Protein 6PBW (pdb70)

CATH classification: 2.60.40.10 (+1 more: 2.60.40.10)

Foldseek 3Di:
DAWEWDAEDEEAAQDKDKIKTFDDCQKQQPALQKWKWWAAPPDDIDTADGSQFDGPPPRDPQWGWHGDGRMIMIMGGRDDQVSFTKMKMKIDRDPPDIHIYPIYGYHYPPDDWDDKDKDKDWFDPVQVVVQWTKIKIKIWFTPPQDKDKWKDQVHHTDDPQKDKDGWDQDPPRMIIIMMMRIDTSCSQQVGQKMKMWIDDPRDIDIDMDGD/DWAWAKDEAAEAEAQAKDKIKIFTDDDQLQFWKKWKWWAAVVGDIDTAWIARQNPGDIDGDPVQVVFWDWGYDNVRSMIMIMGGRDDQRVFTWMKMFIWGDADPPRVDDDDIDRPYMYPTYTYGYDNDDADAWDKAWAAKCKIKTWIKTDFGDDDDKDKDKPVNPDDAQKDWDDWDQDPVRGIITMIMHMDRPVCQVPDWIWMWMADVVVRDIDTHTHHHD/DDDDDDDD

Secondary structure (DSSP, 8-state):
--BB--SEEEE-TT--EEEEEE--TTTTTT-S-EEEEEE-TTS--EEEEBTTTB--TT--TTEEEEEETTEEEEEE-S--GGG-EEEEEEEE-STT-EEEB--EEEEE-SPPPBPPEEEEEPPPHHHHHTT-EEEEEEEEEEBSS--EEEEEETTEEE-TTEEEPPPEE-SSS-EEEEEEEEE-HHHHHHSS-EEEEEEETTEEEEEEE--/--EEEE---EEE-TT--EEEEEEEESS-GGGEEEEEEEE-TTS-EEEEEEEETTT--EEE-TTTTTTEEEEEEGGGTEEEEEE-S--GGG-EEEEEEEEE---S-----------EE---EEEEE-S---BPPEEEEE---EEEEEEEEEEEBSS--EEEEGGGTB-TTEEEPPPEE-TTS-EEEEEEEEEEGGGTTTS-EEEEEEEGGGTEEEEEEE---/--------

Nearest PDB structures (foldseek):
  6pbw-assembly1_C  TM=1.005E+00  e=1.015E-43  Homo sapiens
  5u15-assembly2_L  TM=9.997E-01  e=5.735E-39  Homo sapiens
  7z0x-assembly1_L  TM=9.169E-01  e=5.432E-39  Homo sapiens
  5f6h-assembly2_J  TM=8.344E-01  e=3.519E-37  Macaca mulatta
  6wm9-assembly2_F  TM=5.591E-01  e=3.819E-38  Homo sapiens

Radius of gyration: 25.12 Å; Cα contacts (8 Å, |Δi|>4): 1153; chains: 3; bounding box: 49×45×79 Å

Structure (mmCIF, N/CA/C/O backbone):
data_6PBW
#
_entry.id   6PBW
#
_cell.length_a   70.397
_cell.length_b   70.397
_cell.length_c   186.485
_cell.angle_alpha   90.00
_cell.angle_beta   90.00
_cell.angle_gamma   120.00
#
_symmetry.space_group_name_H-M   'P 32 2 1'
#
loop_
_entity.id
_entity.type
_entity.pdbx_description
1 polymer 'Fab667 light chain'
2 polymer 'Fab667 heavy chain'
3 polymer 'NPNANPNANPNA peptide'
4 non-polymer 'TRIETHYLENE GLYCOL'
5 non-polymer GLYCEROL
6 water water
#
loop_
_atom_site.group_PDB
_atom_site.id
_atom_site.type_symbol
_atom_site.label_atom_id
_atom_site.label_alt_id
_atom_site.label_comp_id
_atom_site.label_asym_id
_atom_site.label_entity_id
_atom_site.label_seq_id
_atom_site.pdbx_PDB_ins_code
_atom_site.Cartn_x
_atom_site.Cartn_y
_atom_site.Cartn_z
_atom_site.occupancy
_atom_site.B_iso_or_equiv
_atom_site.auth_seq_id
_atom_site.auth_comp_id
_atom_site.auth_asym_id
_atom_site.auth_atom_id
_atom_site.pdbx_PDB_model_num
ATOM 1 N N . SER A 1 2 ? 5.389 -14.967 27.179 1.00 91.37 2 SER C N 1
ATOM 2 C CA . SER A 1 2 ? 4.488 -14.078 27.916 1.00 94.23 2 SER C CA 1
ATOM 3 C C . SER A 1 2 ? 3.107 -14.011 27.264 1.00 90.64 2 SER C C 1
ATOM 4 O O . SER A 1 2 ? 2.981 -14.211 26.065 1.00 87.08 2 SER C O 1
ATOM 7 N N . ALA A 1 3 ? 2.087 -13.694 28.059 1.00 87.59 3 ALA C N 1
ATOM 8 C CA . ALA A 1 3 ? 0.706 -13.872 27.645 1.00 80.98 3 ALA C CA 1
ATOM 9 C C . ALA A 1 3 ? 0.136 -12.615 26.986 1.00 80.41 3 ALA C C 1
ATOM 10 O O . ALA A 1 3 ? 0.826 -11.615 26.769 1.00 89.37 3 ALA C O 1
ATOM 12 N N . LEU A 1 4 ? -1.153 -12.681 26.655 1.00 70.88 4 LEU C N 1
ATOM 13 C CA . LEU A 1 4 ? -1.897 -11.540 26.142 1.00 61.54 4 LEU C CA 1
ATOM 14 C C . LEU A 1 4 ? -2.517 -10.779 27.305 1.00 68.14 4 LEU C C 1
ATOM 15 O O . LEU A 1 4 ? -2.969 -11.378 28.285 1.00 71.35 4 LEU C O 1
ATOM 20 N N . THR A 1 5 ? -2.540 -9.455 27.189 1.00 70.54 5 THR C N 1
ATOM 21 C CA . THR A 1 5 ? -2.972 -8.591 28.280 1.00 70.08 5 THR C CA 1
ATOM 22 C C . THR A 1 5 ? -4.471 -8.332 28.181 1.00 63.46 5 THR C C 1
ATOM 23 O O . THR A 1 5 ? -4.944 -7.753 27.196 1.00 53.81 5 THR C O 1
ATOM 27 N N . GLN A 1 6 ? -5.210 -8.758 29.203 1.00 62.45 6 GLN C N 1
ATOM 28 C CA . GLN A 1 6 ? -6.630 -8.498 29.358 1.00 55.76 6 GLN C CA 1
ATOM 29 C C . GLN A 1 6 ? -6.870 -7.688 30.626 1.00 58.17 6 GLN C C 1
ATOM 30 O O . GLN A 1 6 ? -6.074 -7.761 31.568 1.00 62.18 6 GLN C O 1
ATOM 36 N N . PRO A 1 7 ? -7.947 -6.908 30.685 1.00 59.13 7 PRO C N 1
ATOM 37 C CA . PRO A 1 7 ? -8.317 -6.277 31.954 1.00 66.13 7 PRO C CA 1
ATOM 38 C C . PRO A 1 7 ? -8.700 -7.331 32.978 1.00 67.22 7 PRO C C 1
ATOM 39 O O . PRO A 1 7 ? -9.244 -8.386 32.644 1.00 62.76 7 PRO C O 1
ATOM 43 N N . ASP A 1 8 ? -8.399 -7.039 34.244 1.00 75.77 8 ASP C N 1
ATOM 44 C CA . ASP A 1 8 ? -8.615 -8.033 35.289 1.00 75.37 8 ASP C CA 1
ATOM 45 C C . ASP A 1 8 ? -10.100 -8.261 35.546 1.00 67.68 8 ASP C C 1
ATOM 46 O O . ASP A 1 8 ? -10.530 -9.401 35.756 1.00 61.95 8 ASP C O 1
ATOM 51 N N . SER A 1 9 ? -10.902 -7.197 35.529 1.00 69.56 9 SER C N 1
ATOM 52 C CA . SER A 1 9 ? -12.323 -7.324 35.817 1.00 71.02 9 SER C CA 1
ATOM 53 C C . SER A 1 9 ? -13.105 -6.274 35.043 1.00 71.00 9 SER C C 1
ATOM 54 O O . SER A 1 9 ? -12.598 -5.187 34.750 1.00 75.01 9 SER C O 1
ATOM 57 N N . VAL A 1 10 ? -14.351 -6.615 34.717 1.00 65.56 11 VAL C N 1
ATOM 58 C CA . VAL A 1 10 ? -15.287 -5.711 34.059 1.00 68.66 11 VAL C CA 1
ATOM 59 C C . VAL A 1 10 ? -16.658 -5.922 34.688 1.00 70.19 11 VAL C C 1
ATOM 60 O O . VAL A 1 10 ? -17.019 -7.048 35.049 1.00 68.73 11 VAL C O 1
ATOM 64 N N . SER A 1 11 ? -17.418 -4.838 34.839 1.00 70.88 12 SER C N 1
ATOM 65 C CA . SER A 1 11 ? -18.715 -4.887 35.496 1.00 74.70 12 SER C CA 1
ATOM 66 C C . SER A 1 11 ? -19.774 -4.211 34.637 1.00 73.19 12 SER C C 1
ATOM 67 O O . SER A 1 11 ? -19.496 -3.250 33.914 1.00 76.13 12 SER C O 1
ATOM 70 N N . GLY A 1 12 ? -20.996 -4.727 34.735 1.00 72.67 13 GLY C N 1
ATOM 71 C CA . GLY A 1 12 ? -22.129 -4.166 34.025 1.00 75.30 13 GLY C CA 1
ATOM 72 C C . GLY A 1 12 ? -23.423 -4.682 34.610 1.00 79.82 13 GLY C C 1
ATOM 73 O O . GLY A 1 12 ? -23.459 -5.726 35.268 1.00 82.11 13 GLY C O 1
ATOM 74 N N . SER A 1 13 ? -24.490 -3.933 34.367 1.00 78.77 14 SER C N 1
ATOM 75 C CA . SER A 1 13 ? -25.824 -4.243 34.856 1.00 82.57 14 SER C CA 1
ATOM 76 C C . SER A 1 13 ? -26.659 -4.874 33.747 1.00 82.49 14 SER C C 1
ATOM 77 O O . SER A 1 13 ? -26.352 -4.714 32.562 1.00 78.77 14 SER C O 1
ATOM 80 N N . PRO A 1 14 ? -27.702 -5.635 34.090 1.00 84.25 15 PRO C N 1
ATOM 81 C CA . PRO A 1 14 ? -28.519 -6.285 33.055 1.00 78.63 15 PRO C CA 1
ATOM 82 C C . PRO A 1 14 ? -29.021 -5.309 31.996 1.00 80.60 15 PRO C C 1
ATOM 83 O O . PRO A 1 14 ? -29.472 -4.202 32.302 1.00 75.62 15 PRO C O 1
ATOM 87 N N . GLY A 1 15 ? -28.947 -5.739 30.735 1.00 81.12 16 GLY C N 1
ATOM 88 C CA . GLY A 1 15 ? -29.315 -4.929 29.593 1.00 81.22 16 GLY C CA 1
ATOM 89 C C . GLY A 1 15 ? -28.172 -4.117 29.017 1.00 81.87 16 GLY C C 1
ATOM 90 O O . GLY A 1 15 ? -28.186 -3.791 27.825 1.00 85.18 16 GLY C O 1
ATOM 91 N N . GLN A 1 16 ? -27.183 -3.789 29.843 1.00 84.80 17 GLN C N 1
ATOM 92 C CA . GLN A 1 16 ? -26.003 -3.048 29.430 1.00 85.80 17 GLN C CA 1
ATOM 93 C C . GLN A 1 16 ? -25.140 -3.882 28.487 1.00 76.24 17 GLN C C 1
ATOM 94 O O . GLN A 1 16 ? -25.212 -5.112 28.458 1.00 83.11 17 GLN C O 1
ATOM 100 N N . SER A 1 17 ? -24.317 -3.189 27.705 1.00 68.66 18 SER C N 1
ATOM 101 C CA . SER A 1 17 ? -23.299 -3.818 26.879 1.00 67.59 18 SER C CA 1
ATOM 102 C C . SER A 1 17 ? -21.917 -3.478 27.422 1.00 65.65 18 SER C C 1
ATOM 103 O O . SER A 1 17 ? -21.684 -2.363 27.904 1.00 70.40 18 SER C O 1
ATOM 106 N N . ILE A 1 18 ? -21.004 -4.447 27.343 1.00 57.57 19 ILE C N 1
ATOM 107 C CA . ILE A 1 18 ? -19.631 -4.283 27.797 1.00 63.12 19 ILE C CA 1
ATOM 108 C C . ILE A 1 18 ? -18.688 -4.780 26.707 1.00 63.29 19 ILE C C 1
ATOM 109 O O . ILE A 1 18 ? -19.095 -5.440 25.751 1.00 70.12 19 ILE C O 1
ATOM 114 N N . THR A 1 19 ? -17.410 -4.448 26.868 1.00 62.90 20 THR C N 1
ATOM 115 C CA . THR A 1 19 ? -16.376 -4.864 25.933 1.00 64.21 20 THR C CA 1
ATOM 116 C C . THR A 1 19 ? -15.132 -5.256 26.715 1.00 58.94 20 THR C C 1
ATOM 117 O O . THR A 1 19 ? -14.727 -4.555 27.647 1.00 62.11 20 THR C O 1
ATOM 121 N N . ILE A 1 20 ? -14.537 -6.382 26.334 1.00 57.24 21 ILE C N 1
ATOM 122 C CA . ILE A 1 20 ? -13.346 -6.917 26.983 1.00 59.67 21 ILE C CA 1
ATOM 123 C C . ILE A 1 20 ? -12.192 -6.826 25.994 1.00 57.19 21 ILE C C 1
ATOM 124 O O . ILE A 1 20 ? -12.279 -7.351 24.877 1.00 50.55 21 ILE C O 1
ATOM 129 N N . SER A 1 21 ? -11.112 -6.165 26.405 1.00 57.72 22 SER C N 1
ATOM 130 C CA . SER A 1 21 ? -9.953 -5.991 25.543 1.00 59.50 22 SER C CA 1
ATOM 131 C C . SER A 1 21 ? -8.991 -7.170 25.679 1.00 60.22 22 SER C C 1
ATOM 132 O O . SER A 1 21 ? -8.970 -7.882 26.686 1.00 64.36 22 SER C O 1
ATOM 135 N N . CYS A 1 22 ? -8.184 -7.365 24.636 1.00 57.27 23 CYS C N 1
ATOM 136 C CA . CYS A 1 22 ? -7.164 -8.416 24.616 1.00 59.15 23 CYS C CA 1
ATOM 137 C C . CYS A 1 22 ? -6.026 -7.908 23.737 1.00 60.94 23 CYS C C 1
ATOM 138 O O . CYS A 1 22 ? -6.085 -8.030 22.509 1.00 59.17 23 CYS C O 1
ATOM 141 N N . THR A 1 23 ? -4.999 -7.340 24.367 1.00 58.97 24 THR C N 1
ATOM 142 C CA . THR A 1 23 ? -3.901 -6.696 23.659 1.00 65.03 24 THR C CA 1
ATOM 143 C C . THR A 1 23 ? -2.759 -7.688 23.482 1.00 68.52 24 THR C C 1
ATOM 144 O O . THR A 1 23 ? -2.274 -8.268 24.461 1.00 66.71 24 THR C O 1
ATOM 148 N N . GLY A 1 24 ? -2.343 -7.885 22.234 1.00 70.84 25 GLY C N 1
ATOM 149 C CA . GLY A 1 24 ? -1.205 -8.726 21.922 1.00 68.26 25 GLY C CA 1
ATOM 150 C C . GLY A 1 24 ? -0.069 -7.945 21.295 1.00 72.62 25 GLY C C 1
ATOM 151 O O . GLY A 1 24 ? 0.096 -6.753 21.574 1.00 77.07 25 GLY C O 1
ATOM 152 N N . THR A 1 25 ? 0.724 -8.598 20.453 1.00 74.03 26 THR C N 1
ATOM 153 C CA . THR A 1 25 ? 1.856 -7.962 19.790 1.00 77.01 26 THR C CA 1
ATOM 154 C C . THR A 1 25 ? 1.714 -8.095 18.274 1.00 71.78 26 THR C C 1
ATOM 155 O O . THR A 1 25 ? 0.696 -8.566 17.758 1.00 64.50 26 THR C O 1
ATOM 159 N N . SER A 1 26 ? 2.759 -7.674 17.563 1.00 76.58 27 SER C N 1
ATOM 160 C CA . SER A 1 26 ? 2.840 -7.822 16.116 1.00 77.34 27 SER C CA 1
ATOM 161 C C . SER A 1 26 ? 3.214 -9.235 15.688 1.00 79.41 27 SER C C 1
ATOM 162 O O . SER A 1 26 ? 3.473 -9.457 14.501 1.00 82.27 27 SER C O 1
ATOM 165 N N . ASN A 1 27 A 3.248 -10.186 16.619 1.00 79.60 27 ASN C N 1
ATOM 166 C CA . ASN A 1 27 A 3.583 -11.568 16.317 1.00 74.37 27 ASN C CA 1
ATOM 167 C C . ASN A 1 27 A 2.428 -12.524 16.572 1.00 67.00 27 ASN C C 1
ATOM 168 O O . ASN A 1 27 A 2.585 -13.731 16.363 1.00 67.68 27 ASN C O 1
ATOM 173 N N . ASP A 1 28 B 1.274 -12.023 17.014 1.00 61.65 27 ASP C N 1
ATOM 174 C CA . ASP A 1 28 B 0.127 -12.886 17.267 1.00 62.29 27 ASP C CA 1
ATOM 175 C C . ASP A 1 28 B -1.175 -12.246 16.799 1.00 65.72 27 ASP C C 1
ATOM 176 O O . ASP A 1 28 B -1.649 -12.529 15.694 1.00 65.02 27 ASP C O 1
ATOM 181 N N . VAL A 1 29 C -1.759 -11.382 17.634 1.00 63.26 27 VAL C N 1
ATOM 182 C CA . VAL A 1 29 C -3.067 -10.808 17.327 1.00 62.19 27 VAL C CA 1
ATOM 183 C C . VAL A 1 29 C -2.992 -9.921 16.090 1.00 61.02 27 VAL C C 1
ATOM 184 O O . VAL A 1 29 C -3.924 -9.884 15.278 1.00 62.84 27 VAL C O 1
ATOM 188 N N . GLY A 1 30 ? -1.879 -9.206 15.917 1.00 64.36 28 GLY C N 1
ATOM 189 C CA . GLY A 1 30 ? -1.773 -8.249 14.828 1.00 68.32 28 GLY C CA 1
ATOM 190 C C . GLY A 1 30 ? -1.658 -8.867 13.449 1.00 68.33 28 GLY C C 1
ATOM 191 O O . GLY A 1 30 ? -1.974 -8.200 12.458 1.00 70.98 28 GLY C O 1
ATOM 192 N N . ILE A 1 31 ? -1.220 -10.118 13.359 1.00 66.91 29 ILE C N 1
ATOM 193 C CA . ILE A 1 31 ? -0.937 -10.756 12.076 1.00 69.06 29 ILE C CA 1
ATOM 194 C C . ILE A 1 31 ? -2.008 -11.773 11.701 1.00 65.62 29 ILE C C 1
ATOM 195 O O . ILE A 1 31 ? -2.489 -11.787 10.568 1.00 65.88 29 ILE C O 1
ATOM 200 N N . TYR A 1 32 ? -2.398 -12.629 12.638 1.00 62.27 30 TYR C N 1
ATOM 201 C CA . TYR A 1 32 ? -3.278 -13.750 12.344 1.00 58.86 30 TYR C CA 1
ATOM 202 C C . TYR A 1 32 ? -4.726 -13.432 12.697 1.00 58.91 30 TYR C C 1
ATOM 203 O O . TYR A 1 32 ? -5.010 -12.653 13.611 1.00 53.20 30 TYR C O 1
ATOM 212 N N . ASN A 1 33 ? -5.641 -14.050 11.954 1.00 59.52 31 ASN C N 1
ATOM 213 C CA . ASN A 1 33 ? -7.058 -14.042 12.284 1.00 53.45 31 ASN C CA 1
ATOM 214 C C . ASN A 1 33 ? -7.443 -15.189 13.209 1.00 50.24 31 ASN C C 1
ATOM 215 O O . ASN A 1 33 ? -8.621 -15.318 13.558 1.00 49.83 31 ASN C O 1
ATOM 220 N N . HIS A 1 34 ? -6.479 -16.020 13.612 1.00 53.57 32 HIS C N 1
ATOM 221 C CA . HIS A 1 34 ? -6.733 -17.144 14.515 1.00 53.62 32 HIS C CA 1
ATOM 222 C C . HIS A 1 34 ? -6.834 -16.625 15.950 1.00 50.17 32 HIS C C 1
ATOM 223 O O . HIS A 1 34 ? -5.971 -16.852 16.801 1.00 50.78 32 HIS C O 1
ATOM 230 N N . VAL A 1 35 ? -7.926 -15.910 16.211 1.00 46.59 33 VAL C N 1
ATOM 231 C CA . VAL A 1 35 ? -8.206 -15.330 17.519 1.00 48.69 33 VAL C CA 1
ATOM 232 C C . VAL A 1 35 ? -9.533 -15.888 18.011 1.00 43.84 33 VAL C C 1
ATOM 233 O O . VAL A 1 35 ? -10.547 -15.805 17.307 1.00 46.13 33 VAL C O 1
ATOM 237 N N . SER A 1 36 ? -9.525 -16.454 19.214 1.00 49.15 34 SER C N 1
ATOM 238 C CA . SER A 1 36 ? -10.700 -17.085 19.789 1.00 45.42 34 SER C CA 1
ATOM 239 C C . SER A 1 36 ? -10.987 -16.512 21.170 1.00 43.08 34 SER C C 1
ATOM 240 O O . SER A 1 36 ? -10.109 -15.950 21.831 1.00 46.69 34 SER C O 1
ATOM 243 N N . TRP A 1 37 ? -12.241 -16.658 21.595 1.00 43.06 35 TRP C N 1
ATOM 244 C CA . TRP A 1 37 ? -12.697 -16.229 22.910 1.00 38.50 35 TRP C CA 1
ATOM 245 C C . TRP A 1 37 ? -13.388 -17.395 23.598 1.00 41.64 35 TRP C C 1
ATOM 246 O O . TRP A 1 37 ? -14.109 -18.163 22.956 1.00 41.63 35 TRP C O 1
ATOM 257 N N . TYR A 1 38 ? -13.174 -17.522 24.904 1.00 42.24 36 TYR C N 1
ATOM 258 C CA . TYR A 1 38 ? -13.702 -18.648 25.660 1.00 44.17 36 TYR C CA 1
ATOM 259 C C . TYR A 1 38 ? -14.341 -18.159 26.948 1.00 38.89 36 TYR C C 1
ATOM 260 O O . TYR A 1 38 ? -13.800 -17.284 27.629 1.00 42.61 36 TYR C O 1
ATOM 269 N N . GLN A 1 39 ? -15.499 -18.727 27.267 1.00 37.66 37 GLN C N 1
ATOM 270 C CA . GLN A 1 39 ? -16.215 -18.443 28.500 1.00 39.37 37 GLN C CA 1
ATOM 271 C C . GLN A 1 39 ? -16.064 -19.626 29.445 1.00 44.14 37 GLN C C 1
ATOM 272 O O . GLN A 1 39 ? -16.222 -20.780 29.036 1.00 44.83 37 GLN C O 1
ATOM 278 N N . GLN A 1 40 ? -15.747 -19.340 30.706 1.00 43.39 38 GLN C N 1
ATOM 279 C CA . GLN A 1 40 ? -15.535 -20.389 31.697 1.00 41.95 38 GLN C CA 1
ATOM 280 C C . GLN A 1 40 ? -16.259 -20.025 32.982 1.00 44.66 38 GLN C C 1
ATOM 281 O O . GLN A 1 40 ? -15.957 -18.999 33.600 1.00 44.82 38 GLN C O 1
ATOM 287 N N . HIS A 1 41 ? -17.206 -20.865 33.381 1.00 45.94 39 HIS C N 1
ATOM 288 C CA . HIS A 1 41 ? -17.808 -20.735 34.694 1.00 50.35 39 HIS C CA 1
ATOM 289 C C . HIS A 1 41 ? -16.939 -21.447 35.729 1.00 57.05 39 HIS C C 1
ATOM 290 O O . HIS A 1 41 ? -16.230 -22.402 35.397 1.00 54.85 39 HIS C O 1
ATOM 297 N N . PRO A 1 42 ? -16.957 -20.986 36.980 1.00 62.35 40 PRO C N 1
ATOM 298 C CA . PRO A 1 42 ? -16.069 -21.569 37.997 1.00 64.87 40 PRO C CA 1
ATOM 299 C C . PRO A 1 42 ? -16.270 -23.071 38.139 1.00 66.89 40 PRO C C 1
ATOM 300 O O . PRO A 1 42 ? -17.386 -23.552 38.349 1.00 68.65 40 PRO C O 1
ATOM 304 N N . GLY A 1 43 ? -15.170 -23.812 38.017 1.00 71.34 41 GLY C N 1
ATOM 305 C CA . GLY A 1 43 ? -15.185 -25.251 38.168 1.00 73.34 41 GLY C CA 1
ATOM 306 C C . GLY A 1 43 ? -15.563 -26.034 36.930 1.00 70.37 41 GLY C C 1
ATOM 307 O O . GLY A 1 43 ? -15.566 -27.270 36.981 1.00 67.45 41 GLY C O 1
ATOM 308 N N . LYS A 1 44 ? -15.876 -25.367 35.824 1.00 66.38 42 LYS C N 1
ATOM 309 C CA . LYS A 1 44 ? -16.307 -26.032 34.603 1.00 61.96 42 LYS C CA 1
ATOM 310 C C . LYS A 1 44 ? -15.279 -25.824 33.499 1.00 52.26 42 LYS C C 1
ATOM 311 O O . LYS A 1 44 ? -14.374 -24.992 33.601 1.00 52.09 42 LYS C O 1
ATOM 317 N N . ALA A 1 45 ? -15.437 -26.599 32.431 1.00 51.63 43 ALA C N 1
ATOM 318 C CA . ALA A 1 45 ? -14.550 -26.481 31.289 1.00 47.41 43 ALA C CA 1
ATOM 319 C C . ALA A 1 45 ? -14.894 -25.234 30.476 1.00 43.17 43 ALA C C 1
ATOM 320 O O . ALA A 1 45 ? -16.053 -24.811 30.430 1.00 43.89 43 ALA C O 1
ATOM 322 N N . PRO A 1 46 ? -13.900 -24.619 29.836 1.00 39.13 44 PRO C N 1
ATOM 323 C CA . PRO A 1 46 ? -14.178 -23.458 28.984 1.00 42.30 44 PRO C CA 1
ATOM 324 C C . PRO A 1 46 ? -15.082 -23.823 27.815 1.00 45.79 44 PRO C C 1
ATOM 325 O O . PRO A 1 46 ? -15.263 -24.992 27.466 1.00 40.16 44 PRO C O 1
ATOM 329 N N . LYS A 1 47 ? -15.653 -22.788 27.204 1.00 47.26 45 LYS C N 1
ATOM 330 C CA . LYS A 1 47 ? -16.620 -22.947 26.127 1.00 42.89 45 LYS C CA 1
ATOM 331 C C . LYS A 1 47 ? -16.311 -21.936 25.036 1.00 38.54 45 LYS C C 1
ATOM 332 O O . LYS A 1 47 ? -16.215 -20.736 25.310 1.00 41.17 45 LYS C O 1
ATOM 338 N N . LEU A 1 48 ? -16.156 -22.419 23.805 1.00 39.08 46 LEU C N 1
ATOM 339 C CA . LEU A 1 48 ? -15.844 -21.540 22.686 1.00 36.11 46 LEU C CA 1
ATOM 340 C C . LEU A 1 48 ? -17.033 -20.637 22.384 1.00 43.07 46 LEU C C 1
ATOM 341 O O . LEU A 1 48 ? -18.140 -21.120 22.121 1.00 39.61 46 LEU C O 1
ATOM 346 N N . MET A 1 49 ? -16.806 -19.327 22.420 1.00 40.30 47 MET C N 1
ATOM 347 C CA . MET A 1 49 ? -17.834 -18.340 22.115 1.00 38.34 47 MET C CA 1
ATOM 348 C C . MET A 1 49 ? -17.612 -17.632 20.790 1.00 37.29 47 MET C C 1
ATOM 349 O O . MET A 1 49 ? -18.578 -17.348 20.077 1.00 40.80 47 MET C O 1
ATOM 354 N N . ILE A 1 50 ? -16.360 -17.340 20.443 1.00 40.64 48 ILE C N 1
ATOM 355 C CA . ILE A 1 50 ? -16.013 -16.623 19.221 1.00 41.11 48 ILE C CA 1
ATOM 356 C C . ILE A 1 50 ? -14.736 -17.233 18.662 1.00 45.00 48 ILE C C 1
ATOM 357 O O . ILE A 1 50 ? -13.775 -17.456 19.406 1.00 43.88 48 ILE C O 1
ATOM 362 N N . TYR A 1 51 ? -14.724 -17.510 17.361 1.00 45.58 49 TYR C N 1
ATOM 363 C CA . TYR A 1 51 ? -13.530 -17.979 16.675 1.00 41.68 49 TYR C CA 1
ATOM 364 C C . TYR A 1 51 ? -13.361 -17.200 15.378 1.00 47.62 49 TYR C C 1
ATOM 365 O O . TYR A 1 51 ? -14.312 -16.614 14.854 1.00 49.28 49 TYR C O 1
ATOM 374 N N . ASP A 1 52 ? -12.131 -17.209 14.864 1.00 45.75 50 ASP C N 1
ATOM 375 C CA . ASP A 1 52 ? -11.768 -16.457 13.663 1.00 44.38 50 ASP C CA 1
ATOM 376 C C . ASP A 1 52 ? -12.188 -14.994 13.794 1.00 45.60 50 ASP C C 1
ATOM 377 O O . ASP A 1 52 ? -12.849 -14.427 12.920 1.00 46.76 50 ASP C O 1
ATOM 382 N N . VAL A 1 53 ? -11.819 -14.400 14.930 1.00 37.17 51 VAL C N 1
ATOM 383 C CA . VAL A 1 53 ? -12.025 -12.987 15.245 1.00 42.93 51 VAL C CA 1
ATOM 384 C C . VAL A 1 53 ? -13.494 -12.671 15.510 1.00 46.45 51 VAL C C 1
ATOM 385 O O . VAL A 1 53 ? -13.824 -12.068 16.538 1.00 49.35 51 VAL C O 1
ATOM 389 N N . ASN A 1 54 ? -14.393 -13.065 14.598 1.00 51.69 52 ASN C N 1
ATOM 390 C CA . ASN A 1 54 ? -15.760 -12.563 14.688 1.00 48.19 52 ASN C CA 1
ATOM 391 C C . ASN A 1 54 ? -16.834 -13.595 14.346 1.00 46.70 52 ASN C C 1
ATOM 392 O O . ASN A 1 54 ? -17.978 -13.210 14.078 1.00 50.55 52 ASN C O 1
ATOM 397 N N . LYS A 1 55 ? -16.515 -14.885 14.348 1.00 40.16 53 LYS C N 1
ATOM 398 C CA . LYS A 1 55 ? -17.479 -15.917 13.990 1.00 38.95 53 LYS C CA 1
ATOM 399 C C . LYS A 1 55 ? -17.921 -16.685 15.228 1.00 43.60 53 LYS C C 1
ATOM 400 O O . LYS A 1 55 ? -17.117 -16.954 16.126 1.00 38.10 53 LYS C O 1
ATOM 406 N N . ARG A 1 56 ? -19.215 -17.034 15.269 1.00 45.33 54 ARG C N 1
ATOM 407 C CA . ARG A 1 56 ? -19.816 -17.736 16.391 1.00 48.76 54 ARG C CA 1
ATOM 408 C C . ARG A 1 56 ? -20.125 -19.182 16.026 1.00 43.75 54 ARG C C 1
ATOM 409 O O . ARG A 1 56 ? -20.601 -19.453 14.918 1.00 45.24 54 ARG C O 1
ATOM 417 N N . PRO A 1 57 ? -19.864 -20.127 16.926 1.00 40.13 55 PRO C N 1
ATOM 418 C CA . PRO A 1 57 ? -20.299 -21.508 16.696 1.00 40.32 55 PRO C CA 1
ATOM 419 C C . PRO A 1 57 ? -21.816 -21.606 16.741 1.00 45.61 55 PRO C C 1
ATOM 420 O O . PRO A 1 57 ? -22.522 -20.668 17.119 1.00 46.81 55 PRO C O 1
ATOM 424 N N . SER A 1 58 ? -22.314 -22.772 16.338 1.00 43.19 56 SER C N 1
ATOM 425 C CA . SER A 1 58 ? -23.751 -23.013 16.335 1.00 42.38 56 SER C CA 1
ATOM 426 C C . SER A 1 58 ? -24.334 -22.828 17.731 1.00 54.72 56 SER C C 1
ATOM 427 O O . SER A 1 58 ? -23.756 -23.268 18.729 1.00 46.56 56 SER C O 1
ATOM 430 N N . GLY A 1 59 ? -25.483 -22.155 17.800 1.00 58.08 57 GLY C N 1
ATOM 431 C CA . GLY A 1 59 ? -26.199 -21.974 19.042 1.00 57.36 57 GLY C CA 1
ATOM 432 C C . GLY A 1 59 ? -25.771 -20.782 19.875 1.00 49.78 57 GLY C C 1
ATOM 433 O O . GLY A 1 59 ? -26.537 -20.348 20.742 1.00 53.67 57 GLY C O 1
ATOM 434 N N . ILE A 1 60 ? -24.575 -20.242 19.644 1.00 42.54 58 ILE C N 1
ATOM 435 C CA . ILE A 1 60 ? -24.105 -19.107 20.429 1.00 43.66 58 ILE C CA 1
ATOM 436 C C . ILE A 1 60 ? -24.926 -17.874 20.077 1.00 48.29 58 ILE C C 1
ATOM 437 O O . ILE A 1 60 ? -25.128 -17.557 18.897 1.00 50.03 58 ILE C O 1
ATOM 442 N N . SER A 1 61 ? -25.409 -17.178 21.103 1.00 50.07 59 SER C N 1
ATOM 443 C CA . SER A 1 61 ? -26.266 -16.020 20.896 1.00 51.69 59 SER C CA 1
ATOM 444 C C . SER A 1 61 ? -25.524 -14.924 20.139 1.00 50.23 59 SER C C 1
ATOM 445 O O . SER A 1 61 ? -24.307 -14.764 20.263 1.00 45.61 59 SER C O 1
ATOM 448 N N . ASN A 1 62 ? -26.276 -14.162 19.341 1.00 52.56 60 ASN C N 1
ATOM 449 C CA . ASN A 1 62 ? -25.689 -13.031 18.631 1.00 54.81 60 ASN C CA 1
ATOM 450 C C . ASN A 1 62 ? -25.390 -11.853 19.548 1.00 59.00 60 ASN C C 1
ATOM 451 O O . ASN A 1 62 ? -24.878 -10.835 19.070 1.00 56.94 60 ASN C O 1
ATOM 456 N N . ARG A 1 63 ? -25.705 -11.962 20.841 1.00 58.89 61 ARG C N 1
ATOM 457 C CA . ARG A 1 63 ? -25.279 -10.954 21.803 1.00 58.27 61 ARG C CA 1
ATOM 458 C C . ARG A 1 63 ? -23.763 -10.894 21.929 1.00 54.20 61 ARG C C 1
ATOM 459 O O . ARG A 1 63 ? -23.223 -9.853 22.317 1.00 56.22 61 ARG C O 1
ATOM 467 N N . PHE A 1 64 ? -23.070 -11.985 21.614 1.00 46.88 62 PHE C N 1
ATOM 468 C CA . PHE A 1 64 ? -21.617 -12.030 21.668 1.00 48.73 62 PHE C CA 1
ATOM 469 C C . PHE A 1 64 ? -21.050 -11.705 20.293 1.00 54.09 62 PHE C C 1
ATOM 470 O O . PHE A 1 64 ? -21.440 -12.319 19.294 1.00 55.77 62 PHE C O 1
ATOM 478 N N . SER A 1 65 ? -20.134 -10.741 20.246 1.00 48.46 63 SER C N 1
ATOM 479 C CA . SER A 1 65 ?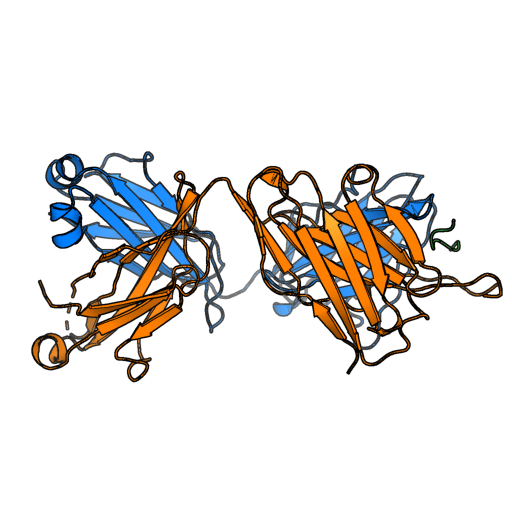 -19.507 -10.340 18.997 1.00 46.76 63 SER C CA 1
ATOM 480 C C . SER A 1 65 ? -18.026 -10.084 19.233 1.00 51.46 63 SER C C 1
ATOM 481 O O . SER A 1 65 ? -17.611 -9.704 20.332 1.00 53.11 63 SER C O 1
ATOM 484 N N . GLY A 1 66 ? -17.234 -10.303 18.189 1.00 52.25 64 GLY C N 1
ATOM 485 C CA . GLY A 1 66 ? -15.806 -10.073 18.264 1.00 52.55 64 GLY C CA 1
ATOM 486 C C . GLY A 1 66 ? -15.310 -9.156 17.168 1.00 57.15 64 GLY C C 1
ATOM 487 O O . GLY A 1 66 ? -15.921 -9.059 16.099 1.00 61.23 64 GLY C O 1
ATOM 488 N N . SER A 1 67 ? -14.200 -8.471 17.426 1.00 56.46 65 SER C N 1
ATOM 489 C CA . SER A 1 67 ? -13.589 -7.596 16.438 1.00 59.35 65 SER C CA 1
ATOM 490 C C . SER A 1 67 ? -12.099 -7.502 16.728 1.00 59.19 65 SER C C 1
ATOM 491 O O . SER A 1 67 ? -11.614 -7.963 17.765 1.00 54.11 65 SER C O 1
ATOM 494 N N . LYS A 1 68 ? -11.372 -6.898 15.793 1.00 58.57 66 LYS C N 1
ATOM 495 C CA . LYS A 1 68 ? -9.931 -6.752 15.931 1.00 61.42 66 LYS C CA 1
ATOM 496 C C . LYS A 1 68 ? -9.488 -5.466 15.253 1.00 68.17 66 LYS C C 1
ATOM 497 O O . LYS A 1 68 ? -9.908 -5.176 14.129 1.00 72.22 66 LYS C O 1
ATOM 503 N N . SER A 1 69 ? -8.642 -4.703 15.941 1.00 69.74 67 SER C N 1
ATOM 504 C CA . SER A 1 69 ? -8.086 -3.463 15.405 1.00 75.58 67 SER C CA 1
ATOM 505 C C . SER A 1 69 ? -6.624 -3.397 15.818 1.00 77.10 67 SER C C 1
ATOM 506 O O . SER A 1 69 ? -6.318 -3.187 16.996 1.00 75.45 67 SER C O 1
ATOM 509 N N . GLY A 1 70 ? -5.725 -3.577 14.854 1.00 75.21 68 GLY C N 1
ATOM 510 C CA . GLY A 1 70 ? -4.306 -3.592 15.145 1.00 69.91 68 GLY C CA 1
ATOM 511 C C . GLY A 1 70 ? -3.897 -4.791 15.974 1.00 67.70 68 GLY C C 1
ATOM 512 O O . GLY A 1 70 ? -4.086 -5.938 15.556 1.00 62.14 68 GLY C O 1
ATOM 513 N N . ASP A 1 71 ? -3.343 -4.540 17.158 1.00 69.08 69 ASP C N 1
ATOM 514 C CA . ASP A 1 71 ? -2.875 -5.596 18.043 1.00 67.27 69 ASP C CA 1
ATOM 515 C C . ASP A 1 71 ? -3.877 -5.949 19.134 1.00 64.22 69 ASP C C 1
ATOM 516 O O . ASP A 1 71 ? -3.563 -6.775 19.998 1.00 64.56 69 ASP C O 1
ATOM 521 N N . THR A 1 72 ? -5.068 -5.356 19.120 1.00 63.74 70 THR C N 1
ATOM 522 C CA . THR A 1 72 ? -6.038 -5.521 20.196 1.00 60.88 70 THR C CA 1
ATOM 523 C C . THR A 1 72 ? -7.306 -6.161 19.652 1.00 59.27 70 THR C C 1
ATOM 524 O O . THR A 1 72 ? -7.986 -5.575 18.802 1.00 64.70 70 THR C O 1
ATOM 528 N N . ALA A 1 73 ? -7.621 -7.354 20.144 1.00 57.54 71 ALA C N 1
ATOM 529 C CA . ALA A 1 73 ? -8.903 -7.987 19.882 1.00 56.92 71 ALA C CA 1
ATOM 530 C C . ALA A 1 73 ? -9.879 -7.652 21.003 1.00 55.37 71 ALA C C 1
ATOM 531 O O . ALA A 1 73 ? -9.487 -7.473 22.159 1.00 54.98 71 ALA C O 1
ATOM 533 N N . SER A 1 74 ? -11.158 -7.561 20.651 1.00 52.07 72 SER C N 1
ATOM 534 C CA . SER A 1 74 ? -12.187 -7.145 21.592 1.00 53.73 72 SER C CA 1
ATOM 535 C C . SER A 1 74 ? -13.403 -8.052 21.483 1.00 54.70 72 SER C C 1
ATOM 536 O O . SER A 1 74 ? -13.791 -8.460 20.384 1.00 51.31 72 SER C O 1
ATOM 539 N N . LEU A 1 75 ? -14.001 -8.357 22.632 1.00 52.94 73 LEU C N 1
ATOM 540 C CA . LEU A 1 75 ? -15.212 -9.164 22.719 1.00 47.45 73 LEU C CA 1
ATOM 541 C C . LEU A 1 75 ? -16.313 -8.318 23.342 1.00 51.33 73 LEU C C 1
ATOM 542 O O . LEU A 1 75 ? -16.158 -7.823 24.464 1.00 55.62 73 LEU C O 1
ATOM 547 N N . THR A 1 76 ? -17.416 -8.153 22.619 1.00 49.35 74 THR C N 1
ATOM 548 C CA . THR A 1 76 ? -18.546 -7.355 23.075 1.00 54.90 74 THR C CA 1
ATOM 549 C C . THR A 1 76 ? -19.717 -8.267 23.416 1.00 55.38 74 THR C C 1
ATOM 550 O O . THR A 1 76 ? -20.035 -9.194 22.665 1.00 54.52 74 THR C O 1
ATOM 554 N N . ILE A 1 77 ? -20.354 -8.000 24.554 1.00 51.12 75 ILE C N 1
ATOM 555 C CA . ILE A 1 77 ? -21.513 -8.756 25.015 1.00 52.34 75 ILE C CA 1
ATOM 556 C C . ILE A 1 77 ? -22.672 -7.779 25.157 1.00 56.00 75 ILE C C 1
ATOM 557 O O . ILE A 1 77 ? -22.674 -6.934 26.061 1.00 62.92 75 ILE C O 1
ATOM 562 N N . SER A 1 78 ? -23.654 -7.891 24.269 1.00 60.38 76 SER C N 1
ATOM 563 C CA . SER A 1 78 ? -24.839 -7.049 24.315 1.00 66.38 76 SER C CA 1
ATOM 564 C C . SER A 1 78 ? -25.931 -7.712 25.147 1.00 69.10 76 SER C C 1
ATOM 565 O O . SER A 1 78 ? -25.948 -8.930 25.337 1.00 63.68 76 SER C O 1
ATOM 568 N N . GLY A 1 79 ? -26.853 -6.885 25.643 1.00 72.04 77 GLY C N 1
ATOM 569 C CA . GLY A 1 79 ? -27.957 -7.359 26.459 1.00 71.41 77 GLY C CA 1
ATOM 570 C C . GLY A 1 79 ? -27.509 -8.236 27.610 1.00 70.61 77 GLY C C 1
ATOM 571 O O . GLY A 1 79 ? -27.952 -9.382 27.734 1.00 69.99 77 GLY C O 1
ATOM 572 N N . LEU A 1 80 ? -26.624 -7.698 28.450 1.00 68.30 78 LEU C N 1
ATOM 573 C CA . LEU A 1 80 ? -25.990 -8.479 29.506 1.00 62.09 78 LEU C CA 1
ATOM 574 C C . LEU A 1 80 ? -27.030 -9.149 30.394 1.00 63.95 78 LEU C C 1
ATOM 575 O O . LEU A 1 80 ? -28.026 -8.537 30.786 1.00 67.17 78 LEU C O 1
ATOM 580 N N . GLN A 1 81 ? -26.791 -10.421 30.700 1.00 68.42 79 GLN C N 1
ATOM 581 C CA . GLN A 1 81 ? -27.667 -11.203 31.558 1.00 69.77 79 GLN C CA 1
ATOM 582 C C . GLN A 1 81 ? -26.853 -11.790 32.702 1.00 65.06 79 GLN C C 1
ATOM 583 O O . GLN A 1 81 ? -25.621 -11.846 32.650 1.00 65.20 79 GLN C O 1
ATOM 589 N N . ALA A 1 82 ? -27.563 -12.230 33.744 1.00 66.03 80 ALA C N 1
ATOM 590 C CA . ALA A 1 82 ? -26.894 -12.771 34.923 1.00 70.44 80 ALA C CA 1
ATOM 591 C C . ALA A 1 82 ? -26.087 -14.019 34.592 1.00 69.11 80 ALA C C 1
ATOM 592 O O . ALA A 1 82 ? -25.040 -14.261 35.205 1.00 64.84 80 ALA C O 1
ATOM 594 N N . GLU A 1 83 ? -26.548 -14.819 33.628 1.00 73.57 81 GLU C N 1
ATOM 595 C CA . GLU A 1 83 ? -25.837 -16.034 33.251 1.00 72.00 81 GLU C CA 1
ATOM 596 C C . GLU A 1 83 ? -24.514 -15.754 32.551 1.00 65.22 81 GLU C C 1
ATOM 597 O O . GLU A 1 83 ? -23.718 -16.683 32.380 1.00 62.35 81 GLU C O 1
ATOM 603 N N . ASP A 1 84 ? -24.262 -14.510 32.143 1.00 62.16 82 ASP C N 1
ATOM 604 C CA . ASP A 1 84 ? -23.006 -14.160 31.494 1.00 62.92 82 ASP C CA 1
ATOM 605 C C . ASP A 1 84 ? -21.859 -13.980 32.480 1.00 59.91 82 ASP C C 1
ATOM 606 O O . ASP A 1 84 ? -20.709 -13.846 32.046 1.00 55.74 82 ASP C O 1
ATOM 611 N N . GLU A 1 85 ? -22.140 -13.968 33.783 1.00 54.79 83 GLU C N 1
ATOM 612 C CA . GLU A 1 85 ? -21.094 -13.888 34.795 1.00 50.88 83 GLU C CA 1
ATOM 613 C C . GLU A 1 85 ? -20.165 -15.090 34.695 1.00 47.46 83 GLU C C 1
ATOM 614 O O . GLU A 1 85 ? -20.572 -16.219 34.988 1.00 51.14 83 GLU C O 1
ATOM 620 N N . ALA A 1 86 ? -18.923 -14.856 34.287 1.00 46.94 84 ALA C N 1
ATOM 621 C CA . ALA A 1 86 ? -17.942 -15.921 34.115 1.00 48.96 84 ALA C CA 1
ATOM 622 C C . ALA A 1 86 ? -16.582 -15.279 33.876 1.00 45.27 84 ALA C C 1
ATOM 623 O O . ALA A 1 86 ? -16.454 -14.053 33.795 1.00 47.66 84 ALA C O 1
ATOM 625 N N . ASP A 1 87 ? -15.562 -16.125 33.770 1.00 44.39 85 ASP C N 1
ATOM 626 C CA . ASP A 1 87 ? -14.247 -15.699 33.318 1.00 45.37 85 ASP C CA 1
ATOM 627 C C . ASP A 1 87 ? -14.156 -15.863 31.809 1.00 41.53 85 ASP C C 1
ATOM 628 O O . ASP A 1 87 ? -14.557 -16.894 31.258 1.00 41.67 85 ASP C O 1
ATOM 633 N N . TYR A 1 88 ? -13.635 -14.840 31.141 1.00 43.16 86 TYR C N 1
ATOM 634 C CA . TYR A 1 88 ? -13.522 -14.832 29.690 1.00 44.55 86 TYR C CA 1
ATOM 635 C C . TYR A 1 88 ? -12.055 -14.749 29.301 1.00 50.74 86 TYR C C 1
ATOM 636 O O . TYR A 1 88 ? -11.324 -13.883 29.793 1.00 52.47 86 TYR C O 1
ATOM 645 N N . TYR A 1 89 ? -11.631 -15.653 28.423 1.00 44.18 87 TYR C N 1
ATOM 646 C CA . TYR A 1 89 ? -10.247 -15.745 27.986 1.00 40.14 87 TYR C CA 1
ATOM 647 C C . TYR A 1 89 ? -10.165 -15.580 26.477 1.00 44.11 87 TYR C C 1
ATOM 648 O O . TYR A 1 89 ? -10.985 -16.132 25.735 1.00 40.49 87 TYR C O 1
ATOM 657 N N . CYS A 1 90 ? -9.169 -14.823 26.033 1.00 44.71 88 CYS C N 1
ATOM 658 C CA . CYS A 1 90 ? -8.820 -14.739 24.625 1.00 49.48 88 CYS C CA 1
ATOM 659 C C . CYS A 1 90 ? -7.622 -15.641 24.349 1.00 48.16 88 CYS C C 1
ATOM 660 O O . CYS A 1 90 ? -6.803 -15.909 25.233 1.00 47.49 88 CYS C O 1
ATOM 663 N N . CYS A 1 91 ? -7.537 -16.127 23.115 1.00 45.86 89 CYS C N 1
ATOM 664 C CA . CYS A 1 91 ? -6.428 -16.968 22.696 1.00 45.23 89 CYS C CA 1
ATOM 665 C C . CYS A 1 91 ? -6.077 -16.633 21.258 1.00 50.03 89 CYS C C 1
ATOM 666 O O . CYS A 1 91 ? -6.967 -16.410 20.431 1.00 54.79 89 CYS C O 1
ATOM 669 N N . SER A 1 92 ? -4.781 -16.612 20.962 1.00 49.10 90 SER C N 1
ATOM 670 C CA . SER A 1 92 ? -4.301 -16.211 19.649 1.00 50.12 90 SER C CA 1
ATOM 671 C C . SER A 1 92 ? -3.209 -17.158 19.170 1.00 48.75 90 SER C C 1
ATOM 672 O O . SER A 1 92 ? -2.450 -17.718 19.967 1.00 46.44 90 SER C O 1
ATOM 675 N N . TYR A 1 93 ? -3.148 -17.344 17.854 1.00 45.70 91 TYR C N 1
ATOM 676 C CA . TYR A 1 93 ? -2.018 -18.037 17.254 1.00 42.69 91 TYR C CA 1
ATOM 677 C C . TYR A 1 93 ? -0.761 -17.198 17.433 1.00 42.31 91 TYR C C 1
ATOM 678 O O . TYR A 1 93 ? -0.796 -15.972 17.317 1.00 50.16 91 TYR C O 1
ATOM 687 N N . ALA A 1 94 ? 0.352 -17.864 17.736 1.00 46.01 92 ALA C N 1
ATOM 688 C CA . ALA A 1 94 ? 1.610 -17.180 18.005 1.00 47.46 92 ALA C CA 1
ATOM 689 C C . ALA A 1 94 ? 2.713 -17.568 17.029 1.00 55.09 92 ALA C C 1
ATOM 690 O O . ALA A 1 94 ? 3.884 -17.258 17.279 1.00 61.64 92 ALA C O 1
ATOM 692 N N . GLY A 1 95 ? 2.376 -18.225 15.928 1.00 55.69 93 GLY C N 1
ATOM 693 C CA . GLY A 1 95 ? 3.366 -18.663 14.971 1.00 54.08 93 GLY C CA 1
ATOM 694 C C . GLY A 1 95 ? 4.083 -19.925 15.420 1.00 56.91 93 GLY C C 1
ATOM 695 O O . GLY A 1 95 ? 4.113 -20.281 16.598 1.00 51.88 93 GLY C O 1
ATOM 696 N N . SER A 1 96 ? 4.666 -20.619 14.439 1.00 55.09 94 SER C N 1
ATOM 697 C CA . SER A 1 96 ? 5.439 -21.839 14.679 1.00 50.79 94 SER C CA 1
ATOM 698 C C . SER A 1 96 ? 4.613 -22.890 15.419 1.00 45.60 94 SER C C 1
ATOM 699 O O . SER A 1 96 ? 5.113 -23.593 16.300 1.00 53.70 94 SER C O 1
ATOM 702 N N . SER A 1 97 ? 3.331 -22.987 15.061 1.00 43.41 95 SER C N 1
ATOM 703 C CA . SER A 1 97 ? 2.414 -23.993 15.596 1.00 46.24 95 SER C CA 1
ATOM 704 C C . SER A 1 97 ? 2.200 -23.843 17.101 1.00 47.61 95 SER C C 1
ATOM 705 O O . SER A 1 97 ? 1.904 -24.820 17.792 1.00 45.65 95 SER C O 1
ATOM 708 N N . ALA A 1 98 A 2.337 -22.628 17.623 1.00 46.71 95 ALA C N 1
ATOM 709 C CA . ALA A 1 98 A 2.164 -22.368 19.044 1.00 47.32 95 ALA C CA 1
ATOM 710 C C . ALA A 1 98 A 0.971 -21.450 19.276 1.00 47.71 95 ALA C C 1
ATOM 711 O O . ALA A 1 98 A 0.568 -20.682 18.400 1.00 47.19 95 ALA C O 1
ATOM 713 N N . TRP A 1 99 ? 0.410 -21.539 20.481 1.00 47.44 96 TRP C N 1
ATOM 714 C CA . TRP A 1 99 ? -0.743 -20.743 20.871 1.00 48.02 96 TRP C CA 1
ATOM 715 C C . TRP A 1 99 ? -0.486 -20.105 22.228 1.00 47.59 96 TRP C C 1
ATOM 716 O O . TRP A 1 99 ? 0.266 -20.637 23.049 1.00 46.23 96 TRP C O 1
ATOM 727 N N . VAL A 1 100 ? -1.119 -18.956 22.459 1.00 49.55 97 VAL C N 1
ATOM 728 C CA . VAL A 1 100 ? -0.966 -18.213 23.703 1.00 54.29 97 VAL C CA 1
ATOM 729 C C . VAL A 1 100 ? -2.338 -17.768 24.189 1.00 47.08 97 VAL C C 1
ATOM 730 O O . VAL A 1 100 ? -3.198 -17.381 23.390 1.00 44.35 97 VAL C O 1
ATOM 734 N N . PHE A 1 101 ? -2.539 -17.826 25.502 1.00 41.37 98 PHE C N 1
ATOM 735 C CA . PHE A 1 101 ? -3.779 -17.414 26.140 1.00 40.52 98 PHE C CA 1
ATOM 736 C C . PHE A 1 101 ? -3.614 -16.044 26.787 1.00 50.40 98 PHE C C 1
ATOM 737 O O . PHE A 1 101 ? -2.505 -15.629 27.133 1.00 55.37 98 PHE C O 1
ATOM 745 N N . GLY A 1 102 ? -4.737 -15.347 26.955 1.00 52.28 99 GLY C N 1
ATOM 746 C CA . GLY A 1 102 ? -4.735 -14.100 27.686 1.00 53.14 99 GLY C CA 1
ATOM 747 C C . GLY A 1 102 ? -4.795 -14.315 29.187 1.00 51.49 99 GLY C C 1
ATOM 748 O O . GLY A 1 102 ? -4.996 -15.424 29.681 1.00 51.34 99 GLY C O 1
ATOM 749 N N . GLY A 1 103 ? -4.614 -13.217 29.924 1.00 51.16 100 GLY C N 1
ATOM 750 C CA . GLY A 1 103 ? -4.609 -13.291 31.374 1.00 51.00 100 GLY C CA 1
ATOM 751 C C . GLY A 1 103 ? -5.956 -13.610 31.984 1.00 48.98 100 GLY C C 1
ATOM 752 O O . GLY A 1 103 ? -6.012 -14.108 33.114 1.00 56.00 100 GLY C O 1
ATOM 753 N N . GLY A 1 104 ? -7.042 -13.335 31.267 1.00 49.67 101 GLY C N 1
ATOM 754 C CA . GLY A 1 104 ? -8.367 -13.604 31.784 1.00 44.30 101 GLY C CA 1
ATOM 755 C C . GLY A 1 104 ? -9.045 -12.380 32.360 1.00 52.21 101 GLY C C 1
ATOM 756 O O . GLY A 1 104 ? -8.401 -11.541 32.998 1.00 54.62 101 GLY C O 1
ATOM 757 N N . THR A 1 105 ? -10.350 -12.269 32.132 1.00 46.06 102 THR C N 1
ATOM 758 C CA . THR A 1 105 ? -11.162 -11.179 32.651 1.00 48.73 102 THR C CA 1
ATOM 759 C C . THR A 1 105 ? -12.377 -11.762 33.356 1.00 48.76 102 THR C C 1
ATOM 760 O O . THR A 1 105 ? -13.034 -12.664 32.830 1.00 49.45 102 THR C O 1
ATOM 764 N N . LYS A 1 106 ? -12.671 -11.249 34.547 1.00 48.75 103 LYS C N 1
ATOM 765 C CA . LYS A 1 106 ? -13.835 -11.680 35.309 1.00 54.97 103 LYS C CA 1
ATOM 766 C C . LYS A 1 106 ? -14.957 -10.670 35.109 1.00 51.19 103 LYS C C 1
ATOM 767 O O . LYS A 1 106 ? -14.805 -9.489 35.443 1.00 52.99 103 LYS C O 1
ATOM 773 N N . LEU A 1 107 ? -16.079 -11.140 34.574 1.00 56.70 104 LEU C N 1
ATOM 774 C CA . LEU A 1 107 ? -17.235 -10.303 34.289 1.00 56.59 104 LEU C CA 1
ATOM 775 C C . LEU A 1 107 ? -18.260 -10.462 35.406 1.00 53.13 104 LEU C C 1
ATOM 776 O O . LEU A 1 107 ? -18.732 -11.574 35.667 1.00 54.44 104 LEU C O 1
ATOM 781 N N . THR A 1 108 ? -18.603 -9.355 36.058 1.00 58.03 105 THR C N 1
ATOM 782 C CA . THR A 1 108 ? -19.603 -9.344 37.115 1.00 60.61 105 THR C CA 1
ATOM 783 C C . THR A 1 108 ? -20.839 -8.592 36.643 1.00 61.78 105 THR C C 1
ATOM 784 O O . THR A 1 1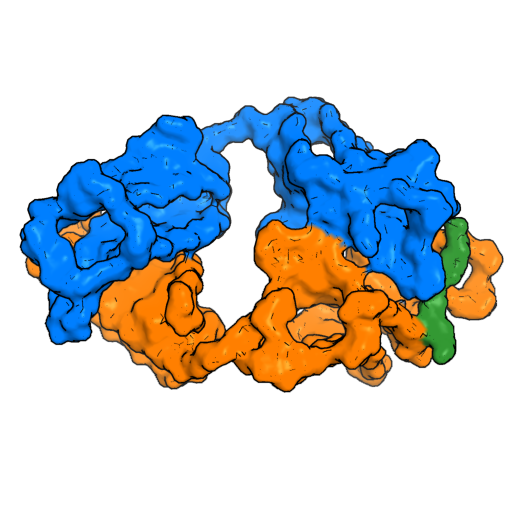08 ? -20.733 -7.516 36.045 1.00 66.30 105 THR C O 1
ATOM 788 N N . VAL A 1 109 ? -22.008 -9.165 36.911 1.00 58.11 106 VAL C N 1
ATOM 789 C CA . VAL A 1 109 ? -23.283 -8.562 36.544 1.00 58.45 106 VAL C CA 1
ATOM 790 C C . VAL A 1 109 ? -23.916 -7.986 37.803 1.00 64.77 106 VAL C C 1
ATOM 791 O O . VAL A 1 109 ? -24.226 -8.724 38.747 1.00 66.71 106 VAL C O 1
ATOM 795 N N . LEU A 1 110 A -24.109 -6.670 37.816 1.00 65.99 106 LEU C N 1
ATOM 796 C CA . LEU A 1 110 A -24.593 -5.977 38.998 1.00 72.54 106 LEU C CA 1
ATOM 797 C C . LEU A 1 110 A -26.109 -6.123 39.120 1.00 79.24 106 LEU C C 1
ATOM 798 O O . LEU A 1 110 A -26.771 -6.781 38.312 1.00 79.19 106 LEU C O 1
ATOM 803 N N . GLY A 1 111 ? -26.667 -5.501 40.157 1.00 81.62 107 GLY C N 1
ATOM 804 C CA . GLY A 1 111 ? -28.100 -5.521 40.368 1.00 82.28 107 GLY C CA 1
ATOM 805 C C . GLY A 1 111 ? -28.668 -6.832 40.860 1.00 80.92 107 GLY C C 1
ATOM 806 O O . GLY A 1 111 ? -29.892 -6.970 40.925 1.00 85.85 107 GLY C O 1
ATOM 807 N N . GLN A 1 112 ? -27.823 -7.799 41.208 1.00 75.10 108 GLN C N 1
ATOM 808 C CA . GLN A 1 112 ? -28.322 -9.073 41.695 1.00 70.03 108 GLN C CA 1
ATOM 809 C C . GLN A 1 112 ? -28.641 -8.989 43.187 1.00 71.26 108 GLN C C 1
ATOM 810 O O . GLN A 1 112 ? -27.971 -8.270 43.934 1.00 71.47 108 GLN C O 1
ATOM 816 N N . PRO A 1 113 ? -29.668 -9.708 43.643 1.00 75.53 109 PRO C N 1
ATOM 817 C CA . PRO A 1 113 ? -30.031 -9.658 45.067 1.00 76.97 109 PRO C CA 1
ATOM 818 C C . PRO A 1 113 ? -28.941 -10.271 45.935 1.00 71.76 109 PRO C C 1
ATOM 819 O O . PRO A 1 113 ? -28.441 -11.362 45.652 1.00 71.24 109 PRO C O 1
ATOM 823 N N . LYS A 1 114 ? -28.577 -9.559 46.997 1.00 66.56 110 LYS C N 1
ATOM 824 C CA . LYS A 1 114 ? -27.556 -10.015 47.925 1.00 62.18 110 LYS C CA 1
ATOM 825 C C . LYS A 1 114 ? -28.190 -10.774 49.086 1.00 59.26 110 LYS C C 1
ATOM 826 O O . LYS A 1 114 ? -29.365 -10.592 49.414 1.00 65.33 110 LYS C O 1
ATOM 832 N N . ALA A 1 115 ? -27.391 -11.638 49.710 1.00 55.62 111 ALA C N 1
ATOM 833 C CA . ALA A 1 115 ? -27.850 -12.445 50.833 1.00 53.72 111 ALA C CA 1
ATOM 834 C C . ALA A 1 115 ? -26.783 -12.446 51.915 1.00 49.56 111 ALA C C 1
ATOM 835 O O . ALA A 1 115 ? -25.609 -12.704 51.632 1.00 42.62 111 ALA C O 1
ATOM 837 N N . ALA A 1 116 ? -27.191 -12.155 53.148 1.00 48.38 112 ALA C N 1
ATOM 838 C CA . ALA A 1 116 ? -26.249 -12.120 54.253 1.00 47.11 112 ALA C CA 1
ATOM 839 C C . ALA A 1 116 ? -25.880 -13.542 54.679 1.00 47.05 112 ALA C C 1
ATOM 840 O O . ALA A 1 116 ? -26.687 -14.466 54.551 1.00 44.83 112 ALA C O 1
ATOM 842 N N . PRO A 1 117 ? -24.663 -13.744 55.178 1.00 47.57 113 PRO C N 1
ATOM 843 C CA . PRO A 1 117 ? -24.225 -15.100 55.523 1.00 46.14 113 PRO C CA 1
ATOM 844 C C . PRO A 1 117 ? -24.782 -15.567 56.859 1.00 45.75 113 PRO C C 1
ATOM 845 O O . PRO A 1 117 ? -24.935 -14.786 57.802 1.00 45.98 113 PRO C O 1
ATOM 849 N N . SER A 1 118 ? -25.097 -16.858 56.923 1.00 40.47 114 SER C N 1
ATOM 850 C CA . SER A 1 118 ? -25.396 -17.526 58.181 1.00 42.51 114 SER C CA 1
ATOM 851 C C . SER A 1 118 ? -24.119 -18.150 58.723 1.00 43.46 114 SER C C 1
ATOM 852 O O . SER A 1 118 ? -23.344 -18.751 57.975 1.00 35.75 114 SER C O 1
ATOM 855 N N . VAL A 1 119 ? -23.897 -17.998 60.026 1.00 37.25 115 VAL C N 1
ATOM 856 C CA . VAL A 1 119 ? -22.651 -18.415 60.657 1.00 40.39 115 VAL C CA 1
ATOM 857 C C . VAL A 1 119 ? -22.966 -19.368 61.800 1.00 44.22 115 VAL C C 1
ATOM 858 O O . VAL A 1 119 ? -23.842 -19.088 62.627 1.00 42.31 115 VAL C O 1
ATOM 862 N N . THR A 1 120 ? -22.254 -20.493 61.843 1.00 41.30 116 THR C N 1
ATOM 863 C CA . THR A 1 120 ? -22.313 -21.432 62.954 1.00 45.79 116 THR C CA 1
ATOM 864 C C . THR A 1 120 ? -20.893 -21.705 63.426 1.00 47.95 116 THR C C 1
ATOM 865 O O . THR A 1 120 ? -20.029 -22.069 62.621 1.00 43.44 116 THR C O 1
ATOM 869 N N . LEU A 1 121 ? -20.654 -21.526 64.722 1.00 42.67 117 LEU C N 1
ATOM 870 C CA . LEU A 1 121 ? -19.328 -21.667 65.309 1.00 42.90 117 LEU C CA 1
ATOM 871 C C . LEU A 1 121 ? -19.358 -22.735 66.393 1.00 43.64 117 LEU C C 1
ATOM 872 O O . LEU A 1 121 ? -20.167 -22.657 67.324 1.00 39.29 117 LEU C O 1
ATOM 877 N N . PHE A 1 122 ? -18.471 -23.732 66.271 1.00 42.93 118 PHE C N 1
ATOM 878 C CA . PHE A 1 122 ? -18.374 -24.794 67.259 1.00 40.67 118 PHE C CA 1
ATOM 879 C C . PHE A 1 122 ? -17.087 -24.665 68.064 1.00 42.00 118 PHE C C 1
ATOM 880 O O . PHE A 1 122 ? -16.034 -24.338 67.503 1.00 42.04 118 PHE C O 1
ATOM 888 N N . PRO A 1 123 ? -17.140 -24.911 69.370 1.00 39.70 119 PRO C N 1
ATOM 889 C CA . PRO A 1 123 ? -15.920 -24.934 70.178 1.00 39.78 119 PRO C CA 1
ATOM 890 C C . PRO A 1 123 ? -15.181 -26.247 69.990 1.00 41.31 119 PRO C C 1
ATOM 891 O O . PRO A 1 123 ? -15.701 -27.167 69.340 1.00 39.22 119 PRO C O 1
ATOM 895 N N . PRO A 1 124 ? -13.967 -26.379 70.526 1.00 44.77 120 PRO C N 1
ATOM 896 C CA . PRO A 1 124 ? -13.275 -27.669 70.433 1.00 44.40 120 PRO C CA 1
ATOM 897 C C . PRO A 1 124 ? -14.021 -28.743 71.208 1.00 45.73 120 PRO C C 1
ATOM 898 O O . PRO A 1 124 ? -14.495 -28.516 72.324 1.00 39.50 120 PRO C O 1
ATOM 902 N N . SER A 1 125 ? -14.133 -29.920 70.599 1.00 42.62 121 SER C N 1
ATOM 903 C CA . SER A 1 125 ? -14.750 -31.042 71.285 1.00 41.54 121 SER C CA 1
ATOM 904 C C . SER A 1 125 ? -13.863 -31.517 72.432 1.00 42.70 121 SER C C 1
ATOM 905 O O . SER A 1 125 ? -12.646 -31.311 72.442 1.00 45.91 121 SER C O 1
ATOM 908 N N . SER A 1 126 ? -14.495 -32.162 73.414 1.00 39.81 122 SER C N 1
ATOM 909 C CA . SER A 1 126 ? -13.741 -32.691 74.545 1.00 47.19 122 SER C CA 1
ATOM 910 C C . SER A 1 126 ? -12.838 -33.844 74.125 1.00 45.15 122 SER C C 1
ATOM 911 O O . SER A 1 126 ? -11.772 -34.041 74.720 1.00 46.61 122 SER C O 1
ATOM 914 N N . GLU A 1 127 ? -13.239 -34.608 73.104 1.00 46.56 123 GLU C N 1
ATOM 915 C CA . GLU A 1 127 ? -12.384 -35.681 72.604 1.00 57.26 123 GLU C CA 1
ATOM 916 C C . GLU A 1 127 ? -11.117 -35.126 71.964 1.00 52.45 123 GLU C C 1
ATOM 917 O O . GLU A 1 127 ? -10.03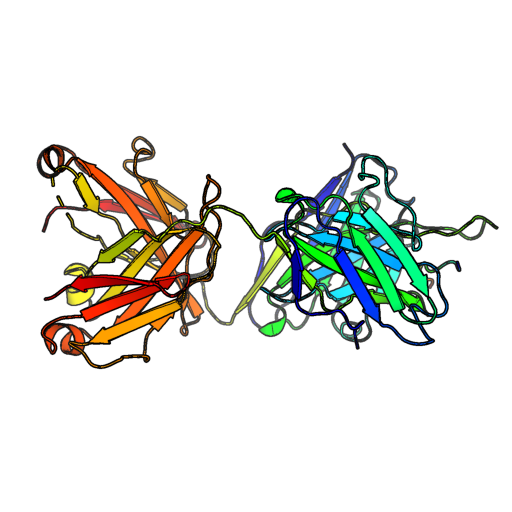4 -35.702 72.119 1.00 53.27 123 GLU C O 1
ATOM 923 N N . GLU A 1 128 ? -11.229 -34.011 71.236 1.00 41.98 124 GLU C N 1
ATOM 924 C CA . GLU A 1 128 ? -10.037 -33.387 70.670 1.00 45.47 124 GLU C CA 1
ATOM 925 C C . GLU A 1 128 ? -9.165 -32.779 71.761 1.00 49.71 124 GLU C C 1
ATOM 926 O O . GLU A 1 128 ? -7.934 -32.877 71.705 1.00 52.92 124 GLU C O 1
ATOM 932 N N . LEU A 1 129 ? -9.786 -32.143 72.759 1.00 50.59 125 LEU C N 1
ATOM 933 C CA . LEU A 1 129 ? -9.017 -31.573 73.861 1.00 50.53 125 LEU C CA 1
ATOM 934 C C . LEU A 1 129 ? -8.290 -32.658 74.643 1.00 53.84 125 LEU C C 1
ATOM 935 O O . LEU A 1 129 ? -7.161 -32.452 75.104 1.00 60.49 125 LEU C O 1
ATOM 940 N N . GLN A 1 130 ? -8.919 -33.825 74.799 1.00 48.42 126 GLN C N 1
ATOM 941 C CA . GLN A 1 130 ? -8.251 -34.947 75.444 1.00 54.42 126 GLN C CA 1
ATOM 942 C C . GLN A 1 130 ? -7.134 -35.519 74.582 1.00 58.29 126 GLN C C 1
ATOM 943 O O . GLN A 1 130 ? -6.277 -36.244 75.100 1.00 65.95 126 GLN C O 1
ATOM 949 N N . ALA A 1 131 ? -7.125 -35.213 73.286 1.00 58.14 127 ALA C N 1
ATOM 950 C CA . ALA A 1 131 ? -6.002 -35.526 72.414 1.00 63.35 127 ALA C CA 1
ATOM 951 C C . ALA A 1 131 ? -4.976 -34.400 72.367 1.00 64.32 127 ALA C C 1
ATOM 952 O O . ALA A 1 131 ? -4.112 -34.402 71.484 1.00 68.94 127 ALA C O 1
ATOM 954 N N . ASN A 1 132 ? -5.068 -33.439 73.291 1.00 61.75 128 ASN C N 1
ATOM 955 C CA . ASN A 1 132 ? -4.118 -32.331 73.411 1.00 58.19 128 ASN C CA 1
ATOM 956 C C . ASN A 1 132 ? -4.115 -31.440 72.171 1.00 52.97 128 ASN C C 1
ATOM 957 O O . ASN A 1 132 ? -3.075 -30.906 71.778 1.00 55.05 128 ASN C O 1
ATOM 962 N N . LYS A 1 133 ? -5.281 -31.267 71.553 1.00 53.64 129 LYS C N 1
ATOM 963 C CA . LYS A 1 133 ? -5.436 -30.380 70.411 1.00 53.53 129 LYS C CA 1
ATOM 964 C C . LYS A 1 133 ? -6.743 -29.616 70.559 1.00 51.63 129 LYS C C 1
ATOM 965 O O . LYS A 1 133 ? -7.622 -29.997 71.335 1.00 52.16 129 LYS C O 1
ATOM 971 N N . ALA A 1 134 ? -6.863 -28.524 69.807 1.00 44.59 130 ALA C N 1
ATOM 972 C CA . ALA A 1 134 ? -8.058 -27.693 69.867 1.00 45.84 130 ALA C CA 1
ATOM 973 C C . ALA A 1 134 ? -8.265 -27.013 68.524 1.00 49.54 130 ALA C C 1
ATOM 974 O O . ALA A 1 134 ? -7.329 -26.429 67.971 1.00 51.51 130 ALA C O 1
ATOM 976 N N . THR A 1 135 ? -9.491 -27.088 68.009 1.00 47.24 131 THR C N 1
ATOM 977 C CA . THR A 1 135 ? -9.837 -26.481 66.729 1.00 45.71 131 THR C CA 1
ATOM 978 C C . THR A 1 135 ? -11.203 -25.825 66.846 1.00 42.70 131 THR C C 1
ATOM 979 O O . THR A 1 135 ? -12.176 -26.480 67.233 1.00 40.78 131 THR C O 1
ATOM 983 N N . LEU A 1 136 ? -11.270 -24.537 66.523 1.00 37.91 132 LEU C N 1
ATOM 984 C CA . LEU A 1 136 ? -12.536 -23.835 66.380 1.00 36.47 132 LEU C CA 1
ATOM 985 C C . LEU A 1 136 ? -12.930 -23.848 64.909 1.00 36.99 132 LEU C C 1
ATOM 986 O O . LEU A 1 136 ? -12.108 -23.536 64.041 1.00 42.89 132 LEU C O 1
ATOM 991 N N . VAL A 1 137 ? -14.175 -24.217 64.627 1.00 39.60 133 VAL C N 1
ATOM 992 C CA . VAL A 1 137 ? -14.653 -24.359 63.256 1.00 40.57 133 VAL C CA 1
ATOM 993 C C . VAL A 1 137 ? -15.774 -23.351 63.025 1.00 41.05 133 VAL C C 1
ATOM 994 O O . VAL A 1 137 ? -16.799 -23.376 63.719 1.00 34.92 133 VAL C O 1
ATOM 998 N N . CYS A 1 138 ? -15.568 -22.460 62.058 1.00 45.21 134 CYS C N 1
ATOM 999 C CA . CYS A 1 138 ? -16.519 -21.414 61.703 1.00 40.62 134 CYS C CA 1
ATOM 1000 C C . CYS A 1 138 ? -17.084 -21.731 60.324 1.00 39.11 134 CYS C C 1
ATOM 1001 O O . CYS A 1 138 ? -16.342 -21.747 59.337 1.00 36.06 134 CYS C O 1
ATOM 1004 N N . LEU A 1 139 ? -18.387 -21.988 60.260 1.00 36.09 135 LEU C N 1
ATOM 1005 C CA . LEU A 1 139 ? -19.049 -22.421 59.036 1.00 40.55 135 LEU C CA 1
ATOM 1006 C C . LEU A 1 139 ? -19.993 -21.331 58.552 1.00 41.57 135 LEU C C 1
ATOM 1007 O O . LEU A 1 139 ? -20.807 -20.818 59.326 1.00 40.07 135 LEU C O 1
ATOM 1012 N N . ILE A 1 140 ? -19.873 -20.981 57.273 1.00 38.20 136 ILE C N 1
ATOM 1013 C CA . ILE A 1 140 ? -20.561 -19.842 56.677 1.00 41.15 136 ILE C CA 1
ATOM 1014 C C . ILE A 1 140 ? -21.325 -20.332 55.455 1.00 41.33 136 ILE C C 1
ATOM 1015 O O . ILE A 1 140 ? -20.756 -21.020 54.602 1.00 39.21 136 ILE C O 1
ATOM 1020 N N . SER A 1 141 ? -22.605 -19.971 55.361 1.00 35.70 137 SER C N 1
ATOM 1021 C CA . SER A 1 141 ? -23.444 -20.507 54.298 1.00 46.41 137 SER C CA 1
ATOM 1022 C C . SER A 1 141 ? -24.480 -19.479 53.862 1.00 47.45 137 SER C C 1
ATOM 1023 O O . SER A 1 141 ? -24.768 -18.513 54.573 1.00 42.96 137 SER C O 1
ATOM 1026 N N . ASP A 1 142 ? -25.020 -19.704 52.660 1.00 44.45 138 ASP C N 1
ATOM 1027 C CA . ASP A 1 142 ? -26.212 -19.012 52.161 1.00 49.02 138 ASP C CA 1
ATOM 1028 C C . ASP A 1 142 ? -25.974 -17.517 51.951 1.00 45.49 138 ASP C C 1
ATOM 1029 O O . ASP A 1 142 ? -26.858 -16.693 52.195 1.00 48.92 138 ASP C O 1
ATOM 1034 N N . PHE A 1 143 ? -24.783 -17.157 51.479 1.00 40.01 139 PHE C N 1
ATOM 1035 C CA . PHE A 1 143 ? -24.478 -15.770 51.159 1.00 43.76 139 PHE C CA 1
ATOM 1036 C C . PHE A 1 143 ? -24.236 -15.610 49.663 1.00 47.97 139 PHE C C 1
ATOM 1037 O O . PHE A 1 143 ? -23.865 -16.560 48.966 1.00 45.34 139 PHE C O 1
ATOM 1045 N N . TYR A 1 144 ? -24.471 -14.390 49.175 1.00 46.88 140 TYR C N 1
ATOM 1046 C CA . TYR A 1 144 ? -24.297 -14.027 47.780 1.00 48.94 140 TYR C CA 1
ATOM 1047 C C . TYR A 1 144 ? -24.076 -12.523 47.728 1.00 48.92 140 TYR C C 1
ATOM 1048 O O . TYR A 1 144 ? -24.814 -11.777 48.389 1.00 44.23 140 TYR C O 1
ATOM 1057 N N . PRO A 1 145 ? -23.085 -12.041 46.959 1.00 47.24 141 PRO C N 1
ATOM 1058 C CA . PRO A 1 145 ? -22.155 -12.810 46.119 1.00 49.40 141 PRO C CA 1
ATOM 1059 C C . PRO A 1 145 ? -21.126 -13.605 46.921 1.00 52.70 141 PRO C C 1
ATOM 1060 O O . PRO A 1 145 ? -21.023 -13.434 48.136 1.00 49.22 141 PRO C O 1
ATOM 1064 N N . GLY A 1 146 ? -20.377 -14.468 46.238 1.00 54.05 142 GLY C N 1
ATOM 1065 C CA . GLY A 1 146 ? -19.439 -15.350 46.905 1.00 58.22 142 GLY C CA 1
ATOM 1066 C C . GLY A 1 146 ? -18.125 -14.700 47.283 1.00 58.22 142 GLY C C 1
ATOM 1067 O O . GLY A 1 146 ? -17.086 -14.990 46.682 1.00 63.18 142 GLY C O 1
ATOM 1068 N N . ALA A 1 147 ? -18.154 -13.823 48.283 1.00 57.68 143 ALA C N 1
ATOM 1069 C CA . ALA A 1 147 ? -16.943 -13.168 48.766 1.00 53.45 143 ALA C CA 1
ATOM 1070 C C . ALA A 1 147 ? -17.142 -12.793 50.225 1.00 52.72 143 ALA C C 1
ATOM 1071 O O . ALA A 1 147 ? -18.013 -11.975 50.539 1.00 55.66 143 ALA C O 1
ATOM 1073 N N . VAL A 1 148 ? -16.345 -13.390 51.109 1.00 49.13 144 VAL C N 1
ATOM 1074 C CA . VAL A 1 148 ? -16.378 -13.079 52.532 1.00 48.73 144 VAL C CA 1
ATOM 1075 C C . VAL A 1 148 ? -14.949 -12.981 53.045 1.00 48.87 144 VAL C C 1
ATOM 1076 O O . VAL A 1 148 ? -14.029 -13.602 52.505 1.00 52.41 144 VAL C O 1
ATOM 1080 N N . THR A 1 149 ? -14.768 -12.183 54.093 1.00 49.06 145 THR C N 1
ATOM 1081 C CA . THR A 1 149 ? -13.512 -12.105 54.824 1.00 52.38 145 THR C CA 1
ATOM 1082 C C . THR A 1 149 ? -13.762 -12.521 56.265 1.00 52.21 145 THR C C 1
ATOM 1083 O O . THR A 1 149 ? -14.751 -12.104 56.877 1.00 51.38 145 THR C O 1
ATOM 1087 N N . VAL A 1 150 ? -12.871 -13.350 56.802 1.00 49.12 146 VAL C N 1
ATOM 1088 C CA . VAL A 1 150 ? -13.025 -13.917 58.135 1.00 45.51 146 VAL C CA 1
ATOM 1089 C C . VAL A 1 150 ? -11.907 -13.392 59.023 1.00 46.37 146 VAL C C 1
ATOM 1090 O O . VAL A 1 150 ? -10.732 -13.427 58.639 1.00 51.32 146 VAL C O 1
ATOM 1094 N N . ALA A 1 151 ? -12.276 -12.906 60.206 1.00 43.29 147 ALA C N 1
ATOM 1095 C CA . ALA A 1 151 ? -11.327 -12.464 61.215 1.00 43.88 147 ALA C CA 1
ATOM 1096 C C . ALA A 1 151 ? -11.681 -13.112 62.545 1.00 47.06 147 ALA C C 1
ATOM 1097 O O . ALA A 1 151 ? -12.857 -13.200 62.908 1.00 46.76 147 ALA C O 1
ATOM 1099 N N . TRP A 1 152 ? -10.659 -13.571 63.261 1.00 47.68 148 TRP C N 1
ATOM 1100 C CA . TRP A 1 152 ? -10.821 -14.213 64.556 1.00 44.35 148 TRP C CA 1
ATOM 1101 C C . TRP A 1 152 ? -10.320 -13.292 65.662 1.00 45.34 148 TRP C C 1
ATOM 1102 O O . TRP A 1 152 ? -9.434 -12.460 65.448 1.00 43.09 148 TRP C O 1
ATOM 1113 N N . LYS A 1 153 ? -10.885 -13.457 66.857 1.00 43.22 149 LYS C N 1
ATOM 1114 C CA . LYS A 1 153 ? -10.504 -12.642 68.000 1.00 52.96 149 LYS C CA 1
ATOM 1115 C C . LYS A 1 153 ? -10.523 -13.477 69.270 1.00 50.87 149 LYS C C 1
ATOM 1116 O O . LYS A 1 153 ? -11.462 -14.241 69.507 1.00 47.25 149 LYS C O 1
ATOM 1122 N N . ALA A 1 154 ? -9.475 -13.330 70.076 1.00 55.93 150 ALA C N 1
ATOM 1123 C CA . ALA A 1 154 ? -9.422 -13.881 71.423 1.00 58.56 150 ALA C CA 1
ATOM 1124 C C . ALA A 1 154 ? -9.810 -12.775 72.396 1.00 65.57 150 ALA C C 1
ATOM 1125 O O . ALA A 1 154 ? -9.116 -11.755 72.483 1.00 66.02 150 ALA C O 1
ATOM 1127 N N . ASP A 1 155 ? -10.912 -12.979 73.123 1.00 72.98 151 ASP C N 1
ATOM 1128 C CA . ASP A 1 155 ? -11.537 -11.920 73.909 1.00 76.94 151 ASP C CA 1
ATOM 1129 C C . ASP A 1 155 ? -11.858 -10.737 73.008 1.00 80.28 151 ASP C C 1
ATOM 1130 O O . ASP A 1 155 ? -12.955 -10.652 72.445 1.00 81.32 151 ASP C O 1
ATOM 1135 N N . SER A 1 156 ? -10.901 -9.822 72.857 1.00 79.22 152 SER C N 1
ATOM 1136 C CA . SER A 1 156 ? -11.096 -8.685 71.968 1.00 76.77 152 SER C CA 1
ATOM 1137 C C . SER A 1 156 ? -9.855 -8.376 71.142 1.00 76.43 152 SER C C 1
ATOM 1138 O O . SER A 1 156 ? -9.862 -7.391 70.396 1.00 79.35 152 SER C O 1
ATOM 1141 N N . SER A 1 157 ? -8.808 -9.192 71.230 1.00 74.64 153 SER C N 1
ATOM 1142 C CA . SER A 1 157 ? -7.570 -8.981 70.498 1.00 73.72 153 SER C CA 1
ATOM 1143 C C . SER A 1 157 ? -7.530 -9.849 69.248 1.00 66.83 153 SER C C 1
ATOM 1144 O O . SER A 1 157 ? -7.894 -11.030 69.300 1.00 60.94 153 SER C O 1
ATOM 1147 N N . PRO A 1 158 ? -7.107 -9.286 68.119 1.00 70.46 154 PRO C N 1
ATOM 1148 C CA . PRO A 1 158 ? -7.048 -10.073 66.883 1.00 65.53 154 PRO C CA 1
ATOM 1149 C C . PRO A 1 158 ? -6.018 -11.188 66.978 1.00 69.12 154 PRO C C 1
ATOM 1150 O O . PRO A 1 158 ? -4.980 -11.057 67.632 1.00 75.91 154 PRO C O 1
ATOM 1154 N N . VAL A 1 159 ? -6.322 -12.299 66.312 1.00 66.84 155 VAL C N 1
ATOM 1155 C CA . VAL A 1 159 ? -5.430 -13.450 66.242 1.00 70.03 155 VAL C CA 1
ATOM 1156 C C . VAL A 1 159 ? -5.353 -13.896 64.788 1.00 79.46 155 VAL C C 1
ATOM 1157 O O . VAL A 1 159 ? -6.386 -14.155 64.158 1.00 82.02 155 VAL C O 1
ATOM 1161 N N . LYS A 1 160 ? -4.137 -13.964 64.252 1.00 82.16 156 LYS C N 1
ATOM 1162 C CA . LYS A 1 160 ? -3.913 -14.387 62.876 1.00 83.93 156 LYS C CA 1
ATOM 1163 C C . LYS A 1 160 ? -3.232 -15.738 62.758 1.00 77.98 156 LYS C C 1
ATOM 1164 O O . LYS A 1 160 ? -3.473 -16.452 61.782 1.00 75.41 156 LYS C O 1
ATOM 1170 N N . ALA A 1 161 ? -2.391 -16.101 63.723 1.00 69.92 157 ALA C N 1
ATOM 1171 C CA . ALA A 1 161 ? -1.701 -17.381 63.675 1.00 60.23 157 ALA C CA 1
ATOM 1172 C C . ALA A 1 161 ? -2.694 -18.527 63.820 1.00 58.82 157 ALA C C 1
ATOM 1173 O O . ALA A 1 161 ? -3.524 -18.535 64.734 1.00 61.76 157 ALA C O 1
ATOM 1175 N N . GLY A 1 162 ? -2.611 -19.490 62.908 1.00 54.56 158 GLY C N 1
ATOM 1176 C CA . GLY A 1 162 ? -3.435 -20.679 62.972 1.00 50.02 158 GLY C CA 1
ATOM 1177 C C . GLY A 1 162 ? -4.784 -20.587 62.297 1.00 50.87 158 GLY C C 1
ATOM 1178 O O . GLY A 1 162 ? -5.637 -21.449 62.540 1.00 49.99 158 GLY C O 1
ATOM 1179 N N . VAL A 1 163 ? -5.010 -19.582 61.454 1.00 51.56 159 VAL C N 1
ATOM 1180 C CA . VAL A 1 163 ? -6.289 -19.395 60.779 1.00 52.62 159 VAL C CA 1
ATOM 1181 C C . VAL A 1 163 ? -6.188 -19.955 59.368 1.00 50.77 159 VAL C C 1
ATOM 1182 O O . VAL A 1 163 ? -5.286 -19.583 58.606 1.00 52.45 159 VAL C O 1
ATOM 1186 N N . GLU A 1 164 ? -7.112 -20.849 59.021 1.00 49.74 160 GLU C N 1
ATOM 1187 C CA . GLU A 1 164 ? -7.198 -21.419 57.682 1.00 51.18 160 GLU C CA 1
ATOM 1188 C C . GLU A 1 164 ? -8.625 -21.251 57.183 1.00 49.20 160 GLU C C 1
ATOM 1189 O O . GLU A 1 164 ? -9.570 -21.712 57.832 1.00 45.24 160 GLU C O 1
ATOM 1195 N N . THR A 1 165 ? -8.779 -20.595 56.035 1.00 44.05 161 THR C N 1
ATOM 1196 C CA . THR A 1 165 ? -10.084 -20.260 55.485 1.00 46.27 161 THR C CA 1
ATOM 1197 C C . THR A 1 165 ? -10.176 -20.744 54.045 1.00 48.58 161 THR C C 1
ATOM 1198 O O . THR A 1 165 ? -9.247 -20.551 53.256 1.00 47.47 161 THR C O 1
ATOM 1202 N N . THR A 1 166 ? -11.302 -21.368 53.709 1.00 47.79 162 THR C N 1
ATOM 1203 C CA . THR A 1 166 ? -11.526 -21.867 52.363 1.00 47.30 162 THR C CA 1
ATOM 1204 C C . THR A 1 166 ? -11.988 -20.746 51.437 1.00 46.70 162 THR C C 1
ATOM 1205 O O . THR A 1 166 ? -12.444 -19.686 51.874 1.00 43.90 162 THR C O 1
ATOM 1209 N N . THR A 1 167 ? -11.864 -20.996 50.137 1.00 53.28 163 THR C N 1
ATOM 1210 C CA . THR A 1 167 ? -12.494 -20.117 49.168 1.00 52.27 163 THR C CA 1
ATOM 1211 C C . THR A 1 167 ? -13.990 -20.416 49.100 1.00 52.89 163 THR C C 1
ATOM 1212 O O . THR A 1 167 ? -14.414 -21.549 49.346 1.00 57.34 163 THR C O 1
ATOM 1216 N N . PRO A 1 168 ? -14.812 -19.416 48.789 1.00 51.98 164 PRO C N 1
ATOM 1217 C CA . PRO A 1 168 ? -16.255 -19.657 48.693 1.00 51.80 164 PRO C CA 1
ATOM 1218 C C . PRO A 1 168 ? -16.591 -20.607 47.555 1.00 51.12 164 PRO C C 1
ATOM 1219 O O . PRO A 1 168 ? -15.954 -20.603 46.499 1.00 52.37 164 PRO C O 1
ATOM 1223 N N . SER A 1 169 ? -17.610 -21.432 47.787 1.00 53.44 165 SER C N 1
ATOM 1224 C CA . SER A 1 169 ? -18.049 -22.419 46.814 1.00 57.18 165 SER C CA 1
ATOM 1225 C C . SER A 1 169 ? -19.567 -22.406 46.734 1.00 50.83 165 SER C C 1
ATOM 1226 O O . SER A 1 169 ? -20.256 -22.188 47.734 1.00 45.22 165 SER C O 1
ATOM 1229 N N . LYS A 1 170 ? -20.080 -22.652 45.531 1.00 50.95 166 LYS C N 1
ATOM 1230 C CA . LYS A 1 170 ? -21.513 -22.560 45.289 1.00 48.31 166 LYS C CA 1
ATOM 1231 C C . LYS A 1 170 ? -22.251 -23.733 45.924 1.00 49.06 166 LYS C C 1
ATOM 1232 O O . LYS A 1 170 ? -21.762 -24.867 45.932 1.00 55.57 166 LYS C O 1
ATOM 1238 N N . GLN A 1 171 ? -23.436 -23.451 46.460 1.00 49.48 167 GLN C N 1
ATOM 1239 C CA . GLN A 1 171 ? -24.293 -24.473 47.041 1.00 46.99 167 GLN C CA 1
ATOM 1240 C C . GLN A 1 171 ? -25.217 -25.033 45.960 1.00 54.49 167 GLN C C 1
ATOM 1241 O O . GLN A 1 171 ? -25.066 -24.740 44.771 1.00 51.84 167 GLN C O 1
ATOM 1247 N N . SER A 1 172 ? -26.192 -25.853 46.364 1.00 61.05 168 SER C N 1
ATOM 1248 C CA . SER A 1 172 ? -27.133 -26.404 45.393 1.00 52.81 168 SER C CA 1
ATOM 1249 C C . SER A 1 172 ? -28.102 -25.343 44.890 1.00 55.43 168 SER C C 1
ATOM 1250 O O . SER A 1 172 ? -28.607 -25.450 43.767 1.00 59.35 168 SER C O 1
ATOM 1253 N N . ASN A 1 173 ? -28.382 -24.325 45.700 1.00 53.82 169 ASN C N 1
ATOM 1254 C CA . ASN A 1 173 ? -29.076 -23.140 45.223 1.00 56.46 169 ASN C CA 1
ATOM 1255 C C . ASN A 1 173 ? -28.032 -22.143 44.723 1.00 56.50 169 ASN C C 1
ATOM 1256 O O . ASN A 1 173 ? -26.841 -22.457 44.629 1.00 59.10 169 ASN C O 1
ATOM 1261 N N . ASN A 1 174 ? -28.458 -20.927 44.400 1.00 58.76 170 ASN C N 1
ATOM 1262 C CA . ASN A 1 174 ? -27.508 -19.910 43.952 1.00 73.11 170 ASN C CA 1
ATOM 1263 C C . ASN A 1 174 ? -27.003 -19.076 45.126 1.00 65.33 170 ASN C C 1
ATOM 1264 O O . ASN A 1 174 ? -27.057 -17.847 45.133 1.00 71.38 170 ASN C O 1
ATOM 1269 N N . LYS A 1 175 ? -26.512 -19.769 46.146 1.00 58.29 171 LYS C N 1
ATOM 1270 C CA . LYS A 1 175 ? -25.826 -19.161 47.272 1.00 53.26 171 LYS C CA 1
ATOM 1271 C C . LYS A 1 175 ? -24.452 -19.804 47.409 1.00 48.10 171 LYS C C 1
ATOM 1272 O O . LYS A 1 175 ? -24.145 -20.811 46.765 1.00 47.40 171 LYS C O 1
ATOM 1278 N N . TYR A 1 176 ? -23.617 -19.212 48.257 1.00 44.95 172 TYR C N 1
ATOM 1279 C CA . TYR A 1 176 ? -22.250 -19.669 48.440 1.00 43.14 172 TYR C CA 1
ATOM 1280 C C . TYR A 1 176 ? -22.019 -20.087 49.886 1.00 46.01 172 TYR C C 1
ATOM 1281 O O . TYR A 1 176 ? -22.739 -19.676 50.801 1.00 42.40 172 TYR C O 1
ATOM 1290 N N . ALA A 1 177 ? -20.995 -20.915 50.079 1.00 43.18 173 ALA C N 1
ATOM 1291 C CA . ALA A 1 177 ? -20.632 -21.408 51.398 1.00 46.24 173 ALA C CA 1
ATOM 1292 C C . ALA A 1 177 ? -19.119 -21.386 51.548 1.00 47.69 173 ALA C C 1
ATOM 1293 O O . ALA A 1 177 ? -18.379 -21.476 50.565 1.00 36.40 173 ALA C O 1
ATOM 1295 N N . ALA A 1 178 ? -18.669 -21.263 52.794 1.00 40.42 174 ALA C N 1
ATOM 1296 C CA . ALA A 1 178 ? -17.249 -21.268 53.114 1.00 40.02 174 ALA C CA 1
ATOM 1297 C C . ALA A 1 178 ? -17.093 -21.696 54.566 1.00 36.67 174 ALA C C 1
ATOM 1298 O O . ALA A 1 178 ? -18.075 -21.873 55.291 1.00 34.97 174 ALA C O 1
ATOM 1300 N N . SER A 1 179 ? -15.840 -21.864 54.984 1.00 41.37 175 SER C N 1
ATOM 1301 C CA . SER A 1 179 ? -15.550 -22.254 56.355 1.00 41.49 175 SER C CA 1
ATOM 1302 C C . SER A 1 179 ? -14.159 -21.770 56.735 1.00 45.31 175 SER C C 1
ATOM 1303 O O . SER A 1 179 ? -13.288 -21.602 55.877 1.00 38.81 175 SER C O 1
ATOM 1306 N N . SER A 1 180 ? -13.961 -21.546 58.034 1.00 37.13 176 SER C N 1
ATOM 1307 C CA . SER A 1 180 ? -12.693 -21.066 58.561 1.00 37.63 176 SER C CA 1
ATOM 1308 C C . SER A 1 180 ? -12.357 -21.825 59.835 1.00 41.56 176 SER C C 1
ATOM 1309 O O . SER A 1 180 ? -13.239 -22.106 60.651 1.00 38.92 176 SER C O 1
ATOM 1312 N N . TYR A 1 181 ? -11.077 -22.149 60.001 1.00 40.29 177 TYR C N 1
ATOM 1313 C CA . TYR A 1 181 ? -10.603 -22.954 61.118 1.00 39.67 177 TYR C CA 1
ATOM 1314 C C . TYR A 1 181 ? -9.522 -22.195 61.872 1.00 42.63 177 TYR C C 1
ATOM 1315 O O . TYR A 1 181 ? -8.623 -21.613 61.256 1.00 41.63 177 TYR C O 1
ATOM 1324 N N . LEU A 1 182 ? -9.609 -22.2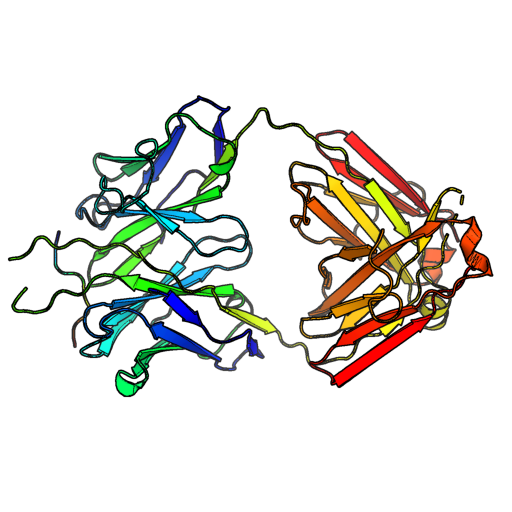06 63.200 1.00 42.56 178 LEU C N 1
ATOM 1325 C CA . LEU A 1 182 ? -8.583 -21.634 64.066 1.00 47.03 178 LEU C CA 1
ATOM 1326 C C . LEU A 1 182 ? -7.979 -22.760 64.895 1.00 44.96 178 LEU C C 1
ATOM 1327 O O . LEU A 1 182 ? -8.648 -23.320 65.770 1.00 41.80 178 LEU C O 1
ATOM 1332 N N . SER A 1 183 ? -6.722 -23.096 64.614 1.00 46.10 179 SER C N 1
ATOM 1333 C CA . SER A 1 183 ? -6.004 -24.112 65.370 1.00 51.14 17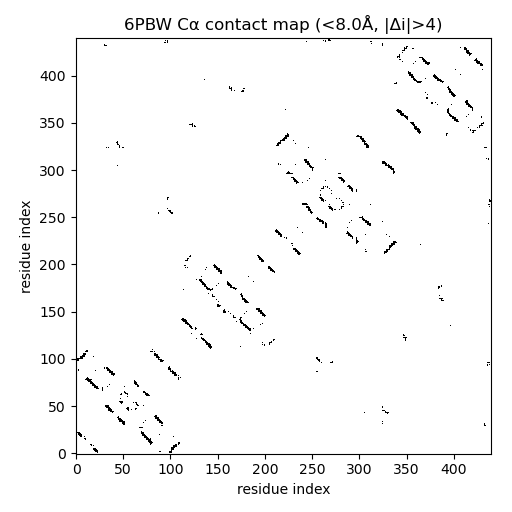9 SER C CA 1
ATOM 1334 C C . SER A 1 183 ? -5.250 -23.452 66.518 1.00 51.35 179 SER C C 1
ATOM 1335 O O . SER A 1 183 ? -4.606 -22.414 66.334 1.00 57.10 179 SER C O 1
ATOM 1338 N N . LEU A 1 184 ? -5.342 -24.050 67.702 1.00 47.58 180 LEU C N 1
ATOM 1339 C CA . LEU A 1 184 ? -4.724 -23.482 68.891 1.00 52.62 180 LEU C CA 1
ATOM 1340 C C . LEU A 1 184 ? -4.528 -24.592 69.912 1.00 54.77 180 LEU C C 1
ATOM 1341 O O . LEU A 1 184 ? -5.138 -25.659 69.818 1.00 54.31 180 LEU C O 1
ATOM 1346 N N . THR A 1 185 ? -3.655 -24.330 70.880 1.00 58.52 181 THR C N 1
ATOM 1347 C CA . THR A 1 185 ? -3.373 -25.295 71.927 1.00 58.81 181 THR C CA 1
ATOM 1348 C C . THR A 1 185 ? -4.477 -25.280 72.981 1.00 58.19 181 THR C C 1
ATOM 1349 O O . THR A 1 185 ? -5.185 -24.281 73.140 1.00 48.44 181 THR C O 1
ATOM 1353 N N . PRO A 1 186 ? -4.661 -26.391 73.702 1.00 54.99 182 PRO C N 1
ATOM 1354 C CA . PRO A 1 186 ? -5.683 -26.415 74.763 1.00 57.83 182 PRO C CA 1
ATOM 1355 C C . PRO A 1 186 ? -5.492 -25.346 75.827 1.00 59.13 182 PRO C C 1
ATOM 1356 O O . PRO A 1 186 ? -6.487 -24.844 76.365 1.00 55.22 182 PRO C O 1
ATOM 1360 N N . GLU A 1 187 ? -4.248 -24.981 76.150 1.00 67.38 183 GLU C N 1
ATOM 1361 C CA . GLU A 1 187 ? -4.018 -23.932 77.140 1.00 73.01 183 GLU C CA 1
ATOM 1362 C C . GLU A 1 187 ? -4.512 -22.584 76.633 1.00 65.34 183 GLU C C 1
ATOM 1363 O O . GLU A 1 187 ? -5.126 -21.814 77.378 1.00 67.17 183 GLU C O 1
ATOM 1369 N N . GLN A 1 188 ? -4.241 -22.275 75.361 1.00 64.53 184 GLN C N 1
ATOM 1370 C CA . GLN A 1 188 ? -4.742 -21.035 74.773 1.00 60.98 184 GLN C CA 1
ATOM 1371 C C . GLN A 1 188 ? -6.263 -20.994 74.792 1.00 55.85 184 GLN C C 1
ATOM 1372 O O . GLN A 1 188 ? -6.858 -19.935 75.016 1.00 61.66 184 GLN C O 1
ATOM 1378 N N . TRP A 1 189 ? -6.909 -22.139 74.559 1.00 50.66 185 TRP C N 1
ATOM 1379 C CA . TRP A 1 189 ? -8.368 -22.186 74.562 1.00 49.27 185 TRP C CA 1
ATOM 1380 C C . TRP A 1 189 ? -8.921 -21.906 75.954 1.00 53.02 185 TRP C C 1
ATOM 1381 O O . TRP A 1 189 ? -9.859 -21.117 76.117 1.00 54.95 185 TRP C O 1
ATOM 1392 N N . LYS A 1 190 ? -8.347 -22.543 76.974 1.00 52.89 186 LYS C N 1
ATOM 1393 C CA . LYS A 1 190 ? -8.781 -22.320 78.346 1.00 60.50 186 LYS C CA 1
ATOM 1394 C C . LYS A 1 190 ? -8.224 -21.037 78.949 1.00 64.65 186 LYS C C 1
ATOM 1395 O O . LYS A 1 190 ? -8.660 -20.649 80.038 1.00 65.62 186 LYS C O 1
ATOM 1401 N N . SER A 1 191 ? -7.283 -20.370 78.277 1.00 66.02 187 SER C N 1
ATOM 1402 C CA . SER A 1 191 ? -6.699 -19.155 78.836 1.00 76.53 187 SER C CA 1
ATOM 1403 C C . SER A 1 191 ? -7.676 -17.989 78.763 1.00 73.80 187 SER C C 1
ATOM 1404 O O . SER A 1 191 ? -7.859 -17.257 79.743 1.00 72.10 187 SER C O 1
ATOM 1407 N N . HIS A 1 192 ? -8.308 -17.800 77.611 1.00 67.80 188 HIS C N 1
ATOM 1408 C CA . HIS A 1 192 ? -9.150 -16.639 77.377 1.00 63.28 188 HIS C CA 1
ATOM 1409 C C . HIS A 1 192 ? -10.595 -16.915 77.778 1.00 59.66 188 HIS C C 1
ATOM 1410 O O . HIS A 1 192 ? -11.031 -18.063 77.894 1.00 56.64 188 HIS C O 1
ATOM 1417 N N . ARG A 1 193 ? -11.340 -15.830 77.990 1.00 58.86 189 ARG C N 1
ATOM 1418 C CA . ARG A 1 193 ? -12.738 -15.953 78.382 1.00 59.90 189 ARG C CA 1
ATOM 1419 C C . ARG A 1 193 ? -13.637 -16.306 77.205 1.00 60.22 189 ARG C C 1
ATOM 1420 O O . ARG A 1 193 ? -14.701 -16.902 77.407 1.00 57.91 189 ARG C O 1
ATOM 1428 N N . SER A 1 194 ? -13.235 -15.963 75.983 1.00 56.42 190 SER C N 1
ATOM 1429 C CA . SER A 1 194 ? -14.070 -16.226 74.819 1.00 54.92 190 SER C CA 1
ATOM 1430 C C . SER A 1 194 ? -13.229 -16.150 73.553 1.00 52.99 190 SER C C 1
ATOM 1431 O O . SER A 1 194 ? -12.117 -15.615 73.550 1.00 52.58 190 SER C O 1
ATOM 1434 N N . TYR A 1 195 ? -13.784 -16.708 72.478 1.00 48.06 191 TYR C N 1
ATOM 1435 C CA . TYR A 1 195 ? -13.255 -16.569 71.129 1.00 46.65 191 TYR C CA 1
ATOM 1436 C C . TYR A 1 195 ? -14.409 -16.246 70.191 1.00 46.16 191 TYR C C 1
ATOM 1437 O O . TYR A 1 195 ? -15.536 -16.705 70.394 1.00 45.41 191 TYR C O 1
ATOM 1446 N N . SER A 1 196 ? -14.125 -15.452 69.161 1.00 43.56 192 SER C N 1
ATOM 1447 C CA . SER A 1 196 ? -15.156 -15.005 68.237 1.00 47.78 192 SER C CA 1
ATOM 1448 C C . SER A 1 196 ? -14.669 -15.121 66.800 1.00 47.94 192 SER C C 1
ATOM 1449 O O . SER A 1 196 ? -13.516 -14.803 66.494 1.00 47.98 192 SER C O 1
ATOM 1452 N N . CYS A 1 197 ? -15.560 -15.581 65.926 1.00 47.35 193 CYS C N 1
ATOM 1453 C CA . CYS A 1 197 ? -15.333 -15.606 64.487 1.00 45.04 193 CYS C CA 1
ATOM 1454 C C . CYS A 1 197 ? -16.191 -14.515 63.861 1.00 43.95 193 CYS C C 1
ATOM 1455 O O . CYS A 1 197 ? -17.413 -14.500 64.047 1.00 43.74 193 CYS C O 1
ATOM 1458 N N . GLN A 1 198 ? -15.554 -13.603 63.130 1.00 43.65 194 GLN C N 1
ATOM 1459 C CA . GLN A 1 198 ? -16.220 -12.429 62.571 1.00 41.07 194 GLN C CA 1
ATOM 1460 C C . GLN A 1 198 ? -16.188 -12.522 61.050 1.00 44.52 194 GLN C C 1
ATOM 1461 O O . GLN A 1 198 ? -15.115 -12.455 60.441 1.00 48.79 194 GLN C O 1
ATOM 1467 N N . VAL A 1 199 ? -17.363 -12.667 60.442 1.00 43.59 195 VAL C N 1
ATOM 1468 C CA . VAL A 1 199 ? -17.503 -12.842 59.000 1.00 43.52 195 VAL C CA 1
ATOM 1469 C C . VAL A 1 199 ? -18.038 -11.544 58.411 1.00 43.46 195 VAL C C 1
ATOM 1470 O O . VAL A 1 199 ? -19.147 -11.113 58.748 1.00 40.83 195 VAL C O 1
ATOM 1474 N N . THR A 1 200 ? -17.257 -10.929 57.528 1.00 41.31 196 THR C N 1
ATOM 1475 C CA . THR A 1 200 ? -17.629 -9.675 56.885 1.00 44.79 196 THR C CA 1
ATOM 1476 C C . THR A 1 200 ? -18.062 -9.946 55.450 1.00 46.66 196 THR C C 1
ATOM 1477 O O . THR A 1 200 ? -17.361 -10.638 54.705 1.00 45.67 196 THR C O 1
ATOM 1481 N N . HIS A 1 201 ? -19.214 -9.397 55.068 1.00 47.13 197 HIS C N 1
ATOM 1482 C CA . HIS A 1 201 ? -19.773 -9.622 53.737 1.00 45.21 197 HIS C CA 1
ATOM 1483 C C . HIS A 1 201 ? -20.468 -8.343 53.293 1.00 45.42 197 HIS C C 1
ATOM 1484 O O . HIS A 1 201 ? -21.466 -7.939 53.897 1.00 42.53 197 HIS C O 1
ATOM 1491 N N . GLU A 1 202 ? -19.934 -7.710 52.246 1.00 44.13 198 GLU C N 1
ATOM 1492 C CA . GLU A 1 202 ? -20.501 -6.482 51.682 1.00 53.17 198 GLU C CA 1
ATOM 1493 C C . GLU A 1 202 ? -20.566 -5.362 52.721 1.00 50.29 198 GLU C C 1
ATOM 1494 O O . GLU A 1 202 ? -21.553 -4.630 52.810 1.00 49.46 198 GLU C O 1
ATOM 1500 N N . GLY A 1 203 ? -19.500 -5.224 53.512 1.00 49.22 199 GLY C N 1
ATOM 1501 C CA . GLY A 1 203 ? -19.394 -4.162 54.490 1.00 51.59 199 GLY C CA 1
ATOM 1502 C C . GLY A 1 203 ? -20.025 -4.448 55.833 1.00 47.00 199 GLY C C 1
ATOM 1503 O O . GLY A 1 203 ? -19.729 -3.741 56.804 1.00 52.60 199 GLY C O 1
ATOM 1504 N N . SER A 1 204 ? -20.883 -5.458 55.927 1.00 42.56 200 SER C N 1
ATOM 1505 C CA . SER A 1 204 ? -21.539 -5.813 57.175 1.00 39.88 200 SER C CA 1
ATOM 1506 C C . SER A 1 204 ? -20.953 -7.107 57.726 1.00 43.90 200 SER C C 1
ATOM 1507 O O . SER A 1 204 ? -20.456 -7.952 56.978 1.00 45.89 200 SER C O 1
ATOM 1510 N N . THR A 1 205 ? -21.029 -7.261 59.048 1.00 42.68 201 THR C N 1
ATOM 1511 C CA . THR A 1 205 ? -20.328 -8.329 59.748 1.00 41.68 201 THR C CA 1
ATOM 1512 C C . THR A 1 205 ? -21.290 -9.136 60.611 1.00 41.89 201 THR C C 1
ATOM 1513 O O . THR A 1 205 ? -22.171 -8.577 61.271 1.00 46.96 201 THR C O 1
ATOM 1517 N N . VAL A 1 206 ? -21.113 -10.456 60.597 1.00 39.86 202 VAL C N 1
ATOM 1518 C CA . VAL A 1 206 ? -21.822 -11.373 61.484 1.00 45.66 202 VAL C CA 1
ATOM 1519 C C . VAL A 1 206 ? -20.794 -12.021 62.402 1.00 47.33 202 VAL C C 1
ATOM 1520 O O . VAL A 1 206 ? -19.773 -12.536 61.931 1.00 45.50 202 VAL C O 1
ATOM 1524 N N . GLU A 1 207 ? -21.061 -11.994 63.708 1.00 46.87 203 GLU C N 1
ATOM 1525 C CA . GLU A 1 207 ? -20.120 -12.483 64.707 1.00 49.57 203 GLU C CA 1
ATOM 1526 C C . GLU A 1 207 ? -20.791 -13.516 65.601 1.00 49.61 203 GLU C C 1
ATOM 1527 O O . GLU A 1 207 ? -21.909 -13.295 66.080 1.00 46.77 203 GLU C O 1
ATOM 1533 N N . LYS A 1 208 ? -20.102 -14.631 65.834 1.00 45.98 204 LYS C N 1
ATOM 1534 C CA . LYS A 1 208 ? -20.525 -15.638 66.795 1.00 45.51 204 LYS C CA 1
ATOM 1535 C C . LYS A 1 208 ? -19.407 -15.877 67.801 1.00 46.39 204 LYS C C 1
ATOM 1536 O O . LYS A 1 208 ? -18.222 -15.776 67.469 1.00 43.74 204 LYS C O 1
ATOM 1542 N N . THR A 1 209 ? -19.792 -16.193 69.034 1.00 44.18 205 THR C N 1
ATOM 1543 C CA . THR A 1 209 ? -18.855 -16.335 70.138 1.00 45.90 205 THR C CA 1
ATOM 1544 C C . THR A 1 209 ? -19.004 -17.703 70.791 1.00 48.08 205 THR C C 1
ATOM 1545 O O . THR A 1 209 ? -20.102 -18.263 70.855 1.00 48.69 205 THR C O 1
ATOM 1549 N N . VAL A 1 210 ? -17.880 -18.238 71.270 1.00 48.67 206 VAL C N 1
ATOM 1550 C CA . VAL A 1 210 ? -17.860 -19.455 72.070 1.00 45.67 206 VAL C CA 1
ATOM 1551 C C . VAL A 1 210 ? -16.943 -19.233 73.265 1.00 49.84 206 VAL C C 1
ATOM 1552 O O . VAL A 1 210 ? -16.009 -18.427 73.216 1.00 46.07 206 VAL C O 1
ATOM 1556 N N . ALA A 1 211 ? -17.216 -19.958 74.344 1.00 51.05 207 ALA C N 1
ATOM 1557 C CA . ALA A 1 211 ? -16.446 -19.863 75.573 1.00 53.93 207 ALA C CA 1
ATOM 1558 C C . ALA A 1 211 ? -16.250 -21.260 76.145 1.00 53.45 207 ALA C C 1
ATOM 1559 O O . ALA A 1 211 ? -17.096 -22.138 75.942 1.00 59.75 207 ALA C O 1
ATOM 1561 N N . PRO A 1 212 ? -15.132 -21.498 76.849 1.00 54.52 208 PRO C N 1
ATOM 1562 C CA . PRO A 1 212 ? -14.881 -22.789 77.501 1.00 58.35 208 PRO C CA 1
ATOM 1563 C C . PRO A 1 212 ? -15.970 -23.171 78.499 1.00 68.26 208 PRO C C 1
ATOM 1564 O O . PRO A 1 212 ? -16.364 -22.370 79.347 1.00 73.77 208 PRO C O 1
ATOM 1568 N N . GLN B 2 1 ? -22.893 -38.864 21.682 1.00 79.96 1 GLN D N 1
ATOM 1569 C CA . GLN B 2 1 ? -22.649 -37.509 21.201 1.00 73.34 1 GLN D CA 1
ATOM 1570 C C . GLN B 2 1 ? -21.154 -37.213 21.123 1.00 65.49 1 GLN D C 1
ATOM 1571 O O . GLN B 2 1 ? -20.329 -38.035 21.522 1.00 65.88 1 GLN D O 1
ATOM 1573 N N . VAL B 2 2 ? -20.814 -36.036 20.603 1.00 56.74 2 VAL D N 1
ATOM 1574 C CA . VAL B 2 2 ? -19.420 -35.611 20.531 1.00 51.77 2 VAL D CA 1
ATOM 1575 C C . VAL B 2 2 ? -18.953 -35.226 21.929 1.00 53.39 2 VAL D C 1
ATOM 1576 O O . VAL B 2 2 ? -19.549 -34.360 22.580 1.00 49.97 2 VAL D O 1
ATOM 1580 N N . GLN B 2 3 ? -17.882 -35.865 22.397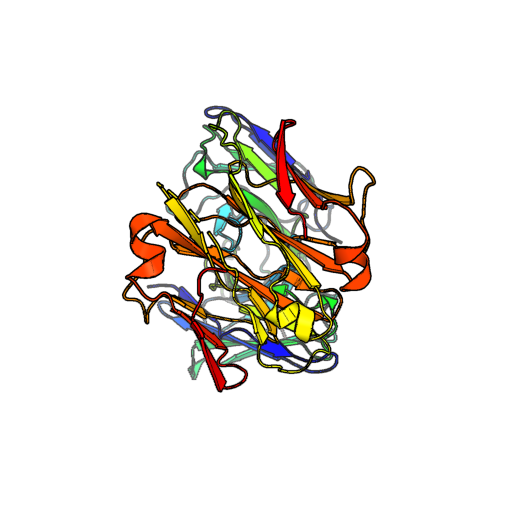 1.00 51.38 3 GLN D N 1
ATOM 1581 C CA . GLN B 2 3 ? -17.389 -35.595 23.741 1.00 50.42 3 GLN D CA 1
ATOM 1582 C C . GLN B 2 3 ? -15.967 -36.114 23.882 1.00 50.78 3 GLN D C 1
ATOM 1583 O O . GLN B 2 3 ? -15.524 -36.993 23.136 1.00 52.89 3 GLN D O 1
ATOM 1589 N N . LEU B 2 4 ? -15.260 -35.551 24.859 1.00 44.44 4 LEU D N 1
ATOM 1590 C CA . LEU B 2 4 ? -13.937 -36.006 25.267 1.00 37.35 4 LEU D CA 1
ATOM 1591 C C . LEU B 2 4 ? -13.992 -36.319 26.754 1.00 41.41 4 LEU D C 1
ATOM 1592 O O . LEU B 2 4 ? -14.345 -35.451 27.559 1.00 42.68 4 LEU D O 1
ATOM 1597 N N . VAL B 2 5 ? -13.655 -37.553 27.117 1.00 37.43 5 VAL D N 1
ATOM 1598 C CA . VAL B 2 5 ? -13.703 -38.010 28.502 1.00 40.36 5 VAL D CA 1
ATOM 1599 C C . VAL B 2 5 ? -12.276 -38.252 28.972 1.00 39.14 5 VAL D C 1
ATOM 1600 O O . VAL B 2 5 ? -11.547 -39.059 28.383 1.00 44.13 5 VAL D O 1
ATOM 1604 N N . GLN B 2 6 ? -11.881 -37.556 30.033 1.00 40.27 6 GLN D N 1
ATOM 1605 C CA . GLN B 2 6 ? -10.540 -37.658 30.588 1.00 39.38 6 GLN D CA 1
ATOM 1606 C C . GLN B 2 6 ? -10.520 -38.614 31.775 1.00 42.34 6 GLN D C 1
ATOM 1607 O O . GLN B 2 6 ? -11.557 -38.966 32.341 1.00 42.07 6 GLN D O 1
ATOM 1613 N N . SER B 2 7 ? -9.312 -39.028 32.149 1.00 40.96 7 SER D N 1
ATOM 1614 C CA . SER B 2 7 ? -9.133 -39.928 33.276 1.00 39.34 7 SER D CA 1
ATOM 1615 C C . SER B 2 7 ? -9.296 -39.176 34.596 1.00 40.51 7 SER D C 1
ATOM 1616 O O . SER B 2 7 ? -9.397 -37.946 34.640 1.00 37.30 7 SER D O 1
ATOM 1619 N N . GLY B 2 8 ? -9.310 -39.939 35.689 1.00 42.95 8 GLY D N 1
ATOM 1620 C CA . GLY B 2 8 ? -9.642 -39.405 36.993 1.00 44.01 8 GLY D CA 1
ATOM 1621 C C . GLY B 2 8 ? -8.510 -38.636 37.649 1.00 44.72 8 GLY D C 1
ATOM 1622 O O . GLY B 2 8 ? -7.418 -38.471 37.107 1.00 42.27 8 GLY D O 1
ATOM 1623 N N . ALA B 2 9 ? -8.795 -38.168 38.864 1.00 40.91 9 ALA D N 1
ATOM 1624 C CA . ALA B 2 9 ? -7.870 -37.310 39.592 1.00 43.93 9 ALA D CA 1
ATOM 1625 C C . ALA B 2 9 ? -6.586 -38.055 39.938 1.00 44.47 9 ALA D C 1
ATOM 1626 O O . ALA B 2 9 ? -6.582 -39.267 40.168 1.00 45.09 9 ALA D O 1
ATOM 1628 N N . GLU B 2 10 ? -5.486 -37.307 39.982 1.00 44.33 10 GLU D N 1
ATOM 1629 C CA . GLU B 2 10 ? -4.163 -37.854 40.240 1.00 41.15 10 GLU D CA 1
ATOM 1630 C C . GLU B 2 10 ? -3.533 -37.145 41.430 1.00 41.85 10 GLU D C 1
ATOM 1631 O O . GLU B 2 10 ? -3.675 -35.928 41.589 1.00 39.10 10 GLU D O 1
ATOM 1637 N N . VAL B 2 11 ? -2.836 -37.915 42.263 1.00 39.92 11 VAL D N 1
ATOM 1638 C CA . VAL B 2 11 ? -2.113 -37.396 43.419 1.00 39.36 11 VAL D CA 1
ATOM 1639 C C . VAL B 2 11 ? -0.682 -37.907 43.333 1.00 43.69 11 VAL D C 1
ATOM 1640 O O . VAL B 2 11 ? -0.453 -39.123 43.346 1.00 43.64 11 VAL D O 1
ATOM 1644 N N . LYS B 2 12 ? 0.276 -36.987 43.246 1.00 39.95 12 LYS D N 1
ATOM 1645 C CA . LYS B 2 12 ? 1.666 -37.338 43.000 1.00 40.25 12 LYS D CA 1
ATOM 1646 C C . LYS B 2 12 ? 2.579 -36.595 43.965 1.00 40.69 12 LYS D C 1
ATOM 1647 O O . LYS B 2 12 ? 2.226 -35.547 44.512 1.00 43.13 12 LYS D O 1
ATOM 1653 N N . LYS B 2 13 ? 3.776 -37.161 44.165 1.00 42.45 13 LYS D N 1
ATOM 1654 C CA . LYS B 2 13 ? 4.838 -36.561 44.954 1.00 44.40 13 LYS D CA 1
ATOM 1655 C C . LYS B 2 13 ? 5.741 -35.712 44.065 1.00 52.52 13 LYS D C 1
ATOM 1656 O O . LYS B 2 13 ? 5.831 -35.952 42.855 1.00 43.58 13 LYS D O 1
ATOM 1662 N N . PRO B 2 14 ? 6.404 -34.704 44.631 1.00 48.40 14 PRO D N 1
ATOM 1663 C CA . PRO B 2 14 ? 7.349 -33.909 43.836 1.00 49.32 14 PRO D CA 1
ATOM 1664 C C . PRO B 2 14 ? 8.442 -34.787 43.243 1.00 51.07 14 PRO D C 1
ATOM 1665 O O . PRO B 2 14 ? 9.029 -35.629 43.928 1.00 49.91 14 PRO D O 1
ATOM 1669 N N . GLY B 2 15 ? 8.704 -34.591 41.952 1.00 48.02 15 GLY D N 1
ATOM 1670 C CA . GLY B 2 15 ? 9.678 -35.379 41.229 1.00 50.83 15 GLY D CA 1
ATOM 1671 C C . GLY B 2 15 ? 9.102 -36.548 40.458 1.00 50.53 15 GLY D C 1
ATOM 1672 O O . GLY B 2 15 ? 9.824 -37.153 39.656 1.00 50.35 15 GLY D O 1
ATOM 1673 N N . ALA B 2 16 ? 7.832 -36.880 40.672 1.00 45.26 16 ALA D N 1
ATOM 1674 C CA . ALA B 2 16 ? 7.210 -37.994 39.976 1.00 49.31 16 ALA D CA 1
ATOM 1675 C C . ALA B 2 16 ? 6.729 -37.556 38.594 1.00 49.55 16 ALA D C 1
ATOM 1676 O O . ALA B 2 16 ? 6.912 -36.411 38.170 1.00 44.39 16 ALA D O 1
ATOM 1678 N N . SER B 2 17 ? 6.110 -38.490 37.878 1.00 45.58 17 SER D N 1
ATOM 1679 C CA . SER B 2 17 ? 5.496 -38.226 36.588 1.00 45.63 17 SER D CA 1
ATOM 1680 C C . SER B 2 17 ? 4.028 -38.629 36.634 1.00 45.13 17 SER D C 1
ATOM 1681 O O . SER B 2 17 ? 3.617 -39.467 37.441 1.00 43.18 17 SER D O 1
ATOM 1684 N N . VAL B 2 18 ? 3.239 -38.019 35.754 1.00 40.05 18 VAL D N 1
ATOM 1685 C CA . VAL B 2 18 ? 1.806 -38.279 35.673 1.00 43.54 18 VAL D CA 1
ATOM 1686 C C . VAL B 2 18 ? 1.413 -38.357 34.204 1.00 44.27 18 VAL D C 1
ATOM 1687 O O . VAL B 2 18 ? 1.969 -37.644 33.362 1.00 42.58 18 VAL D O 1
ATOM 1691 N N . LYS B 2 19 ? 0.463 -39.237 33.894 1.00 43.57 19 LYS D N 1
ATOM 1692 C CA . LYS B 2 19 ? -0.010 -39.436 32.527 1.00 37.70 19 LYS D CA 1
ATOM 1693 C C . LYS B 2 19 ? -1.531 -39.368 32.530 1.00 35.82 19 LYS D C 1
ATOM 1694 O O . LYS B 2 19 ? -2.193 -40.250 33.086 1.00 43.45 19 LYS D O 1
ATOM 1700 N N . VAL B 2 20 ? -2.080 -38.324 31.917 1.00 33.17 20 VAL D N 1
ATOM 1701 C CA . VAL B 2 20 ? -3.522 -38.136 31.807 1.00 31.04 20 VAL D CA 1
ATOM 1702 C C . VAL B 2 20 ? -3.955 -38.527 30.402 1.00 40.25 20 VAL D C 1
ATOM 1703 O O . VAL B 2 20 ? -3.246 -38.258 29.424 1.00 36.14 20 VAL D O 1
ATOM 1707 N N . SER B 2 21 ? -5.114 -39.171 30.299 1.00 39.23 21 SER D N 1
ATOM 1708 C CA . SER B 2 21 ? -5.659 -39.622 29.028 1.00 41.27 21 SER D CA 1
ATOM 1709 C C . SER B 2 21 ? -6.914 -38.831 28.675 1.00 44.74 21 SER D C 1
ATOM 1710 O O . SER B 2 21 ? -7.554 -38.217 29.533 1.00 42.31 21 SER D O 1
ATOM 1713 N N . CYS B 2 22 ? -7.260 -38.857 27.389 1.00 38.99 22 CYS D N 1
ATOM 1714 C CA . CYS B 2 22 ? -8.405 -38.111 26.862 1.00 41.37 22 CYS D CA 1
ATOM 1715 C C . CYS B 2 22 ? -9.016 -38.945 25.739 1.00 39.74 22 CYS D C 1
ATOM 1716 O O . CYS B 2 22 ? -8.501 -38.952 24.617 1.00 39.54 22 CYS D O 1
ATOM 1719 N N . ARG B 2 23 ? -10.109 -39.644 26.043 1.00 37.61 23 ARG D N 1
ATOM 1720 C CA . ARG B 2 23 ? -10.744 -40.552 25.095 1.00 41.50 23 ARG D CA 1
ATOM 1721 C C . ARG B 2 23 ? -11.806 -39.810 24.291 1.00 45.38 23 ARG D C 1
ATOM 1722 O O . ARG B 2 23 ? -12.732 -39.225 24.864 1.00 43.35 23 ARG D O 1
ATOM 1730 N N . ALA B 2 24 ? -11.676 -39.846 22.969 1.00 45.21 24 ALA D N 1
ATOM 1731 C CA . ALA B 2 24 ? -12.639 -39.226 22.074 1.00 44.75 24 ALA D CA 1
ATOM 1732 C C . ALA B 2 24 ? -13.708 -40.230 21.657 1.00 47.76 24 ALA D C 1
ATOM 1733 O O . ALA B 2 24 ? -13.513 -41.446 21.719 1.00 54.19 24 ALA D O 1
ATOM 1735 N N . SER B 2 25 ? -14.850 -39.699 21.225 1.00 46.05 25 SER D N 1
ATOM 1736 C CA . SER B 2 25 ? -15.959 -40.515 20.748 1.00 50.05 25 SER D CA 1
ATOM 1737 C C . SER B 2 25 ? -16.962 -39.613 20.047 1.00 46.65 25 SER D C 1
ATOM 1738 O O . SER B 2 25 ? -17.070 -38.424 20.359 1.00 45.31 25 SER D O 1
ATOM 1741 N N . GLY B 2 26 ? -17.691 -40.192 19.095 1.00 45.36 26 GLY D N 1
ATOM 1742 C CA . GLY B 2 26 ? -18.746 -39.487 18.402 1.00 48.35 26 GLY D CA 1
ATOM 1743 C C . GLY B 2 26 ? -18.336 -38.764 17.138 1.00 46.03 26 GLY D C 1
ATOM 1744 O O . GLY B 2 26 ? -19.191 -38.130 16.506 1.00 48.20 26 GLY D O 1
ATOM 1745 N N . TYR B 2 27 ? -17.066 -38.833 16.745 1.00 45.02 27 TYR D N 1
ATOM 1746 C CA . TYR B 2 27 ? -16.607 -38.165 15.536 1.00 48.62 27 TYR D CA 1
ATOM 1747 C C . TYR B 2 27 ? -15.397 -38.911 14.987 1.00 51.43 27 TYR D C 1
ATOM 1748 O O . TYR B 2 27 ? -14.889 -39.853 15.602 1.00 46.09 27 TYR D O 1
ATOM 1757 N N . THR B 2 28 ? -14.935 -38.475 13.817 1.00 53.25 28 THR D N 1
ATOM 1758 C CA . THR B 2 28 ? -13.787 -39.090 13.158 1.00 50.87 28 THR D CA 1
ATOM 1759 C C . THR B 2 28 ? -12.513 -38.602 13.837 1.00 51.23 28 THR D C 1
ATOM 1760 O O . THR B 2 28 ? -12.137 -37.432 13.708 1.00 53.49 28 THR D O 1
ATOM 1764 N N . PHE B 2 29 ? -11.843 -39.511 14.549 1.00 52.45 29 PHE D N 1
ATOM 1765 C CA . PHE B 2 29 ? -10.749 -39.132 15.441 1.00 45.73 29 PHE D CA 1
ATOM 1766 C C . PHE B 2 29 ? -9.601 -38.475 14.681 1.00 44.79 29 PHE D C 1
ATOM 1767 O O . PHE B 2 29 ? -9.096 -37.422 15.088 1.00 39.80 29 PHE D O 1
ATOM 1775 N N . THR B 2 30 ? -9.182 -39.075 13.570 1.00 47.93 30 THR D N 1
ATOM 1776 C CA . THR B 2 30 ? -7.984 -38.643 12.857 1.00 46.79 30 THR D CA 1
ATOM 1777 C C . THR B 2 30 ? -8.197 -37.397 12.000 1.00 49.64 30 THR D C 1
ATOM 1778 O O . THR B 2 30 ? -7.287 -37.020 11.254 1.00 44.55 30 THR D O 1
ATOM 1782 N N . ASN B 2 31 ? -9.356 -36.749 12.086 1.00 45.77 31 ASN D N 1
ATOM 1783 C CA . ASN B 2 31 ? -9.640 -35.555 11.301 1.00 43.53 31 ASN D CA 1
ATOM 1784 C C . ASN B 2 31 ? -9.372 -34.260 12.056 1.00 40.28 31 ASN D C 1
ATOM 1785 O O . ASN B 2 31 ? -9.637 -33.181 11.518 1.00 44.16 31 ASN D O 1
ATOM 1790 N N . TYR B 2 32 ? -8.853 -34.334 13.280 1.00 37.41 32 TYR D N 1
ATOM 1791 C CA . TYR B 2 32 ? -8.744 -33.162 14.135 1.00 40.18 32 TYR D CA 1
ATOM 1792 C C . TYR B 2 32 ? -7.410 -33.176 14.869 1.00 42.06 32 TYR D C 1
ATOM 1793 O O . TYR B 2 32 ? -6.651 -34.148 14.818 1.00 38.96 32 TYR D O 1
ATOM 1802 N N . ALA B 2 33 ? -7.130 -32.069 15.551 1.00 34.39 33 ALA D N 1
ATOM 1803 C CA . ALA B 2 33 ? -6.014 -31.943 16.474 1.00 38.49 33 ALA D CA 1
ATOM 1804 C C . ALA B 2 33 ? -6.553 -31.814 17.894 1.00 37.82 33 ALA D C 1
ATOM 1805 O O . ALA B 2 33 ? -7.748 -31.601 18.111 1.00 32.84 33 ALA D O 1
ATOM 1807 N N . MET B 2 34 ? -5.659 -31.952 18.872 1.00 37.81 34 MET D N 1
ATOM 1808 C CA . MET B 2 34 ? -6.063 -31.977 20.275 1.00 35.33 34 MET D CA 1
ATOM 1809 C C . MET B 2 34 ? -5.050 -31.218 21.117 1.00 33.94 34 MET D C 1
ATOM 1810 O O . MET B 2 34 ? -3.874 -31.590 21.161 1.00 35.23 34 MET D O 1
ATOM 1815 N N . HIS B 2 35 ? -5.511 -30.164 21.786 1.00 31.47 35 HIS D N 1
ATOM 1816 C CA . HIS B 2 35 ? -4.686 -29.372 22.685 1.00 33.37 35 HIS D CA 1
ATOM 1817 C C . HIS B 2 35 ? -4.679 -29.971 24.087 1.00 40.37 35 HIS D C 1
ATOM 1818 O O . HIS B 2 35 ? -5.575 -30.722 24.478 1.00 40.27 35 HIS D O 1
ATOM 1825 N N . TRP B 2 36 ? -3.651 -29.611 24.850 1.00 38.39 36 TRP D N 1
ATOM 1826 C CA . TRP B 2 36 ? -3.622 -29.823 26.290 1.00 39.84 36 TRP D CA 1
ATOM 1827 C C . TRP B 2 36 ? -3.395 -28.476 26.958 1.00 38.35 36 TRP D C 1
ATOM 1828 O O . TRP B 2 36 ? -2.422 -27.780 26.646 1.00 40.07 36 TRP D O 1
ATOM 1839 N N . VAL B 2 37 ? -4.306 -28.104 27.852 1.00 35.18 37 VAL D N 1
ATOM 1840 C CA . VAL B 2 37 ? -4.291 -26.812 28.527 1.00 30.73 37 VAL D CA 1
ATOM 1841 C C . VAL B 2 37 ? -4.455 -27.056 30.020 1.00 38.24 37 VAL D C 1
ATOM 1842 O O . VAL B 2 37 ? -5.194 -27.958 30.431 1.00 37.96 37 VAL D O 1
ATOM 1846 N N . ARG B 2 38 ? -3.761 -26.263 30.833 1.00 37.12 38 ARG D N 1
ATOM 1847 C CA . ARG B 2 38 ? -3.829 -26.404 32.278 1.00 37.96 38 ARG D CA 1
ATOM 1848 C C . ARG B 2 38 ? -4.196 -25.073 32.918 1.00 37.44 38 ARG D C 1
ATOM 1849 O O . ARG B 2 38 ? -4.005 -24.002 32.336 1.00 43.73 38 ARG D O 1
ATOM 1857 N N . GLN B 2 39 ? -4.726 -25.159 34.136 1.00 40.60 39 GLN 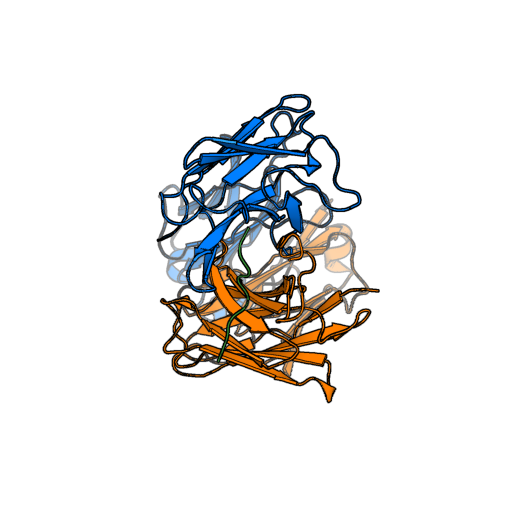D N 1
ATOM 1858 C CA . GLN B 2 39 ? -5.206 -23.980 34.852 1.00 39.78 39 GLN D CA 1
ATOM 1859 C C . GLN B 2 39 ? -4.969 -24.192 36.340 1.00 44.71 39 GLN D C 1
ATOM 1860 O O . GLN B 2 39 ? -5.624 -25.037 36.959 1.00 39.78 39 GLN D O 1
ATOM 1866 N N . ALA B 2 40 ? -4.033 -23.434 36.908 1.00 46.06 40 ALA D N 1
ATOM 1867 C CA . ALA B 2 40 ? -3.821 -23.453 38.342 1.00 45.38 40 ALA D CA 1
ATOM 1868 C C . ALA B 2 40 ? -5.049 -22.890 39.054 1.00 53.02 40 ALA D C 1
ATOM 1869 O O . ALA B 2 40 ? -5.824 -22.132 38.464 1.00 51.90 40 ALA D O 1
ATOM 1871 N N . PRO B 2 41 ? -5.262 -23.261 40.319 1.00 49.89 41 PRO D N 1
ATOM 1872 C CA . PRO B 2 41 ? -6.428 -22.745 41.054 1.00 50.86 41 PRO D CA 1
ATOM 1873 C C . PRO B 2 41 ? -6.437 -21.224 41.097 1.00 54.64 41 PRO D C 1
ATOM 1874 O O . PRO B 2 41 ? -5.483 -20.590 41.554 1.00 57.01 41 PRO D O 1
ATOM 1878 N N . GLY B 2 42 ? -7.530 -20.642 40.608 1.00 57.03 42 GLY D N 1
ATOM 1879 C CA . GLY B 2 42 ? -7.677 -19.201 40.579 1.00 55.88 42 GLY D CA 1
ATOM 1880 C C . GLY B 2 42 ? -6.843 -18.485 39.542 1.00 56.18 42 GLY D C 1
ATOM 1881 O O . GLY B 2 42 ? -6.819 -17.251 39.536 1.00 60.63 42 GLY D O 1
ATOM 1882 N N . GLN B 2 43 ? -6.165 -19.213 38.662 1.00 52.93 43 GLN D N 1
ATOM 1883 C CA . GLN B 2 43 ? -5.278 -18.627 37.669 1.00 50.76 43 GLN D CA 1
ATOM 1884 C C . GLN B 2 43 ? -5.852 -18.823 36.267 1.00 53.04 43 GLN D C 1
ATOM 1885 O O . GLN B 2 43 ? -6.947 -19.363 36.082 1.00 49.69 43 GLN D O 1
ATOM 1891 N N . ARG B 2 44 ? -5.089 -18.377 35.274 1.00 53.06 44 ARG D N 1
ATOM 1892 C CA . ARG B 2 44 ? -5.536 -18.338 33.891 1.00 53.96 44 ARG D CA 1
ATOM 1893 C C . ARG B 2 44 ? -5.273 -19.665 33.183 1.00 49.14 44 ARG D C 1
ATOM 1894 O O . ARG B 2 44 ? -4.603 -20.562 33.700 1.00 51.52 44 ARG D O 1
ATOM 1902 N N . LEU B 2 45 ? -5.816 -19.777 31.973 1.00 48.98 45 LEU D N 1
ATOM 1903 C CA . LEU B 2 45 ? -5.511 -20.912 31.115 1.00 47.39 45 LEU D CA 1
ATOM 1904 C C . LEU B 2 45 ? -4.106 -20.766 30.544 1.00 47.89 45 LEU D C 1
ATOM 1905 O O . LEU B 2 45 ? -3.653 -19.659 30.241 1.00 41.77 45 LEU D O 1
ATOM 1910 N N . GLU B 2 46 ? -3.416 -21.894 30.394 1.00 43.97 46 GLU D N 1
ATOM 1911 C CA . GLU B 2 46 ? -2.040 -21.894 29.914 1.00 44.53 46 GLU D CA 1
ATOM 1912 C C . GLU B 2 46 ? -1.864 -23.019 28.907 1.00 40.61 46 GLU D C 1
ATOM 1913 O O . GLU B 2 46 ? -2.079 -24.189 29.237 1.00 40.70 46 GLU D O 1
ATOM 1919 N N . TRP B 2 47 ? -1.464 -22.661 27.690 1.00 41.04 47 TRP D N 1
ATOM 1920 C CA . TRP B 2 47 ? -1.291 -23.644 26.629 1.00 39.95 47 TRP D CA 1
ATOM 1921 C C . TRP B 2 47 ? -0.025 -24.459 26.862 1.00 41.87 47 TRP D C 1
ATOM 1922 O O . TRP B 2 47 ? 1.050 -23.902 27.107 1.00 44.15 47 TRP D O 1
ATOM 1933 N N . MET B 2 48 ? -0.153 -25.783 26.790 1.00 33.98 48 MET D N 1
ATOM 1934 C CA . MET B 2 48 ? 0.975 -26.693 26.957 1.00 39.52 48 MET D CA 1
ATOM 1935 C C . MET B 2 48 ? 1.476 -27.269 25.640 1.00 41.44 48 MET D C 1
ATOM 1936 O O . MET B 2 48 ? 2.683 -27.478 25.480 1.00 42.28 48 MET D O 1
ATOM 1941 N N . GLY B 2 49 ? 0.581 -27.529 24.700 1.00 43.00 49 GLY D N 1
ATOM 1942 C CA . GLY B 2 49 ? 0.956 -28.136 23.441 1.00 42.88 49 GLY D CA 1
ATOM 1943 C C . GLY B 2 49 ? -0.240 -28.816 22.811 1.00 38.72 49 GLY D C 1
ATOM 1944 O O . GLY B 2 49 ? -1.323 -28.884 23.392 1.00 36.61 49 GLY D O 1
ATOM 1945 N N . TRP B 2 50 ? -0.021 -29.320 21.599 1.00 38.74 50 TRP D N 1
ATOM 1946 C CA . TRP B 2 50 ? -1.075 -30.036 20.896 1.00 36.13 50 TRP D CA 1
ATOM 1947 C C . TRP B 2 50 ? -0.460 -31.061 19.954 1.00 41.52 50 TRP D C 1
ATOM 1948 O O . TRP B 2 50 ? 0.745 -31.059 19.691 1.00 42.60 50 TRP D O 1
ATOM 1959 N N . ILE B 2 51 ? -1.319 -31.944 19.450 1.00 42.64 51 ILE D N 1
ATOM 1960 C CA . ILE B 2 51 ? -0.912 -33.067 18.615 1.00 39.50 51 ILE D CA 1
ATOM 1961 C C . ILE B 2 51 ? -1.948 -33.259 17.517 1.00 37.37 51 ILE D C 1
ATOM 1962 O O . ILE B 2 51 ? -3.150 -33.079 17.741 1.00 34.61 51 ILE D O 1
ATOM 1967 N N . ASN B 2 52 ? -1.480 -33.605 16.320 1.00 35.97 52 ASN D N 1
ATOM 1968 C CA . ASN B 2 52 ? -2.373 -34.038 15.254 1.00 35.64 52 ASN D CA 1
ATOM 1969 C C . ASN B 2 52 ? -2.776 -35.483 15.518 1.00 36.76 52 ASN D C 1
ATOM 1970 O O . ASN B 2 52 ? -1.915 -36.365 15.602 1.00 38.26 52 ASN D O 1
ATOM 1975 N N . ALA B 2 53 A -4.082 -35.726 15.657 1.00 35.91 52 ALA D N 1
ATOM 1976 C CA . ALA B 2 53 A -4.545 -37.073 15.978 1.00 39.41 52 ALA D CA 1
ATOM 1977 C C . ALA B 2 53 A -4.179 -38.073 14.889 1.00 39.72 52 ALA D C 1
ATOM 1978 O O . ALA B 2 53 A -4.047 -39.270 15.167 1.00 43.29 52 ALA D O 1
ATOM 1980 N N . GLY B 2 54 ? -4.001 -37.607 13.655 1.00 41.15 53 GLY D N 1
ATOM 1981 C CA . GLY B 2 54 ? -3.657 -38.487 12.556 1.00 36.99 53 GLY D CA 1
ATOM 1982 C C . GLY B 2 54 ? -2.197 -38.892 12.520 1.00 44.99 53 GLY D C 1
ATOM 1983 O O . GLY B 2 54 ? -1.858 -40.030 12.857 1.00 47.47 53 GLY D O 1
ATOM 1984 N N . ASN B 2 55 ? -1.320 -37.972 12.115 1.00 45.09 54 ASN D N 1
ATOM 1985 C CA . ASN B 2 55 ? 0.094 -38.284 11.942 1.00 44.14 54 ASN D CA 1
ATOM 1986 C C . ASN B 2 55 ? 0.901 -38.183 13.231 1.00 40.55 54 ASN D C 1
ATOM 1987 O O . ASN B 2 55 ? 2.085 -38.537 13.229 1.00 45.51 54 ASN D O 1
ATOM 1992 N N . GLY B 2 56 ? 0.304 -37.709 14.322 1.00 45.21 55 GLY D N 1
ATOM 1993 C CA . GLY B 2 56 ? 0.965 -37.702 15.609 1.00 45.74 55 GLY D CA 1
ATOM 1994 C C . GLY B 2 56 ? 1.991 -36.611 15.820 1.00 47.67 55 GLY D C 1
ATOM 1995 O O . GLY B 2 56 ? 2.604 -36.567 16.895 1.00 47.85 55 GLY D O 1
ATOM 1996 N N . TYR B 2 57 ? 2.205 -35.734 14.840 1.00 44.48 56 TYR D N 1
ATOM 1997 C CA . TYR B 2 57 ? 3.160 -34.646 15.009 1.00 44.90 56 TYR D CA 1
ATOM 1998 C C . TYR B 2 57 ? 2.705 -33.712 16.125 1.00 41.62 56 TYR D C 1
ATOM 1999 O O . TYR B 2 57 ? 1.508 -33.473 16.307 1.00 41.41 56 TYR D O 1
ATOM 2008 N N . THR B 2 58 ? 3.669 -33.190 16.882 1.00 41.33 57 THR D N 1
ATOM 2009 C CA . THR B 2 58 ? 3.379 -32.385 18.059 1.00 41.29 57 THR D CA 1
ATOM 2010 C C . THR B 2 58 ? 4.161 -31.079 18.026 1.00 41.33 57 THR D C 1
ATOM 2011 O O . THR B 2 58 ? 5.151 -30.932 17.305 1.00 43.58 57 THR D O 1
ATOM 2015 N N . LYS B 2 59 ? 3.687 -30.130 18.830 1.00 44.78 58 LYS D N 1
ATOM 2016 C CA . LYS B 2 59 ? 4.404 -28.903 19.147 1.00 44.56 58 LYS D CA 1
ATOM 2017 C C . LYS B 2 59 ? 4.074 -28.546 20.586 1.00 43.55 58 LYS D C 1
ATOM 2018 O O . LYS B 2 59 ? 2.897 -28.471 20.949 1.00 42.10 58 LYS D O 1
ATOM 2024 N N . TYR B 2 60 ? 5.101 -28.346 21.406 1.00 40.81 59 TYR D N 1
ATOM 2025 C CA . TYR B 2 60 ? 4.913 -28.072 22.821 1.00 44.81 59 TYR D CA 1
ATOM 2026 C C . TYR B 2 60 ? 5.227 -26.615 23.131 1.00 45.14 59 TYR D C 1
ATOM 2027 O O . TYR B 2 60 ? 5.963 -25.947 22.398 1.00 50.49 59 TYR D O 1
ATOM 2036 N N . SER B 2 61 ? 4.660 -26.134 24.233 1.00 47.86 60 SER D N 1
ATOM 2037 C CA . SER B 2 61 ? 4.952 -24.789 24.703 1.00 50.67 60 SER D CA 1
ATOM 2038 C C . SER B 2 61 ? 6.406 -24.691 25.152 1.00 53.34 60 SER D C 1
ATOM 2039 O O . SER B 2 61 ? 6.974 -25.648 25.687 1.00 55.30 60 SER D O 1
ATOM 2042 N N . GLN B 2 62 ? 7.008 -23.519 24.931 1.00 55.76 61 GLN D N 1
ATOM 2043 C CA . GLN B 2 62 ? 8.409 -23.303 25.276 1.00 63.78 61 GLN D CA 1
ATOM 2044 C C . GLN B 2 62 ? 8.675 -23.473 26.766 1.00 65.15 61 GLN D C 1
ATOM 2045 O O . GLN B 2 62 ? 9.810 -23.775 27.153 1.00 67.46 61 GLN D O 1
ATOM 2051 N N . LYS B 2 63 ? 7.659 -23.285 27.607 1.00 62.15 62 LYS D N 1
ATOM 2052 C CA . LYS B 2 63 ? 7.826 -23.457 29.043 1.00 61.77 62 LYS D CA 1
ATOM 2053 C C . LYS B 2 63 ? 7.802 -24.924 29.458 1.00 63.41 62 LYS D C 1
ATOM 2054 O O . LYS B 2 63 ? 8.407 -25.278 30.476 1.00 68.41 62 LYS D O 1
ATOM 2060 N N . PHE B 2 64 ? 7.138 -25.785 28.687 1.00 63.55 63 PHE D N 1
ATOM 2061 C CA . PHE B 2 64 ? 7.014 -27.199 29.020 1.00 60.70 63 PHE D CA 1
ATOM 2062 C C . PHE B 2 64 ? 7.823 -28.116 28.112 1.00 62.54 63 PHE D C 1
ATOM 2063 O O . PHE B 2 64 ? 7.819 -29.331 28.336 1.00 58.36 63 PHE D O 1
ATOM 2071 N N . GLN B 2 65 ? 8.521 -27.572 27.107 1.00 67.89 64 GLN D N 1
ATOM 2072 C CA . GLN B 2 65 ? 9.187 -28.393 26.094 1.00 71.18 64 GLN D CA 1
ATOM 2073 C C . GLN B 2 65 ? 10.056 -29.493 26.694 1.00 67.00 64 GLN D C 1
ATOM 2074 O O . GLN B 2 65 ? 10.172 -30.580 26.116 1.00 66.30 64 GLN D O 1
ATOM 2080 N N . ASP B 2 66 ? 10.668 -29.237 27.848 1.00 63.34 65 ASP D N 1
ATOM 2081 C CA . ASP B 2 66 ? 11.596 -30.191 28.439 1.00 66.95 65 ASP D CA 1
ATOM 2082 C C . ASP B 2 66 ? 10.912 -31.267 29.270 1.00 59.27 65 ASP D C 1
ATOM 2083 O O . ASP B 2 66 ? 11.559 -32.266 29.602 1.00 58.77 65 ASP D O 1
ATOM 2088 N N . ARG B 2 67 ? 9.631 -31.106 29.607 1.00 52.32 66 ARG D N 1
ATOM 2089 C CA . ARG B 2 67 ? 8.987 -31.996 30.567 1.00 51.21 66 ARG D CA 1
ATOM 2090 C C . ARG B 2 67 ? 7.723 -32.686 30.071 1.00 50.62 66 ARG D C 1
ATOM 2091 O O . ARG B 2 67 ? 7.316 -33.677 30.689 1.00 53.81 66 ARG D O 1
ATOM 2099 N N . VAL B 2 68 ? 7.090 -32.219 28.996 1.00 43.91 67 VAL D N 1
ATOM 2100 C CA . VAL B 2 68 ? 5.804 -32.760 28.565 1.00 40.17 67 VAL D CA 1
ATOM 2101 C C . VAL B 2 68 ? 6.009 -33.664 27.358 1.00 42.87 67 VAL D C 1
ATOM 2102 O O . VAL B 2 68 ? 6.861 -33.399 26.499 1.00 42.61 67 VAL D O 1
ATOM 2106 N N . THR B 2 69 ? 5.231 -34.744 27.300 1.00 42.14 68 THR D N 1
ATOM 2107 C CA . THR B 2 69 ? 5.145 -35.607 26.127 1.00 42.27 68 THR D CA 1
ATOM 2108 C C . THR B 2 69 ? 3.674 -35.833 25.817 1.00 40.29 68 THR D C 1
ATOM 2109 O O . THR B 2 69 ? 2.920 -36.288 26.684 1.00 36.80 68 THR D O 1
ATOM 2113 N N . ILE B 2 70 ? 3.267 -35.512 24.593 1.00 36.35 69 ILE D N 1
ATOM 2114 C CA . ILE B 2 70 ? 1.893 -35.700 24.143 1.00 36.00 69 ILE D CA 1
ATOM 2115 C C . ILE B 2 70 ? 1.894 -36.780 23.070 1.00 40.24 69 ILE D C 1
ATOM 2116 O O . ILE B 2 70 ? 2.609 -36.669 22.066 1.00 38.08 69 ILE D O 1
ATOM 2121 N N . THR B 2 71 ? 1.097 -37.823 23.283 1.00 39.38 70 THR D N 1
ATOM 2122 C CA . THR B 2 71 ? 0.997 -38.945 22.363 1.00 39.94 70 THR D CA 1
ATOM 2123 C C . THR B 2 71 ? -0.471 -39.223 22.069 1.00 37.52 70 THR D C 1
ATOM 2124 O O . THR B 2 71 ? -1.372 -38.641 22.679 1.00 38.14 70 THR D O 1
ATOM 2128 N N . ARG B 2 72 ? -0.708 -40.126 21.119 1.00 37.22 71 ARG D N 1
ATOM 2129 C CA . ARG B 2 72 ? -2.064 -40.518 20.769 1.00 40.44 71 ARG D CA 1
ATOM 2130 C C . ARG B 2 72 ? -2.084 -41.993 20.398 1.00 45.05 71 ARG D C 1
ATOM 2131 O O . ARG B 2 72 ? -1.086 -42.547 19.930 1.00 44.85 71 ARG D O 1
ATOM 2139 N N . ASP B 2 73 ? -3.239 -42.619 20.611 1.00 52.68 72 ASP D N 1
ATOM 2140 C CA . ASP B 2 73 ? -3.482 -44.009 20.229 1.00 53.35 72 ASP D CA 1
ATOM 2141 C C . ASP B 2 73 ? -4.751 -44.016 19.382 1.00 49.29 72 ASP D C 1
ATOM 2142 O O . ASP B 2 73 ? -5.858 -43.897 19.914 1.00 45.62 72 ASP D O 1
ATOM 2147 N N . THR B 2 74 ? -4.584 -44.149 18.063 1.00 40.65 73 THR D N 1
ATOM 2148 C CA . THR B 2 74 ? -5.734 -44.109 17.164 1.00 40.82 73 THR D CA 1
ATOM 2149 C C . THR B 2 74 ? -6.659 -45.299 17.391 1.00 42.53 73 THR D C 1
ATOM 2150 O O . THR B 2 74 ? -7.887 -45.155 17.338 1.00 48.98 73 THR D O 1
ATOM 2154 N N . SER B 2 75 ? -6.090 -46.479 17.656 1.00 45.86 74 SER D N 1
ATOM 2155 C CA . SER B 2 75 ? -6.907 -47.672 17.859 1.00 47.64 74 SER D CA 1
ATOM 2156 C C . SER B 2 75 ? -7.849 -47.518 19.045 1.00 51.98 74 SER D C 1
ATOM 2157 O O . SER B 2 75 ? -8.911 -48.150 19.082 1.00 57.80 74 SER D O 1
ATOM 2160 N N . ALA B 2 76 ? -7.482 -46.689 20.021 1.00 53.64 75 ALA D N 1
ATOM 2161 C CA . ALA B 2 76 ? -8.341 -46.391 21.156 1.00 55.39 75 ALA D CA 1
ATOM 2162 C C . ALA B 2 76 ? -8.939 -44.994 21.091 1.00 54.75 75 ALA D C 1
ATOM 2163 O O . ALA B 2 76 ? -9.678 -44.611 22.006 1.00 55.06 75 ALA D O 1
ATOM 2165 N N . THR B 2 77 ? -8.649 -44.233 20.034 1.00 49.22 76 THR D N 1
ATOM 2166 C CA . THR B 2 77 ? -9.111 -42.852 19.871 1.00 45.98 76 THR D CA 1
ATOM 2167 C C . THR B 2 77 ? -8.892 -42.044 21.147 1.00 41.64 76 THR D C 1
ATOM 2168 O O . THR B 2 77 ? -9.779 -41.342 21.639 1.00 37.72 76 THR D O 1
ATOM 2172 N N . THR B 2 78 ? -7.680 -42.151 21.687 1.00 41.91 77 THR D N 1
ATOM 2173 C CA . THR B 2 78 ? -7.324 -41.527 22.951 1.00 37.32 77 THR D CA 1
ATOM 2174 C C . THR B 2 78 ? -6.015 -40.765 22.803 1.00 42.08 77 THR D C 1
ATOM 2175 O O . THR B 2 78 ? -5.074 -41.247 22.165 1.00 42.60 77 THR D O 1
ATOM 2179 N N . ALA B 2 79 ? -5.967 -39.573 23.390 1.00 44.81 78 ALA D N 1
ATOM 2180 C CA . ALA B 2 79 ? -4.754 -38.776 23.471 1.00 43.11 78 ALA D CA 1
ATOM 2181 C C . ALA B 2 79 ? -4.236 -38.784 24.903 1.00 36.48 78 ALA D C 1
ATOM 2182 O O . ALA B 2 79 ? -5.010 -38.876 25.860 1.00 39.91 78 ALA D O 1
ATOM 2184 N N . TYR B 2 80 ? -2.916 -38.691 25.045 1.00 37.64 79 TYR D N 1
ATOM 2185 C CA . TYR B 2 80 ? -2.271 -38.753 26.348 1.00 38.41 79 TYR D CA 1
ATOM 2186 C C . TYR B 2 80 ? -1.336 -37.566 26.527 1.00 43.26 79 TYR D C 1
ATOM 2187 O O . TYR B 2 80 ? -0.790 -37.031 25.558 1.00 46.30 79 TYR D O 1
ATOM 2196 N N . MET B 2 81 ? -1.155 -37.167 27.784 1.00 37.16 80 MET D N 1
ATOM 2197 C CA . MET B 2 81 ? -0.227 -36.102 28.147 1.00 39.49 80 MET D CA 1
ATOM 2198 C C . MET B 2 81 ? 0.552 -36.553 29.371 1.00 36.57 80 MET D C 1
ATOM 2199 O O . MET B 2 81 ? -0.046 -36.874 30.402 1.00 40.18 80 MET D O 1
ATOM 2204 N N . GLU B 2 82 ? 1.878 -36.580 29.259 1.00 36.30 81 GLU D N 1
ATOM 2205 C CA . GLU B 2 82 ? 2.751 -36.960 30.360 1.00 43.70 81 GLU D CA 1
ATOM 2206 C C . GLU B 2 82 ? 3.609 -35.770 30.763 1.00 45.20 81 GLU D C 1
ATOM 2207 O O . GLU B 2 82 ? 4.298 -35.184 29.922 1.00 39.38 81 GLU D O 1
ATOM 2213 N N . LEU B 2 83 ? 3.563 -35.419 32.047 1.00 38.42 82 LEU D N 1
ATOM 2214 C CA . LEU B 2 83 ? 4.373 -34.347 32.613 1.00 42.57 82 LEU D CA 1
ATOM 2215 C C . LEU B 2 83 ? 5.324 -34.955 33.634 1.00 42.71 82 LEU D C 1
ATOM 2216 O O . LEU B 2 83 ? 4.881 -35.609 34.585 1.00 44.53 82 LEU D O 1
ATOM 2221 N N . SER B 2 84 A 6.621 -34.744 33.436 1.00 41.00 82 SER D N 1
ATOM 2222 C CA . SER B 2 84 A 7.659 -35.354 34.254 1.00 47.16 82 SER D CA 1
ATOM 2223 C C . SER B 2 84 A 8.250 -34.335 35.220 1.00 49.15 82 SER D C 1
ATOM 2224 O O . SER B 2 84 A 8.062 -33.123 35.079 1.00 44.76 82 SER D O 1
ATOM 2227 N N . SER B 2 85 B 8.983 -34.858 36.201 1.00 55.90 82 SER D N 1
ATOM 2228 C CA . SER B 2 85 B 9.616 -34.068 37.258 1.00 59.06 82 SER D CA 1
ATOM 2229 C C . SER B 2 85 B 8.645 -33.033 37.822 1.00 54.13 82 SER D C 1
ATOM 2230 O O . SER B 2 85 B 8.873 -31.824 37.776 1.00 45.03 82 SER D O 1
ATOM 2233 N N . LEU B 2 86 C 7.539 -33.545 38.359 1.00 46.22 82 LEU D N 1
ATOM 2234 C CA . LEU B 2 86 C 6.488 -32.687 38.883 1.00 45.65 82 LEU D CA 1
ATOM 2235 C C . LEU B 2 86 C 6.993 -31.877 40.071 1.00 43.13 82 LEU D C 1
ATOM 2236 O O . LEU B 2 86 C 7.872 -32.311 40.822 1.00 45.10 82 LEU D O 1
ATOM 2241 N N . ARG B 2 87 ? 6.438 -30.679 40.229 1.00 49.79 83 ARG D N 1
ATOM 2242 C CA . ARG B 2 87 ? 6.733 -29.831 41.371 1.00 52.33 83 ARG D CA 1
ATOM 2243 C C . ARG B 2 87 ? 5.432 -29.243 41.897 1.00 51.65 83 ARG D C 1
ATOM 2244 O O . ARG B 2 87 ? 4.361 -29.422 41.306 1.00 48.66 83 ARG D O 1
ATOM 2252 N N . SER B 2 88 ? 5.547 -28.533 43.024 1.00 53.46 84 SER D N 1
ATOM 2253 C CA . SER B 2 88 ? 4.381 -27.986 43.714 1.00 54.34 84 SER D CA 1
ATOM 2254 C C . SER B 2 88 ? 3.490 -27.177 42.779 1.00 49.38 84 SER D C 1
ATOM 2255 O O . SER B 2 88 ? 2.266 -27.351 42.761 1.00 48.31 84 SER D O 1
ATOM 2258 N N . GLU B 2 89 ? 4.090 -26.280 42.001 1.00 47.93 85 GLU D N 1
ATOM 2259 C CA . GLU B 2 89 ? 3.328 -25.379 41.146 1.00 52.84 85 GLU D CA 1
ATOM 2260 C C . GLU B 2 89 ? 2.721 -26.066 39.925 1.00 52.98 85 GLU D C 1
ATOM 2261 O O . GLU B 2 89 ? 1.990 -25.408 39.175 1.00 51.73 85 GLU D O 1
ATOM 2267 N N . ASP B 2 90 ? 2.991 -27.350 39.703 1.00 43.25 86 ASP D N 1
ATOM 2268 C CA . ASP B 2 90 ? 2.292 -28.103 38.669 1.00 38.74 86 ASP D CA 1
ATOM 2269 C C . ASP B 2 90 ? 0.894 -28.529 39.098 1.00 40.22 86 ASP D C 1
ATOM 2270 O O . ASP B 2 90 ? 0.159 -29.102 38.284 1.00 38.53 86 ASP D O 1
ATOM 2275 N N . THR B 2 91 ? 0.514 -28.269 40.349 1.00 39.35 87 THR D N 1
ATOM 2276 C CA . THR B 2 91 ? -0.839 -28.534 40.819 1.00 40.73 87 THR D CA 1
ATOM 2277 C C . THR B 2 91 ? -1.832 -27.666 40.058 1.00 40.77 87 THR D C 1
ATOM 2278 O O . THR B 2 91 ? -1.823 -26.438 40.197 1.00 43.23 87 THR D O 1
ATOM 2282 N N . ALA B 2 92 ? -2.686 -28.290 39.252 1.00 38.75 88 ALA D N 1
ATOM 2283 C CA . ALA B 2 92 ? -3.610 -27.553 38.399 1.00 42.97 88 ALA D CA 1
ATOM 2284 C C . ALA B 2 92 ? -4.634 -28.524 37.832 1.00 38.86 88 ALA D C 1
ATOM 2285 O O . ALA B 2 92 ? -4.505 -29.744 37.963 1.00 43.64 88 ALA D O 1
ATOM 2287 N N . MET B 2 93 ? -5.663 -27.959 37.205 1.00 37.77 89 MET D N 1
ATOM 2288 C CA . MET B 2 93 ? -6.615 -28.726 36.415 1.00 40.57 89 MET D CA 1
ATOM 2289 C C . MET B 2 93 ? -6.109 -28.795 34.981 1.00 38.61 89 MET D C 1
ATOM 2290 O O . MET B 2 93 ? -5.686 -27.781 34.420 1.00 37.42 89 MET D O 1
ATOM 2295 N N . TYR B 2 94 ? -6.149 -29.986 34.392 1.00 36.53 90 TYR D N 1
ATOM 2296 C CA . TYR B 2 94 ? -5.605 -30.214 33.060 1.00 37.78 90 TYR D CA 1
ATOM 2297 C C . TYR B 2 94 ? -6.728 -30.596 32.107 1.00 37.64 90 TYR D C 1
ATOM 2298 O O . TYR B 2 94 ? -7.495 -31.524 32.383 1.00 41.83 90 TYR D O 1
ATOM 2307 N N . TYR B 2 95 ? -6.820 -29.874 30.991 1.00 36.13 91 TYR D N 1
ATOM 2308 C CA . TYR B 2 95 ? -7.880 -30.050 30.011 1.00 37.19 91 TYR D CA 1
ATOM 2309 C C . TYR B 2 95 ? -7.309 -30.524 28.682 1.00 40.48 91 TYR D C 1
ATOM 2310 O O . TYR B 2 95 ? -6.198 -30.150 28.295 1.00 36.79 91 TYR D O 1
ATOM 2319 N N . CYS B 2 96 ? -8.087 -31.345 27.981 1.00 46.55 92 CYS D N 1
ATOM 2320 C CA . CYS B 2 96 ? -7.857 -31.650 26.577 1.00 44.78 92 CYS D CA 1
ATOM 2321 C C . CYS B 2 96 ? -8.958 -30.993 25.755 1.00 43.81 92 CYS D C 1
ATOM 2322 O O . CYS B 2 96 ? -10.116 -30.942 26.185 1.00 44.42 92 CYS D O 1
ATOM 2325 N N . ALA B 2 97 ? -8.597 -30.474 24.583 1.00 32.28 93 ALA D N 1
ATOM 2326 C CA . ALA B 2 97 ? -9.547 -29.751 23.748 1.00 30.23 93 ALA D CA 1
ATOM 2327 C C . ALA B 2 97 ? -9.284 -30.042 22.279 1.00 35.31 93 ALA D C 1
ATOM 2328 O O . ALA B 2 97 ? -8.134 -30.037 21.831 1.00 36.81 93 ALA D O 1
ATOM 2330 N N . ARG B 2 98 ? -10.361 -30.279 21.534 1.00 37.11 94 ARG D N 1
ATOM 2331 C CA . ARG B 2 98 ? -10.273 -30.592 20.115 1.00 35.37 94 ARG D CA 1
ATOM 2332 C C . ARG B 2 98 ? -10.150 -29.319 19.283 1.00 41.80 94 ARG D C 1
ATOM 2333 O O . ARG B 2 98 ? -10.702 -28.270 19.626 1.00 41.79 94 ARG D O 1
ATOM 2341 N N . ASP B 2 99 ? -9.418 -29.423 18.174 1.00 36.35 95 ASP D N 1
ATOM 2342 C CA . ASP B 2 99 ? -9.247 -28.310 17.251 1.00 37.80 95 ASP D CA 1
ATOM 2343 C C . ASP B 2 99 ? -9.131 -28.863 15.834 1.00 38.52 95 ASP D C 1
ATOM 2344 O O . ASP B 2 99 ? -9.148 -30.077 15.615 1.00 35.02 95 ASP D O 1
ATOM 2349 N N . SER B 2 100 ? -9.004 -27.956 14.869 1.00 36.18 96 SER D N 1
ATOM 2350 C CA . SER B 2 100 ? -9.004 -28.325 13.463 1.00 42.63 96 SER D CA 1
ATOM 2351 C C . SER B 2 100 ? -7.661 -28.923 13.045 1.00 42.20 96 SER D C 1
ATOM 2352 O O . SER B 2 100 ? -6.622 -28.689 13.668 1.00 36.38 96 SER D O 1
ATOM 2355 N N . PHE B 2 101 ? -7.701 -29.708 11.969 1.00 43.45 97 PHE D N 1
ATOM 2356 C CA . PHE B 2 101 ? -6.499 -30.201 11.309 1.00 39.77 97 PHE D CA 1
ATOM 2357 C C . PHE B 2 101 ? -6.675 -30.082 9.804 1.00 49.04 97 PHE D C 1
ATOM 2358 O O . PHE B 2 101 ? -7.723 -30.451 9.266 1.00 48.86 97 PHE D O 1
ATOM 2366 N N . TYR B 2 102 ? -5.645 -29.578 9.129 1.00 40.28 98 TYR D N 1
ATOM 2367 C CA . TYR B 2 102 ? -5.634 -29.451 7.679 1.00 52.65 98 TYR D CA 1
ATOM 2368 C C . TYR B 2 102 ? -4.401 -30.155 7.134 1.00 49.62 98 TYR D C 1
ATOM 2369 O O . TYR B 2 102 ? -3.280 -29.878 7.573 1.00 49.78 98 TYR D O 1
ATOM 2378 N N . ASP B 2 103 ? -4.610 -31.065 6.187 1.00 52.35 99 ASP D N 1
ATOM 2379 C CA . ASP B 2 103 ? -3.520 -31.838 5.612 1.00 61.21 99 ASP D CA 1
ATOM 2380 C C . ASP B 2 103 ? -2.915 -31.083 4.427 1.00 62.68 99 ASP D C 1
ATOM 2381 O O . ASP B 2 103 ? -3.201 -29.904 4.200 1.00 66.38 99 ASP D O 1
ATOM 2386 N N . ILE B 2 104 ? -2.051 -31.757 3.665 1.00 58.74 100 ILE D N 1
ATOM 2387 C CA . ILE B 2 104 ? -1.362 -31.097 2.561 1.00 62.97 100 ILE D CA 1
ATOM 2388 C C . ILE B 2 104 ? -2.336 -30.764 1.439 1.00 62.70 100 ILE D C 1
ATOM 2389 O O . ILE B 2 104 ? -2.325 -29.652 0.897 1.00 61.71 100 ILE D O 1
ATOM 2394 N N . LEU B 2 105 A -3.196 -31.715 1.077 1.00 60.33 100 LEU D N 1
ATOM 2395 C CA . LEU B 2 105 A -4.158 -31.491 0.007 1.00 69.58 100 LEU D CA 1
ATOM 2396 C C . LEU B 2 105 A -5.271 -30.529 0.400 1.00 76.38 100 LEU D C 1
ATOM 2397 O O . LEU B 2 105 A -6.059 -30.141 -0.468 1.00 82.84 100 LEU D O 1
ATOM 2402 N N . SER B 2 106 B -5.367 -30.157 1.673 1.00 72.14 100 SER D N 1
ATOM 2403 C CA . SER B 2 106 B -6.333 -29.165 2.128 1.00 81.73 100 SER D CA 1
ATOM 2404 C C . SER B 2 106 B -6.278 -27.887 1.290 1.00 89.48 100 SER D C 1
ATOM 2405 O O . SER B 2 106 B -7.115 -27.669 0.416 1.00 97.33 100 SER D O 1
ATOM 2408 N N . PRO B 2 108 D -5.269 -24.629 0.114 1.00 90.99 100 PRO D N 1
ATOM 2409 C CA . PRO B 2 108 D -6.204 -23.757 -0.601 1.00 98.06 100 PRO D CA 1
ATOM 2410 C C . PRO B 2 108 D -7.482 -23.482 0.187 1.00 98.61 100 PRO D C 1
ATOM 2411 O O . PRO B 2 108 D -8.160 -22.493 -0.080 1.00 104.58 100 PRO D O 1
ATOM 2415 N N . VAL B 2 109 E -7.798 -24.350 1.151 1.00 91.18 100 VAL D N 1
ATOM 2416 C CA . VAL B 2 109 E -8.980 -24.130 1.977 1.00 88.50 100 VAL D CA 1
ATOM 2417 C C . VAL B 2 109 E -8.772 -22.910 2.869 1.00 84.09 100 VAL D C 1
ATOM 2418 O O . VAL B 2 109 E -7.647 -22.462 3.122 1.00 85.51 100 VAL D O 1
ATOM 2422 N N . TYR B 2 110 F -9.884 -22.357 3.345 1.00 77.59 100 TYR D N 1
ATOM 2423 C CA . TYR B 2 110 F -9.842 -21.298 4.347 1.00 75.63 100 TYR D CA 1
ATOM 2424 C C . TYR B 2 110 F -9.598 -21.937 5.707 1.00 65.55 100 TYR D C 1
ATOM 2425 O O . TYR B 2 110 F -10.476 -22.616 6.249 1.00 64.88 100 TYR D O 1
ATOM 2434 N N . HIS B 2 111 G -8.404 -21.729 6.255 1.00 59.21 100 HIS D N 1
ATOM 2435 C CA . HIS B 2 111 G -8.017 -22.364 7.506 1.00 55.38 100 HIS D CA 1
ATOM 2436 C C . HIS B 2 111 G -8.557 -21.562 8.684 1.00 56.20 100 HIS D C 1
ATOM 2437 O O . HIS B 2 111 G -8.225 -20.382 8.845 1.00 59.55 100 HIS D O 1
ATOM 2444 N N . TYR B 2 112 H -9.394 -22.198 9.499 1.00 43.71 100 TYR D N 1
ATOM 2445 C CA . TYR B 2 112 H -9.893 -21.606 10.730 1.00 48.14 100 TYR D CA 1
ATOM 2446 C C . TYR B 2 112 H -9.635 -22.567 11.880 1.00 50.92 100 TYR D C 1
ATOM 2447 O O . TYR B 2 112 H -9.540 -23.782 11.685 1.00 50.56 100 TYR D O 1
ATOM 2456 N N . TYR B 2 113 I -9.521 -22.011 13.083 1.00 44.93 100 TYR D N 1
ATOM 2457 C CA . TYR B 2 113 I -9.225 -22.802 14.266 1.00 44.60 100 TYR D CA 1
ATOM 2458 C C . TYR B 2 113 I -10.128 -22.365 15.409 1.00 46.33 100 TYR D C 1
ATOM 2459 O O . TYR B 2 113 I -10.843 -21.363 15.324 1.00 48.58 100 TYR D O 1
ATOM 2468 N N . GLY B 2 114 J -10.081 -23.138 16.489 1.00 46.29 100 GLY D N 1
ATOM 2469 C CA . GLY B 2 114 J -10.919 -22.902 17.647 1.00 39.89 100 GLY D CA 1
ATOM 2470 C C . GLY B 2 114 J -11.128 -24.169 18.447 1.00 44.97 100 GLY D C 1
ATOM 2471 O O . GLY B 2 114 J -11.462 -25.217 17.885 1.00 39.02 100 GLY D O 1
ATOM 2472 N N . MET B 2 115 K -10.925 -24.092 19.760 1.00 47.24 100 MET D N 1
ATOM 2473 C CA . MET B 2 115 K -11.075 -25.248 20.641 1.00 45.39 100 MET D CA 1
ATOM 2474 C C . MET B 2 115 K -12.562 -25.445 20.908 1.00 41.86 100 MET D C 1
ATOM 2475 O O . MET B 2 115 K -13.125 -24.910 21.864 1.00 36.82 100 MET D O 1
ATOM 2480 N N . ASP B 2 116 ? -13.204 -26.235 20.046 1.00 39.22 101 ASP D N 1
ATOM 2481 C CA . ASP B 2 116 ? -14.658 -26.331 20.027 1.00 47.53 101 ASP D CA 1
ATOM 2482 C C . ASP B 2 116 ? -15.218 -27.359 21.001 1.00 44.98 101 ASP D C 1
ATOM 2483 O O . ASP B 2 116 ? -16.366 -27.219 21.436 1.00 54.14 101 ASP D O 1
ATOM 2488 N N . VAL B 2 117 ? -14.454 -28.395 21.343 1.00 38.82 102 VAL D N 1
ATOM 2489 C CA . VAL B 2 117 ? -14.903 -29.434 22.263 1.00 37.54 102 VAL D CA 1
ATOM 2490 C C . VAL B 2 117 ? -13.837 -29.621 23.332 1.00 40.00 102 VAL D C 1
ATOM 2491 O O . VAL B 2 117 ? -12.652 -29.760 23.014 1.00 42.70 102 VAL D O 1
ATOM 2495 N N . TRP B 2 118 ? -14.260 -29.632 24.595 1.00 38.78 103 TRP D N 1
ATOM 2496 C CA . TRP B 2 118 ? -13.358 -29.736 25.731 1.00 34.89 103 TRP D CA 1
ATOM 2497 C C . TRP B 2 118 ? -13.710 -30.949 26.582 1.00 35.68 103 TRP D C 1
ATOM 2498 O O . TRP B 2 118 ? -14.880 -31.320 26.710 1.00 38.02 103 TRP D O 1
ATOM 2509 N N . GLY B 2 119 ? -12.685 -31.556 27.170 1.00 34.58 104 GLY D N 1
ATOM 2510 C CA . GLY B 2 119 ? -12.904 -32.566 28.182 1.00 43.72 104 GLY D CA 1
ATOM 2511 C C . GLY B 2 119 ? -13.365 -31.949 29.489 1.00 42.96 104 GLY D C 1
ATOM 2512 O O . GLY B 2 119 ? -13.364 -30.732 29.678 1.00 42.83 104 GLY D O 1
ATOM 2513 N N . GLN B 2 120 ? -13.774 -32.815 30.419 1.00 46.10 105 GLN D N 1
ATOM 2514 C CA . GLN B 2 120 ? -14.274 -32.326 31.698 1.00 41.32 105 GLN D CA 1
ATOM 2515 C C . GLN B 2 120 ? -13.158 -31.830 32.607 1.00 42.24 105 GLN D C 1
ATOM 2516 O O . GLN B 2 120 ? -13.436 -31.108 33.571 1.00 46.57 105 GLN D O 1
ATOM 2522 N N . GLY B 2 121 ? -11.918 -32.191 32.326 1.00 41.34 106 GLY D N 1
ATOM 2523 C CA . GLY B 2 121 ? -10.800 -31.747 33.132 1.00 34.24 106 GLY D CA 1
ATOM 2524 C C . GLY B 2 121 ? -10.345 -32.807 34.115 1.00 35.36 106 GLY D C 1
ATOM 2525 O O . GLY B 2 121 ? -11.129 -33.636 34.593 1.00 34.62 106 GLY D O 1
ATOM 2526 N N . THR B 2 122 ? -9.051 -32.786 34.423 1.00 37.97 107 THR D N 1
ATOM 2527 C CA . THR B 2 122 ? -8.450 -33.704 35.380 1.00 32.36 107 THR D CA 1
ATOM 2528 C C . THR B 2 122 ? -7.619 -32.904 36.371 1.00 39.06 107 THR D C 1
ATOM 2529 O O . THR B 2 122 ? -6.750 -32.125 35.967 1.00 41.14 107 THR D O 1
ATOM 2533 N N . THR B 2 123 ? -7.891 -33.089 37.660 1.00 34.36 108 THR D N 1
ATOM 2534 C CA . THR B 2 123 ? -7.110 -32.426 38.695 1.00 33.34 108 THR D CA 1
ATOM 2535 C C . THR B 2 123 ? -5.848 -33.228 38.979 1.00 31.13 108 THR D C 1
ATOM 2536 O O . THR B 2 123 ? -5.902 -34.449 39.157 1.00 37.35 108 THR D O 1
ATOM 2540 N N . VAL B 2 124 ? -4.711 -32.543 39.010 1.00 33.51 109 VAL D N 1
ATOM 2541 C CA . VAL B 2 124 ? -3.437 -33.136 39.395 1.00 33.72 109 VAL D CA 1
ATOM 2542 C C . VAL B 2 124 ? -2.928 -32.383 40.613 1.00 40.18 109 VAL D C 1
ATOM 2543 O O . VAL B 2 124 ? -2.791 -31.155 40.576 1.00 40.18 109 VAL D O 1
ATOM 2547 N N . THR B 2 125 ? -2.663 -33.116 41.691 1.00 39.03 110 THR D N 1
ATOM 2548 C CA . THR B 2 125 ? -2.205 -32.538 42.948 1.00 38.77 110 THR D CA 1
ATOM 2549 C C . THR B 2 125 ? -0.801 -33.046 43.238 1.00 43.73 110 THR D C 1
ATOM 2550 O O . THR B 2 125 ? -0.588 -34.257 43.359 1.00 47.54 110 THR D O 1
ATOM 2554 N N . VAL B 2 126 ? 0.150 -32.123 43.346 1.00 41.17 111 VAL D N 1
ATOM 2555 C CA . VAL B 2 126 ? 1.536 -32.442 43.669 1.00 43.18 111 VAL D CA 1
ATOM 2556 C C . VAL B 2 126 ? 1.804 -31.965 45.089 1.00 49.35 111 VAL D C 1
ATOM 2557 O O . VAL B 2 126 ? 1.671 -30.772 45.387 1.00 53.82 111 VAL D O 1
ATOM 2561 N N . SER B 2 127 ? 2.180 -32.895 45.963 1.00 49.79 112 SER D N 1
ATOM 2562 C CA . SER B 2 127 ? 2.431 -32.570 47.359 1.00 52.02 112 SER D CA 1
ATOM 2563 C C . SER B 2 127 ? 3.308 -33.651 47.970 1.00 50.34 112 SER D C 1
ATOM 2564 O O . SER B 2 127 ? 3.217 -34.825 47.602 1.00 48.43 112 SER D O 1
ATOM 2567 N N . SER B 2 128 ? 4.158 -33.239 48.908 1.00 57.29 113 SER D N 1
ATOM 2568 C CA . SER B 2 128 ? 5.020 -34.167 49.627 1.00 57.30 113 SER D CA 1
ATOM 2569 C C . SER B 2 128 ? 4.293 -34.906 50.743 1.00 52.87 113 SER D C 1
ATOM 2570 O O . SER B 2 128 ? 4.927 -35.685 51.464 1.00 53.92 113 SER D O 1
ATOM 2573 N N . ALA B 2 129 ? 2.992 -34.685 50.902 1.00 51.36 114 ALA D N 1
ATOM 2574 C CA . ALA B 2 129 ? 2.227 -35.352 51.940 1.00 54.90 114 ALA D CA 1
ATOM 2575 C C . ALA B 2 129 ? 1.952 -36.803 51.560 1.00 59.77 114 ALA D C 1
ATOM 2576 O O . ALA B 2 129 ? 1.955 -37.181 50.385 1.00 56.42 114 ALA D O 1
ATOM 2578 N N . SER B 2 130 ? 1.709 -37.619 52.580 1.00 54.48 115 SER D N 1
ATOM 2579 C CA . SER B 2 130 ? 1.427 -39.035 52.412 1.00 56.91 115 SER D CA 1
ATOM 2580 C C . SER B 2 130 ? -0.006 -39.339 52.831 1.00 57.39 115 SER D C 1
ATOM 2581 O O . SER B 2 130 ? -0.637 -38.578 53.570 1.00 56.48 115 SER D O 1
ATOM 2584 N N . THR B 2 131 ? -0.510 -40.472 52.345 1.00 53.74 116 THR D N 1
ATOM 2585 C CA . THR B 2 131 ? -1.883 -40.871 52.631 1.00 58.63 116 THR D CA 1
ATOM 2586 C C . THR B 2 131 ? -2.089 -41.056 54.129 1.00 57.16 116 THR D C 1
ATOM 2587 O O . THR B 2 131 ? -1.292 -41.716 54.802 1.00 57.25 116 THR D O 1
ATOM 2591 N N . LYS B 2 132 ? -3.162 -40.464 54.651 1.00 52.16 117 LYS D N 1
ATOM 2592 C CA . LYS B 2 132 ? -3.464 -40.545 56.073 1.00 47.78 117 LYS D CA 1
ATOM 2593 C C . LYS B 2 132 ? -4.971 -40.528 56.271 1.00 45.52 117 LYS D C 1
ATOM 2594 O O . LYS B 2 132 ? -5.663 -39.670 55.715 1.00 46.11 117 LYS D O 1
ATOM 2600 N N . GLY B 2 133 ? -5.470 -41.473 57.064 1.00 47.18 118 GLY D N 1
ATOM 2601 C CA . GLY B 2 133 ? -6.869 -41.515 57.409 1.00 41.55 118 GLY D CA 1
ATOM 2602 C C . GLY B 2 133 ? -7.251 -40.364 58.316 1.00 46.44 118 GLY D C 1
ATOM 2603 O O . GLY B 2 133 ? -6.408 -39.780 59.005 1.00 47.17 118 GLY D O 1
ATOM 2604 N N . PRO B 2 134 ? -8.531 -40.012 58.334 1.00 49.02 119 PRO D N 1
ATOM 2605 C CA . PRO B 2 134 ? -8.964 -38.857 59.119 1.00 50.95 119 PRO D CA 1
ATOM 2606 C C . PRO B 2 134 ? -9.238 -39.205 60.573 1.00 46.65 119 PRO D C 1
ATOM 2607 O O . PRO B 2 134 ? -9.533 -40.349 60.928 1.00 47.01 119 PRO D O 1
ATOM 2611 N N . SER B 2 135 ? -9.127 -38.186 61.418 1.00 43.59 120 SER D N 1
ATOM 2612 C CA . SER B 2 135 ? -9.592 -38.246 62.797 1.00 39.57 120 SER D CA 1
ATOM 2613 C C . SER B 2 135 ? -10.906 -37.482 62.874 1.00 40.49 120 SER D C 1
ATOM 2614 O O . SER B 2 135 ? -10.946 -36.282 62.581 1.00 40.67 120 SER D O 1
ATOM 2617 N N . VAL B 2 136 ? -11.974 -38.174 63.261 1.00 33.31 121 VAL D N 1
ATOM 2618 C CA . VAL B 2 136 ? -13.320 -37.615 63.248 1.00 30.62 121 VAL D CA 1
ATOM 2619 C C . VAL B 2 136 ? -13.712 -37.251 64.674 1.00 38.11 121 VAL D C 1
ATOM 2620 O O . VAL B 2 136 ? -13.676 -38.098 65.576 1.00 37.58 121 VAL D O 1
ATOM 2624 N N . PHE B 2 137 ? -14.091 -35.991 64.877 1.00 32.65 122 PHE D N 1
ATOM 2625 C CA . PHE B 2 137 ? -14.490 -35.504 66.183 1.00 35.82 122 PHE D CA 1
ATOM 2626 C C . PHE B 2 137 ? -15.928 -35.003 66.147 1.00 41.14 122 PHE D C 1
ATOM 2627 O O . PHE B 2 137 ? -16.324 -34.324 65.194 1.00 41.01 122 PHE D O 1
ATOM 2635 N N . PRO B 2 138 ? -16.728 -35.313 67.164 1.00 38.95 123 PRO D N 1
ATOM 2636 C CA . PRO B 2 138 ? -18.113 -34.836 67.177 1.00 38.96 123 PRO D CA 1
ATOM 2637 C C . PRO B 2 138 ? -18.184 -33.362 67.538 1.00 36.75 123 PRO D C 1
ATOM 2638 O O . PRO B 2 138 ? -17.358 -32.837 68.288 1.00 44.26 123 PRO D O 1
ATOM 2642 N N . LEU B 2 139 ? -19.188 -32.690 66.984 1.00 36.80 124 LEU D N 1
ATOM 2643 C CA . LEU B 2 139 ? -19.463 -31.285 67.275 1.00 35.74 124 LEU D CA 1
ATOM 2644 C C . LEU B 2 139 ? -20.835 -31.235 67.940 1.00 40.92 124 LEU D C 1
ATOM 2645 O O . LEU B 2 139 ? -21.863 -31.153 67.265 1.00 38.94 124 LEU D O 1
ATOM 2650 N N . ALA B 2 140 ? -20.841 -31.289 69.270 1.00 34.85 125 ALA D N 1
ATOM 2651 C CA . ALA B 2 140 ? -22.085 -31.387 70.013 1.00 41.49 125 ALA D CA 1
ATOM 2652 C C . ALA B 2 140 ? -22.875 -30.081 69.926 1.00 43.96 125 ALA D C 1
ATOM 2653 O O . ALA B 2 140 ? -22.294 -28.996 69.848 1.00 51.36 125 ALA D O 1
ATOM 2655 N N . PRO B 2 141 ? -24.215 -30.161 69.935 1.00 46.22 126 PRO D N 1
ATOM 2656 C CA . PRO B 2 141 ? -25.070 -28.969 69.922 1.00 54.37 126 PRO D CA 1
ATOM 2657 C C . PRO B 2 141 ? -25.078 -28.241 71.262 1.00 57.23 126 PRO D C 1
ATOM 2658 O O . PRO B 2 141 ? -24.959 -28.897 72.298 1.00 65.05 126 PRO D O 1
ATOM 2662 N N . GLY B 2 149 ? -36.394 -25.425 69.936 1.00 75.08 134 GLY D N 1
ATOM 2663 C CA . GLY B 2 149 ? -36.739 -25.188 68.546 1.00 71.93 134 GLY D CA 1
ATOM 2664 C C . GLY B 2 149 ? -35.879 -25.975 67.579 1.00 65.90 134 GLY D C 1
ATOM 2665 O O . GLY B 2 149 ? -36.233 -27.084 67.176 1.00 62.38 134 GLY D O 1
ATOM 2666 N N . THR B 2 150 ? -34.741 -25.398 67.204 1.00 55.81 135 THR D N 1
ATOM 2667 C CA . THR B 2 150 ? -33.817 -26.031 66.277 1.00 54.91 135 THR D CA 1
ATOM 2668 C C . THR B 2 150 ? -32.412 -25.997 66.862 1.00 50.58 135 THR D C 1
ATOM 2669 O O . THR B 2 150 ? -32.056 -25.090 67.621 1.00 53.44 135 THR D O 1
ATOM 2673 N N . ALA B 2 151 ? -31.622 -27.014 66.524 1.00 44.87 136 ALA D N 1
ATOM 2674 C CA . ALA B 2 151 ? -30.269 -27.150 67.043 1.00 47.26 136 ALA D CA 1
ATOM 2675 C C . ALA B 2 151 ? -29.360 -27.688 65.949 1.00 45.33 136 ALA D C 1
ATOM 2676 O O . ALA B 2 151 ? -29.796 -28.435 65.069 1.00 47.92 136 ALA D O 1
ATOM 2678 N N . ALA B 2 152 ? -28.089 -27.304 66.016 1.00 41.12 137 ALA D N 1
ATOM 2679 C CA . ALA B 2 152 ? -27.098 -27.681 65.019 1.00 42.40 137 ALA D CA 1
ATOM 2680 C C . ALA B 2 152 ? -26.024 -28.546 65.661 1.00 42.57 137 ALA D C 1
ATOM 2681 O O . ALA B 2 152 ? -25.441 -28.164 66.682 1.00 45.43 137 ALA D O 1
ATOM 2683 N N . LEU B 2 153 ? -25.773 -29.708 65.066 1.00 35.79 138 LEU D N 1
ATOM 2684 C CA . LEU B 2 153 ? -24.674 -30.581 65.445 1.00 37.17 138 LEU D CA 1
ATOM 2685 C C . LEU B 2 153 ? -23.940 -31.009 64.181 1.00 44.01 138 LEU D C 1
ATOM 2686 O O . LEU B 2 153 ? -24.412 -30.793 63.062 1.00 40.89 138 LEU D O 1
ATOM 2691 N N . GLY B 2 154 ? -22.774 -31.614 64.362 1.00 42.85 139 GLY D N 1
ATOM 2692 C CA . GLY B 2 154 ? -22.008 -32.054 63.215 1.00 44.25 139 GLY D CA 1
ATOM 2693 C C . GLY B 2 154 ? -20.787 -32.843 63.628 1.00 40.04 139 GLY D C 1
ATOM 2694 O O . GLY B 2 154 ? -20.649 -33.254 64.781 1.00 37.23 139 GLY D O 1
ATOM 2695 N N A CYS B 2 155 ? -19.885 -33.058 62.671 0.41 37.78 140 CYS D N 1
ATOM 2696 N N B CYS B 2 155 ? -19.911 -33.051 62.648 0.59 37.31 140 CYS D N 1
ATOM 2697 C CA A CYS B 2 155 ? -18.650 -33.764 62.989 0.41 40.24 140 CYS D CA 1
ATOM 2698 C CA B CYS B 2 155 ? -18.659 -33.766 62.825 0.59 39.92 140 CYS D CA 1
ATOM 2699 C C A CYS B 2 155 ? -17.493 -33.225 62.157 0.41 38.89 140 CYS D C 1
ATOM 2700 C C B CYS B 2 155 ? -17.527 -32.941 62.239 0.59 38.89 140 CYS D C 1
ATOM 2701 O O A CYS B 2 155 ? -17.643 -32.937 60.966 0.41 36.31 140 CYS D O 1
ATOM 2702 O O B CYS B 2 155 ? -17.720 -32.189 61.279 0.59 38.01 140 CYS D O 1
ATOM 2707 N N . LEU B 2 156 ? -16.340 -33.094 62.814 1.00 37.68 141 LEU D N 1
ATOM 2708 C CA . LEU B 2 156 ? -15.133 -32.509 62.248 1.00 38.45 141 LEU D CA 1
ATOM 2709 C C . LEU B 2 156 ? -14.250 -33.624 61.702 1.00 40.43 141 LEU D C 1
ATOM 2710 O O . LEU B 2 156 ? -13.850 -34.524 62.447 1.00 41.88 141 LEU D O 1
ATOM 2715 N N . VAL B 2 157 ? -13.956 -33.565 60.407 1.00 39.17 142 VAL D N 1
ATOM 2716 C CA . VAL B 2 157 ? -13.111 -34.547 59.736 1.00 39.45 142 VAL D CA 1
ATOM 2717 C C . VAL B 2 157 ? -11.741 -33.899 59.564 1.00 42.79 142 VAL D C 1
ATOM 2718 O O . VAL B 2 157 ? -11.528 -33.104 58.645 1.00 44.67 142 VAL D O 1
ATOM 2722 N N . LYS B 2 158 ? -10.804 -34.243 60.445 1.00 39.71 143 LYS D N 1
ATOM 2723 C CA . LYS B 2 158 ? -9.549 -33.516 60.578 1.00 40.17 143 LYS D CA 1
ATOM 2724 C C . LYS B 2 158 ? -8.360 -34.355 60.127 1.00 40.11 143 LYS D C 1
ATOM 2725 O O . LYS B 2 158 ? -8.304 -35.563 60.380 1.00 38.65 143 LYS D O 1
ATOM 2731 N N . ASP B 2 159 ? -7.415 -33.694 59.452 1.00 41.19 144 ASP D N 1
ATOM 2732 C CA . ASP B 2 159 ? -6.082 -34.223 59.156 1.00 49.19 144 ASP D CA 1
ATOM 2733 C C . ASP B 2 159 ? -6.160 -35.527 58.351 1.00 50.90 144 ASP D C 1
ATOM 2734 O O . ASP B 2 159 ? -5.888 -36.621 58.847 1.00 57.37 144 ASP D O 1
ATOM 2739 N N . TYR B 2 160 ? -6.526 -35.374 57.082 1.00 42.89 145 TYR D N 1
ATOM 2740 C CA . TYR B 2 160 ? -6.547 -36.497 56.158 1.00 41.91 145 TYR D CA 1
ATOM 2741 C C . TYR B 2 160 ? -5.898 -36.091 54.843 1.00 46.44 145 TYR D C 1
ATOM 2742 O O . TYR B 2 160 ? -5.778 -34.905 54.520 1.00 35.71 145 TYR D O 1
ATOM 2751 N N . PHE B 2 161 ? -5.483 -37.105 54.078 1.00 46.54 146 PHE D N 1
ATOM 2752 C CA . PHE B 2 161 ? -4.847 -36.900 52.786 1.00 44.43 146 PHE D CA 1
ATOM 2753 C C . PHE B 2 161 ? -4.882 -38.214 52.029 1.00 41.86 146 PHE D C 1
ATOM 2754 O O . PHE B 2 161 ? -4.634 -39.264 52.636 1.00 41.88 146 PHE D O 1
ATOM 2762 N N . PRO B 2 162 ? -5.196 -38.207 50.725 1.00 40.06 147 PRO D N 1
ATOM 2763 C CA . PRO B 2 162 ? -5.614 -37.006 50.002 1.00 42.37 147 PRO D CA 1
ATOM 2764 C C . PRO B 2 162 ? -7.130 -36.878 49.926 1.00 42.45 147 PRO D C 1
ATOM 2765 O O . PRO B 2 162 ? -7.847 -37.576 50.643 1.00 37.85 147 PRO D O 1
ATOM 2769 N N . GLU B 2 163 ? -7.606 -35.980 49.063 1.00 46.73 148 GLU D N 1
ATOM 2770 C CA . GLU B 2 163 ? -9.018 -35.934 48.734 1.00 47.57 148 GLU D CA 1
ATOM 2771 C C . GLU B 2 163 ? -9.404 -37.208 47.981 1.00 46.29 148 GLU D C 1
ATOM 2772 O O . GLU B 2 163 ? -8.545 -37.883 47.409 1.00 44.95 148 GLU D O 1
ATOM 2778 N N . PRO B 2 164 ? -10.700 -37.565 47.965 1.00 46.48 149 PRO D N 1
ATOM 2779 C CA . PRO B 2 164 ? -11.832 -36.905 48.619 1.00 45.35 149 PRO D CA 1
ATOM 2780 C C . PRO B 2 164 ? -12.371 -37.638 49.844 1.00 47.33 149 PRO D C 1
ATOM 2781 O O . PRO B 2 164 ? -11.962 -38.759 50.142 1.00 44.55 149 PRO D O 1
ATOM 2785 N N . VAL B 2 165 ? -13.300 -36.985 50.539 1.00 44.78 150 VAL D N 1
ATOM 2786 C CA . VAL B 2 165 ? -14.006 -37.555 51.679 1.00 43.81 150 VAL D CA 1
ATOM 2787 C C . VAL B 2 165 ? -15.501 -37.390 51.434 1.00 42.81 150 VAL D C 1
ATOM 2788 O O . VAL B 2 165 ? -15.953 -36.314 51.030 1.00 48.21 150 VAL D O 1
ATOM 2792 N N . THR B 2 166 ? -16.261 -38.457 51.659 1.00 42.26 151 THR D N 1
ATOM 2793 C CA . THR B 2 166 ? -17.712 -38.423 51.553 1.00 47.26 151 THR D CA 1
ATOM 2794 C C . THR B 2 166 ? -18.329 -38.531 52.941 1.00 52.37 151 THR D C 1
ATOM 2795 O O . THR B 2 166 ? -17.826 -39.262 53.801 1.00 44.45 151 THR D O 1
ATOM 2799 N N . VAL B 2 167 ? -19.415 -37.792 53.157 1.00 49.72 152 VAL D N 1
ATOM 2800 C CA . VAL B 2 167 ? -20.093 -37.738 54.446 1.00 44.27 152 VAL D CA 1
ATOM 2801 C C . VAL B 2 167 ? -21.587 -37.925 54.221 1.00 48.26 152 VAL D C 1
ATOM 2802 O O . VAL B 2 167 ? -22.171 -37.290 53.336 1.00 49.62 152 VAL D O 1
ATOM 2806 N N . SER B 2 168 ? -22.197 -38.797 55.018 1.00 49.57 153 SER D N 1
ATOM 2807 C CA . SER B 2 168 ? -23.642 -38.934 55.099 1.00 51.07 153 SER D CA 1
ATOM 2808 C C . SER B 2 168 ? -24.034 -3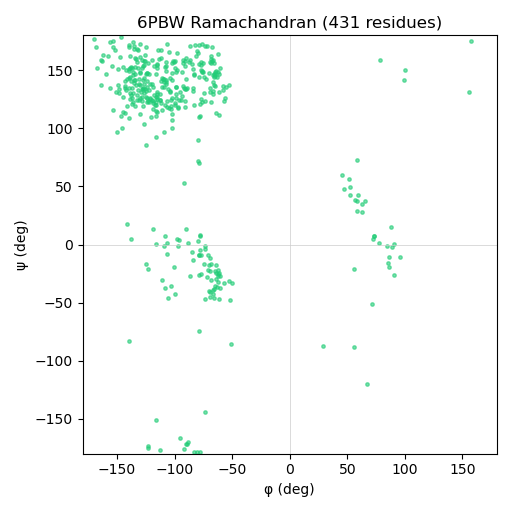9.027 56.568 1.00 52.60 153 SER D C 1
ATOM 2809 O O . SER B 2 168 ? -23.186 -39.189 57.450 1.00 49.90 153 SER D O 1
ATOM 2812 N N . TRP B 2 169 ? -25.332 -38.916 56.833 1.00 50.04 154 TRP D N 1
ATOM 2813 C CA . TRP B 2 169 ? -25.860 -38.950 58.190 1.00 44.95 154 TRP D CA 1
ATOM 2814 C C . TRP B 2 169 ? -26.878 -40.073 58.312 1.00 51.93 154 TRP D C 1
ATOM 2815 O O . TRP B 2 169 ? -27.761 -40.210 57.457 1.00 52.96 154 TRP D O 1
ATOM 2826 N N . ASN B 2 170 ? -26.750 -40.869 59.375 1.00 49.60 155 ASN D N 1
ATOM 2827 C CA . ASN B 2 170 ? -27.640 -42.002 59.633 1.00 51.05 155 ASN D CA 1
ATOM 2828 C C . ASN B 2 170 ? -27.725 -42.925 58.419 1.00 58.68 155 ASN D C 1
ATOM 2829 O O . ASN B 2 170 ? -28.803 -43.389 58.037 1.00 63.36 155 ASN D O 1
ATOM 2834 N N . SER B 2 171 ? -26.568 -43.185 57.806 1.00 58.39 156 SER D N 1
ATOM 2835 C CA . SER B 2 171 ? -26.456 -44.075 56.648 1.00 62.03 156 SER D CA 1
ATOM 2836 C C . SER B 2 171 ? -27.334 -43.605 55.490 1.00 65.31 156 SER D C 1
ATOM 2837 O O . SER B 2 171 ? -27.926 -44.410 54.768 1.00 71.83 156 SER D O 1
ATOM 2840 N N . GLY B 2 172 ? -27.418 -42.287 55.309 1.00 60.82 157 GLY D N 1
ATOM 2841 C CA . GLY B 2 172 ? -28.173 -41.707 54.221 1.00 63.93 157 GLY D CA 1
ATOM 2842 C C . GLY B 2 172 ? -29.647 -41.500 54.491 1.00 69.54 157 GLY D C 1
ATOM 2843 O O . GLY B 2 172 ? -30.315 -40.826 53.696 1.00 72.27 157 GLY D O 1
ATOM 2844 N N . ALA B 2 173 ? -30.179 -42.054 55.584 1.00 70.27 158 ALA D N 1
ATOM 2845 C CA . ALA B 2 173 ? -31.594 -41.884 55.892 1.00 67.12 158 ALA D CA 1
ATOM 2846 C C . ALA B 2 173 ? -31.937 -40.451 56.274 1.00 61.05 158 ALA D C 1
ATOM 2847 O O . ALA B 2 173 ? -33.116 -40.083 56.253 1.00 60.93 158 ALA D O 1
ATOM 2849 N N . LEU B 2 174 ? -30.940 -39.637 56.613 1.00 56.93 159 LEU D N 1
ATOM 2850 C CA . LEU B 2 174 ? -31.144 -38.255 57.027 1.00 56.54 159 LEU D CA 1
ATOM 2851 C C . LEU B 2 174 ? -30.485 -37.335 56.009 1.00 60.75 159 LEU D C 1
ATOM 2852 O O . LEU B 2 174 ? -29.258 -37.347 55.859 1.00 65.92 159 LEU D O 1
ATOM 2857 N N . THR B 2 175 ? -31.301 -36.548 55.304 1.00 60.71 160 THR D N 1
ATOM 2858 C CA . THR B 2 175 ? -30.805 -35.548 54.369 1.00 61.67 160 THR D CA 1
ATOM 2859 C C . THR B 2 175 ? -31.284 -34.136 54.669 1.00 62.10 160 THR D C 1
ATOM 2860 O O . THR B 2 175 ? -30.640 -33.181 54.222 1.00 62.93 160 THR D O 1
ATOM 2864 N N . SER B 2 176 ? -32.382 -33.975 55.403 1.00 67.68 161 SER D N 1
ATOM 2865 C CA . SER B 2 176 ? -32.898 -32.646 55.704 1.00 67.45 161 SER D CA 1
ATOM 2866 C C . SER B 2 176 ? -31.958 -31.916 56.654 1.00 53.08 161 SER D C 1
ATOM 2867 O O . SER B 2 176 ? -31.500 -32.484 57.650 1.00 51.98 161 SER D O 1
ATOM 2870 N N . GLY B 2 177 ? -31.674 -30.653 56.345 1.00 51.61 162 GLY D N 1
ATOM 2871 C CA . GLY B 2 177 ? -30.817 -29.849 57.191 1.00 43.83 162 GLY D CA 1
ATOM 2872 C C . GLY B 2 177 ? -29.349 -30.204 57.154 1.00 40.33 162 GLY D C 1
ATOM 2873 O O . GLY B 2 177 ? -28.569 -29.622 57.913 1.00 41.04 162 GLY D O 1
ATOM 2874 N N . VAL B 2 178 ? -28.944 -31.134 56.296 1.00 39.61 163 VAL D N 1
ATOM 2875 C CA . VAL B 2 178 ? -27.547 -31.541 56.208 1.00 40.88 163 VAL D CA 1
ATOM 2876 C C . VAL B 2 178 ? -26.802 -30.575 55.296 1.00 42.47 163 VAL D C 1
ATOM 2877 O O . VAL B 2 178 ? -27.292 -30.216 54.218 1.00 39.45 163 VAL D O 1
ATOM 2881 N N . HIS B 2 179 ? -25.620 -30.143 55.730 1.00 34.23 164 HIS D N 1
ATOM 2882 C CA . HIS B 2 179 ? -24.755 -29.295 54.913 1.00 40.89 164 HIS D CA 1
ATOM 2883 C C . HIS B 2 179 ? -23.311 -29.699 55.177 1.00 41.01 164 HIS D C 1
ATOM 2884 O O . HIS B 2 179 ? -22.802 -29.508 56.285 1.00 37.90 164 HIS D O 1
ATOM 2891 N N . THR B 2 180 ? -22.659 -30.257 54.161 1.00 42.16 165 THR D N 1
ATOM 2892 C CA . THR B 2 180 ? -21.254 -30.634 54.232 1.00 41.20 165 THR D CA 1
ATOM 2893 C C . THR B 2 180 ? -20.425 -29.611 53.467 1.00 36.36 165 THR D C 1
ATOM 2894 O O . THR B 2 180 ? -20.762 -29.254 52.333 1.00 39.78 165 THR D O 1
ATOM 2898 N N . PHE B 2 181 ? -19.338 -29.144 54.088 1.00 34.90 166 PHE D N 1
ATOM 2899 C CA . PHE B 2 181 ? -18.569 -28.048 53.524 1.00 36.25 166 PHE D CA 1
ATOM 2900 C C . PHE B 2 181 ? -17.301 -28.557 52.847 1.00 40.82 166 PHE D C 1
ATOM 2901 O O . PHE B 2 181 ? -16.725 -29.565 53.267 1.00 43.98 166 PHE D O 1
ATOM 2909 N N . PRO B 2 182 ? -16.856 -27.880 51.787 1.00 41.06 167 PRO D N 1
ATOM 2910 C CA . PRO B 2 182 ? -15.592 -28.260 51.146 1.00 43.08 167 PRO D CA 1
ATOM 2911 C C . PRO B 2 182 ? -14.420 -28.143 52.108 1.00 40.22 167 PRO D C 1
ATOM 2912 O O . PRO B 2 182 ? -14.425 -27.333 53.038 1.00 38.99 167 PRO D O 1
ATOM 2916 N N . ALA B 2 183 ? -13.403 -28.962 51.866 1.00 38.38 168 ALA D N 1
ATOM 2917 C CA . ALA B 2 183 ? -12.294 -29.070 52.799 1.00 39.19 168 ALA D CA 1
ATOM 2918 C C . ALA B 2 183 ? -11.349 -27.880 52.683 1.00 42.81 168 ALA D C 1
ATOM 2919 O O . ALA B 2 183 ? -11.253 -27.226 51.641 1.00 39.05 168 ALA D O 1
ATOM 2921 N N . VAL B 2 184 ? -10.652 -27.603 53.780 1.00 38.11 169 VAL D N 1
ATOM 2922 C CA . VAL B 2 184 ? -9.583 -26.616 53.814 1.00 42.27 169 VAL D CA 1
ATOM 2923 C C . VAL B 2 184 ? -8.259 -27.354 53.694 1.00 43.60 169 VAL D C 1
ATOM 2924 O O . VAL B 2 184 ? -8.121 -28.504 54.128 1.00 37.73 169 VAL D O 1
ATOM 2928 N N . LEU B 2 185 ? -7.279 -26.700 53.077 1.00 49.93 170 LEU D N 1
ATOM 2929 C CA . LEU B 2 185 ? -5.931 -27.242 52.955 1.00 46.36 170 LEU D CA 1
ATOM 2930 C C . LEU B 2 185 ? -5.049 -26.546 53.985 1.00 53.15 170 LEU D C 1
ATOM 2931 O O . LEU B 2 185 ? -4.789 -25.343 53.877 1.00 59.25 170 LEU D O 1
ATOM 2936 N N . GLN B 2 186 ? -4.596 -27.300 54.981 1.00 53.92 171 GLN D N 1
ATOM 2937 C CA . GLN B 2 186 ? -3.827 -26.727 56.071 1.00 56.46 171 GLN D CA 1
ATOM 2938 C C . GLN B 2 186 ? -2.372 -26.522 55.661 1.00 61.43 171 GLN D C 1
ATOM 2939 O O . GLN B 2 186 ? -1.894 -27.064 54.660 1.00 59.54 171 GLN D O 1
ATOM 2945 N N . SER B 2 187 ? -1.663 -25.722 56.462 1.00 62.93 172 SER D N 1
ATOM 2946 C CA . SER B 2 187 ? -0.245 -25.485 56.218 1.00 61.78 172 SER D CA 1
ATOM 2947 C C . SER B 2 187 ? 0.582 -26.754 56.361 1.00 57.93 172 SER D C 1
ATOM 2948 O O . SER B 2 187 ? 1.717 -26.800 55.875 1.00 58.51 172 SER D O 1
ATOM 2951 N N . SER B 2 188 ? 0.042 -27.779 57.019 1.00 56.83 173 SER D N 1
ATOM 2952 C CA . SER B 2 188 ? 0.720 -29.060 57.154 1.00 57.84 173 SER D CA 1
ATOM 2953 C C . SER B 2 188 ? 0.647 -29.907 55.892 1.00 52.94 173 SER D C 1
ATOM 2954 O O . SER B 2 188 ? 1.320 -30.941 55.820 1.00 55.43 173 SER D O 1
ATOM 2957 N N . GLY B 2 189 ? -0.142 -29.498 54.901 1.00 50.41 174 GLY D N 1
ATOM 2958 C CA . GLY B 2 189 ? -0.389 -30.312 53.732 1.00 52.54 174 GLY D CA 1
ATOM 2959 C C . GLY B 2 189 ? -1.563 -31.256 53.857 1.00 51.58 174 GLY D C 1
ATOM 2960 O O . GLY B 2 189 ? -1.873 -31.962 52.889 1.00 46.10 174 GLY D O 1
ATOM 2961 N N . LEU B 2 190 ? -2.222 -31.294 55.010 1.00 49.00 175 LEU D N 1
ATOM 2962 C CA . LEU B 2 190 ? -3.366 -32.159 55.246 1.00 44.22 175 LEU D CA 1
ATOM 2963 C C . LEU B 2 190 ? -4.665 -31.377 55.094 1.00 39.88 175 LEU D C 1
ATOM 2964 O O . LEU B 2 190 ? -4.699 -30.150 55.217 1.00 45.23 175 LEU D O 1
ATOM 2969 N N . TYR B 2 191 ? -5.740 -32.109 54.824 1.00 40.41 176 TYR D N 1
ATOM 2970 C CA . TYR B 2 191 ? -7.056 -31.525 54.621 1.00 40.77 176 TYR D CA 1
ATOM 2971 C C . TYR B 2 191 ? -7.921 -31.685 55.866 1.00 37.88 176 TYR D C 1
ATOM 2972 O O . TYR B 2 191 ? -7.701 -32.566 56.701 1.00 38.69 176 TYR D O 1
ATOM 2981 N N . SER B 2 192 ? -8.924 -30.816 55.971 1.00 35.64 177 SER D N 1
ATOM 2982 C CA . SER B 2 192 ? -9.921 -30.889 57.028 1.00 38.75 177 SER D CA 1
ATOM 2983 C C . SER B 2 192 ? -11.235 -30.346 56.488 1.00 43.38 177 SER D C 1
ATOM 2984 O O . SER B 2 192 ? -11.249 -29.329 55.791 1.00 40.60 177 SER D O 1
ATOM 2987 N N . LEU B 2 193 ? -12.334 -31.030 56.803 1.00 34.13 178 LEU D N 1
ATOM 2988 C CA . LEU B 2 193 ? -13.663 -30.540 56.468 1.00 38.89 178 LEU D CA 1
ATOM 2989 C C . LEU B 2 193 ? -14.605 -30.825 57.630 1.00 37.31 178 LEU D C 1
ATOM 2990 O O . LEU B 2 193 ? -14.270 -31.550 58.570 1.00 37.47 178 LEU D O 1
ATOM 2995 N N . SER B 2 194 ? -15.799 -30.243 57.552 1.00 37.97 179 SER D N 1
ATOM 2996 C CA . SER B 2 194 ? -16.825 -30.431 58.564 1.00 39.78 179 SER D CA 1
ATOM 2997 C C . SER B 2 194 ? -18.176 -30.590 57.885 1.00 40.48 179 SER D C 1
ATOM 2998 O O . SER B 2 194 ? -18.403 -30.069 56.790 1.00 39.39 179 SER D O 1
ATOM 3001 N N . SER B 2 195 ? -19.070 -31.322 58.544 1.00 39.18 180 SER D N 1
ATOM 3002 C CA . SER B 2 195 ? -20.432 -31.510 58.072 1.00 39.24 180 SER D CA 1
ATOM 3003 C C . SER B 2 195 ? -21.397 -31.127 59.181 1.00 41.85 180 SER D C 1
ATOM 3004 O O . SER B 2 195 ? -21.129 -31.378 60.358 1.00 38.22 180 SER D O 1
ATOM 3007 N N . VAL B 2 196 ? -22.515 -30.513 58.799 1.00 39.15 181 VAL D N 1
ATOM 3008 C CA . VAL B 2 196 ? -23.501 -30.012 59.746 1.00 44.66 181 VAL D CA 1
ATOM 3009 C C . VAL B 2 196 ? -24.850 -30.637 59.427 1.00 43.41 181 VAL D C 1
ATOM 3010 O O . VAL B 2 196 ? -25.163 -30.926 58.269 1.00 42.50 181 VAL D O 1
ATOM 3014 N N . VAL B 2 197 ? -25.652 -30.850 60.465 1.00 34.99 182 VAL D N 1
ATOM 3015 C CA . VAL B 2 197 ? -27.062 -31.174 60.305 1.00 38.12 182 VAL D CA 1
ATOM 3016 C C . VAL B 2 197 ? -27.847 -30.401 61.355 1.00 44.10 182 VAL D C 1
ATOM 3017 O O . VAL B 2 197 ? -27.482 -30.395 62.537 1.00 44.03 182 VAL D O 1
ATOM 3021 N N . THR B 2 198 ? -28.901 -29.724 60.917 1.00 41.52 183 THR D N 1
ATOM 3022 C CA . THR B 2 198 ? -29.802 -29.007 61.807 1.00 39.63 183 THR D CA 1
ATOM 3023 C C . THR B 2 198 ? -30.996 -29.905 62.102 1.00 40.29 183 THR D C 1
ATOM 3024 O O . THR B 2 198 ? -31.668 -30.374 61.177 1.00 41.91 183 THR D O 1
ATOM 3028 N N . VAL B 2 199 ? -31.247 -30.154 63.384 1.00 37.90 184 VAL D N 1
ATOM 3029 C CA . VAL B 2 199 ? -32.268 -31.108 63.807 1.00 41.38 184 VAL D CA 1
ATOM 3030 C C . VAL B 2 199 ? -33.180 -30.421 64.818 1.00 41.50 184 VAL D C 1
ATOM 3031 O O . VAL B 2 199 ? -32.807 -29.404 65.421 1.00 46.10 184 VAL D O 1
ATOM 3035 N N . PRO B 2 200 ? -34.392 -30.942 65.007 1.00 42.75 185 PRO D N 1
ATOM 3036 C CA . PRO B 2 200 ? -35.266 -30.385 66.047 1.00 51.04 185 PRO D CA 1
ATOM 3037 C C . PRO B 2 200 ? -34.690 -30.626 67.432 1.00 49.89 185 PRO D C 1
ATOM 3038 O O . PRO B 2 200 ? -34.189 -31.710 67.738 1.00 48.64 185 PRO D O 1
ATOM 3042 N N . SER B 2 201 ? -34.762 -29.592 68.274 1.00 46.77 186 SER D N 1
ATOM 3043 C CA . SER B 2 201 ? -34.269 -29.717 69.641 1.00 50.81 186 SER D CA 1
ATOM 3044 C C . SER B 2 201 ? -35.044 -30.767 70.423 1.00 56.04 186 SER D C 1
ATOM 3045 O O . SER B 2 201 ? -34.503 -31.367 71.359 1.00 54.99 186 SER D O 1
ATOM 3048 N N . SER B 2 202 ? -36.306 -31.002 70.056 1.00 62.49 187 SER D N 1
ATOM 3049 C CA . SER B 2 202 ? -37.118 -32.009 70.728 1.00 69.13 187 SER D CA 1
ATOM 3050 C C . SER B 2 202 ? -36.550 -33.414 70.586 1.00 68.77 187 SER D C 1
ATOM 3051 O O . SER B 2 202 ? -36.866 -34.280 71.407 1.00 74.93 187 SER D O 1
ATOM 3054 N N . SER B 2 203 ? -35.723 -33.659 69.573 1.00 59.93 188 SER D N 1
ATOM 3055 C CA . SER B 2 203 ? -35.259 -34.999 69.242 1.00 56.98 188 SER D CA 1
ATOM 3056 C C . SER B 2 203 ? -33.885 -35.329 69.810 1.00 56.78 188 SER D C 1
ATOM 3057 O O . SER B 2 203 ? -33.408 -36.451 69.613 1.00 57.10 188 SER D O 1
ATOM 3060 N N . LEU B 2 204 ? -33.244 -34.393 70.512 1.00 54.32 189 LEU D N 1
ATOM 3061 C CA . LEU B 2 204 ? -31.861 -34.593 70.930 1.00 58.71 189 LEU D CA 1
ATOM 3062 C C . LEU B 2 204 ? -31.704 -35.736 71.924 1.00 64.39 189 LEU D C 1
ATOM 3063 O O . LEU B 2 204 ? -30.608 -36.297 72.035 1.00 71.18 189 LEU D O 1
ATOM 3068 N N . GLY B 2 205 ? -32.763 -36.100 72.640 1.00 63.84 190 GLY D N 1
ATOM 3069 C CA . GLY B 2 205 ? -32.678 -37.190 73.590 1.00 71.28 190 GLY D CA 1
ATOM 3070 C C . GLY B 2 205 ? -33.247 -38.492 73.066 1.00 77.76 190 GLY D C 1
ATOM 3071 O O . GLY B 2 205 ? -32.936 -39.567 73.589 1.00 85.22 190 GLY D O 1
ATOM 3072 N N . THR B 2 206 ? -34.076 -38.411 72.027 1.00 69.37 191 THR D N 1
ATOM 3073 C CA . THR B 2 206 ? -34.774 -39.572 71.489 1.00 72.61 191 THR D CA 1
ATOM 3074 C C . THR B 2 206 ? -34.110 -40.158 70.250 1.00 67.46 191 THR D C 1
ATOM 3075 O O . THR B 2 206 ? -34.009 -41.383 70.131 1.00 73.98 191 THR D O 1
ATOM 3079 N N . GLN B 2 207 ? -33.655 -39.319 69.324 1.00 57.57 192 GLN D N 1
ATOM 3080 C CA . GLN B 2 207 ? -33.099 -39.775 68.059 1.00 51.53 192 GLN D CA 1
ATOM 3081 C C . GLN B 2 207 ? -31.577 -39.794 68.117 1.00 51.19 192 GLN D C 1
ATOM 3082 O O . GLN B 2 207 ? -30.951 -38.855 68.618 1.00 54.16 192 GLN D O 1
ATOM 3088 N N . THR B 2 208 ? -30.988 -40.872 67.605 1.00 45.05 193 THR D N 1
ATOM 3089 C CA . THR B 2 208 ? -29.540 -40.999 67.513 1.00 52.30 193 THR D CA 1
ATOM 3090 C C . THR B 2 208 ? -29.054 -40.427 66.188 1.00 51.53 193 THR D C 1
ATOM 3091 O O . THR B 2 208 ? -29.637 -40.693 65.133 1.00 56.91 193 THR D O 1
ATOM 3095 N N . TYR B 2 209 ? -27.986 -39.636 66.250 1.00 46.98 194 TYR D N 1
ATOM 3096 C CA . TYR B 2 209 ? -27.413 -38.993 65.074 1.00 45.88 194 TYR D CA 1
ATOM 3097 C C . TYR B 2 209 ? -25.982 -39.476 64.893 1.00 47.80 194 TYR D C 1
ATOM 3098 O O . TYR B 2 209 ? -25.158 -39.345 65.804 1.00 48.85 194 TYR D O 1
ATOM 3107 N N . ILE B 2 210 ? -25.696 -40.037 63.721 1.00 43.72 195 ILE D N 1
ATOM 3108 C CA . ILE B 2 210 ? -24.393 -40.607 63.403 1.00 43.94 195 ILE D CA 1
ATOM 3109 C C . ILE B 2 210 ? -23.972 -40.095 62.035 1.00 42.49 195 ILE D C 1
ATOM 3110 O O . ILE B 2 210 ? -24.740 -40.191 61.071 1.00 46.11 195 ILE D O 1
ATOM 3115 N N . CYS B 2 211 ? -22.761 -39.551 61.947 1.00 42.53 196 CYS D N 1
ATOM 3116 C CA . CYS B 2 211 ? -22.202 -39.120 60.673 1.00 45.48 196 CYS D CA 1
ATOM 3117 C C . CYS B 2 211 ? -21.266 -40.202 60.149 1.00 42.96 196 CYS D C 1
ATOM 3118 O O . CYS B 2 211 ? -20.406 -40.701 60.883 1.00 42.95 196 CYS D O 1
ATOM 3121 N N . ASN B 2 212 ? -21.461 -40.585 58.890 1.00 44.18 197 ASN D N 1
ATOM 3122 C CA . ASN B 2 212 ? -20.686 -41.645 58.256 1.00 44.97 197 ASN D CA 1
ATOM 3123 C C . ASN B 2 212 ? -19.641 -40.998 57.356 1.00 40.39 197 ASN D C 1
ATOM 3124 O O . ASN B 2 212 ? -19.972 -40.467 56.292 1.00 39.03 197 ASN D O 1
ATOM 3129 N N . VAL B 2 213 ? -18.384 -41.040 57.785 1.00 42.47 198 VAL D N 1
ATOM 3130 C CA . VAL B 2 213 ? -17.274 -40.465 57.036 1.00 40.80 198 VAL D CA 1
ATOM 3131 C C . VAL B 2 213 ? -16.535 -41.594 56.335 1.00 47.51 198 VAL D C 1
ATOM 3132 O O . VAL B 2 213 ? -16.129 -42.572 56.975 1.00 49.45 198 VAL D O 1
ATOM 3136 N N . ASN B 2 214 ? -16.363 -41.467 55.021 1.00 46.04 199 ASN D N 1
ATOM 3137 C CA . ASN B 2 214 ? -15.698 -42.481 54.213 1.00 47.59 199 ASN D CA 1
ATOM 3138 C C . ASN B 2 214 ? -14.515 -41.845 53.498 1.00 48.74 199 ASN D C 1
ATOM 3139 O O . ASN B 2 214 ? -14.683 -40.872 52.755 1.00 47.78 199 ASN D O 1
ATOM 3144 N N . HIS B 2 215 ? -13.322 -42.395 53.728 1.00 47.77 200 HIS D N 1
ATOM 3145 C CA . HIS B 2 215 ? -12.087 -41.945 53.084 1.00 43.88 200 HIS D CA 1
ATOM 3146 C C . HIS B 2 215 ? -11.471 -43.164 52.402 1.00 42.94 200 HIS D C 1
ATOM 3147 O O . HIS B 2 215 ? -10.621 -43.848 52.976 1.00 44.76 200 HIS D O 1
ATOM 3154 N N . LYS B 2 216 ? -11.911 -43.427 51.173 1.00 50.77 201 LYS D N 1
ATOM 3155 C CA . LYS B 2 216 ? -11.444 -44.608 50.454 1.00 56.39 201 LYS D CA 1
ATOM 3156 C C . LYS B 2 216 ? -9.949 -44.610 50.134 1.00 53.87 201 LYS D C 1
ATOM 3157 O O . LYS B 2 216 ? -9.385 -45.715 50.037 1.00 49.51 201 LYS D O 1
ATOM 3163 N N . PRO B 2 217 ? -9.262 -43.474 49.941 1.00 50.35 202 PRO D N 1
ATOM 3164 C CA . PRO B 2 217 ? -7.798 -43.538 49.774 1.00 48.59 202 PRO D CA 1
ATOM 3165 C C . PRO B 2 217 ? -7.068 -44.287 50.878 1.00 50.81 202 PRO D C 1
ATOM 3166 O O . PRO B 2 217 ? -6.030 -44.902 50.605 1.00 52.60 202 PRO D O 1
ATOM 3170 N N . SER B 2 218 ? -7.568 -44.260 52.114 1.00 48.23 203 SER D N 1
ATOM 3171 C CA . SER B 2 218 ? -6.968 -45.014 53.208 1.00 52.00 203 SER D CA 1
ATOM 3172 C C . SER B 2 218 ? -7.818 -46.207 53.628 1.00 53.06 203 SER D C 1
ATOM 3173 O O . SER B 2 218 ? -7.502 -46.859 54.629 1.00 50.78 203 SER D O 1
ATOM 3176 N N . ASN B 2 219 ? -8.887 -46.506 52.884 1.00 56.01 204 ASN D N 1
ATOM 3177 C CA . ASN B 2 219 ? -9.783 -47.628 53.175 1.00 56.30 204 ASN D CA 1
ATOM 3178 C C . ASN B 2 219 ? -10.406 -47.517 54.564 1.00 53.89 204 ASN D C 1
ATOM 3179 O O . ASN B 2 219 ? -10.726 -48.529 55.193 1.00 56.91 204 ASN D O 1
ATOM 3184 N N . THR B 2 220 ? -10.588 -46.295 55.054 1.00 54.05 205 THR D N 1
ATOM 3185 C CA . THR B 2 220 ? -11.157 -46.055 56.372 1.00 57.98 205 THR D CA 1
ATOM 3186 C C . THR B 2 220 ? -12.576 -45.518 56.246 1.00 53.17 205 THR D C 1
ATOM 3187 O O . THR B 2 220 ? -12.866 -44.694 55.373 1.00 47.93 205 THR D O 1
ATOM 3191 N N . LYS B 2 221 ? -13.453 -45.993 57.125 1.00 48.95 206 LYS D N 1
ATOM 3192 C CA . LYS B 2 221 ? -14.809 -45.479 57.246 1.00 43.24 206 LYS D CA 1
ATOM 3193 C C . LYS B 2 221 ? -15.136 -45.357 58.725 1.00 40.66 206 LYS D C 1
ATOM 3194 O O . LYS B 2 221 ? -14.952 -46.315 59.481 1.00 43.72 206 LYS D O 1
ATOM 3200 N N . VAL B 2 222 ? -15.603 -44.182 59.136 1.00 39.87 207 VAL D N 1
ATOM 3201 C CA . VAL B 2 222 ? -15.893 -43.895 60.535 1.00 43.44 207 VAL D CA 1
ATOM 3202 C C . VAL B 2 222 ? -17.342 -43.446 60.650 1.00 42.05 207 VAL D C 1
ATOM 3203 O O . VAL B 2 222 ? -17.767 -42.517 59.954 1.00 42.15 207 VAL D O 1
ATOM 3207 N N . ASP B 2 223 ? -18.093 -44.108 61.526 1.00 43.00 208 ASP D N 1
ATOM 3208 C CA . ASP B 2 223 ? -19.467 -43.735 61.851 1.00 40.48 208 ASP D CA 1
ATOM 3209 C C . ASP B 2 223 ? -19.450 -43.168 63.267 1.00 40.67 208 ASP D C 1
ATOM 3210 O O . ASP B 2 223 ? -19.486 -43.919 64.246 1.00 40.65 208 ASP D O 1
ATOM 3215 N N . LYS B 2 224 ? -19.391 -41.843 63.371 1.00 38.22 209 LYS D N 1
ATOM 3216 C CA . LYS B 2 224 ? -19.202 -41.160 64.644 1.00 46.46 209 LYS D CA 1
ATOM 3217 C C . LYS B 2 224 ? -20.550 -40.714 65.200 1.00 43.29 209 LYS D C 1
ATOM 3218 O O . LYS B 2 224 ? -21.248 -39.905 64.578 1.00 43.59 209 LYS D O 1
ATOM 3224 N N . LYS B 2 225 ? -20.903 -41.234 66.371 1.00 44.78 210 LYS D N 1
ATOM 3225 C CA . LYS B 2 225 ? -22.127 -40.834 67.051 1.00 42.04 210 LYS D CA 1
ATOM 3226 C C . LYS B 2 225 ? -21.929 -39.473 67.708 1.00 38.12 210 LYS D C 1
ATOM 3227 O O . LYS B 2 225 ? -20.992 -39.281 68.489 1.00 43.53 210 LYS D O 1
ATOM 3233 N N . VAL B 2 226 ? -22.806 -38.528 67.384 1.00 37.73 211 VAL D N 1
ATOM 3234 C CA . VAL B 2 226 ? -22.752 -37.178 67.935 1.00 37.82 211 VAL D CA 1
ATOM 3235 C C . VAL B 2 226 ? -23.821 -37.064 69.012 1.00 47.29 211 VAL D C 1
ATOM 3236 O O . VAL B 2 226 ? -25.020 -37.174 68.726 1.00 49.35 211 VAL D O 1
ATOM 3240 N N . GLU B 2 227 ? -23.388 -36.839 70.250 1.00 43.35 212 GLU D N 1
ATOM 3241 C CA . GLU B 2 227 ? -24.258 -36.835 71.412 1.00 48.64 212 GLU D CA 1
ATOM 3242 C C . GLU B 2 227 ? -24.313 -35.446 72.037 1.00 52.98 212 GLU D C 1
ATOM 3243 O O . GLU B 2 227 ? -23.359 -34.671 71.919 1.00 54.42 212 GLU D O 1
ATOM 3249 N N . PRO B 2 228 ? -25.420 -35.097 72.694 1.00 62.92 213 PRO D N 1
ATOM 3250 C CA . PRO B 2 228 ? -25.467 -33.828 73.427 1.00 65.84 213 PRO D CA 1
ATOM 3251 C C . PRO B 2 228 ? -24.425 -33.792 74.534 1.00 65.87 213 PRO D C 1
ATOM 3252 O O . PRO B 2 228 ? -24.102 -34.810 75.150 1.00 69.59 213 PRO D O 1
ATOM 3256 N N . LYS B 2 229 ? -23.894 -32.599 74.778 1.00 67.97 214 LYS D N 1
ATOM 3257 C CA . LYS B 2 229 ? -22.855 -32.414 75.785 1.00 75.66 214 LYS D CA 1
ATOM 3258 C C . LYS B 2 229 ? -23.433 -32.492 77.194 1.00 80.95 214 LYS D C 1
ATOM 3259 O O . LYS B 2 229 ? -24.443 -31.856 77.498 1.00 82.98 214 LYS D O 1
ATOM 3264 N N . ASN C 3 2 ? -4.535 -16.285 7.690 1.00 86.97 1 ASN E N 1
ATOM 3265 C CA . ASN C 3 2 ? -5.107 -17.570 8.075 1.00 72.75 1 ASN E CA 1
ATOM 3266 C C . ASN C 3 2 ? -4.250 -18.735 7.586 1.00 69.15 1 ASN E C 1
ATOM 3267 O O . ASN C 3 2 ? -4.683 -19.511 6.734 1.00 77.46 1 ASN E O 1
ATOM 3272 N N . PRO C 3 3 ? -3.043 -18.870 8.126 1.00 63.19 2 PRO E N 1
ATOM 3273 C CA . PRO C 3 3 ? -2.144 -19.934 7.676 1.00 63.21 2 PRO E CA 1
ATOM 3274 C C . PRO C 3 3 ? -2.501 -21.268 8.319 1.00 58.37 2 PRO E C 1
ATOM 3275 O O . PRO C 3 3 ? -3.266 -21.348 9.281 1.00 55.29 2 PRO E O 1
ATOM 3279 N N . ASN C 3 4 ? -1.932 -22.330 7.756 1.00 58.00 3 ASN E N 1
ATOM 3280 C CA . ASN C 3 4 ? -2.053 -23.656 8.345 1.00 59.36 3 ASN E CA 1
ATOM 3281 C C . ASN C 3 4 ? -1.112 -23.745 9.540 1.00 56.34 3 ASN E C 1
ATOM 3282 O O . ASN C 3 4 ? 0.098 -23.534 9.401 1.00 64.62 3 ASN E O 1
ATOM 3287 N N . ALA C 3 5 ? -1.665 -24.055 10.712 1.00 48.24 4 ALA E N 1
ATOM 3288 C CA . ALA C 3 5 ? -0.921 -23.985 11.959 1.00 51.07 4 ALA E CA 1
ATOM 3289 C C . ALA C 3 5 ? -0.543 -25.341 12.536 1.00 52.12 4 ALA E C 1
ATOM 3290 O O . ALA C 3 5 ? 0.219 -25.385 13.508 1.00 52.32 4 ALA E O 1
ATOM 3292 N N . ASN C 3 6 ? -1.038 -26.439 11.971 1.00 49.61 5 ASN E N 1
ATOM 3293 C CA . ASN C 3 6 ? -0.823 -27.744 12.573 1.00 48.38 5 ASN E CA 1
ATOM 3294 C C . ASN C 3 6 ? 0.659 -28.120 12.539 1.00 46.13 5 ASN E C 1
ATOM 3295 O O . ASN C 3 6 ? 1.368 -27.801 11.581 1.00 51.10 5 ASN E O 1
ATOM 3300 N N . PRO C 3 7 ? 1.148 -28.795 13.576 1.00 45.91 6 PRO E N 1
ATOM 3301 C CA . PRO C 3 7 ? 2.581 -29.099 13.655 1.00 47.89 6 PRO E CA 1
ATOM 3302 C C . PRO C 3 7 ? 3.014 -30.106 12.600 1.00 48.12 6 PRO E C 1
ATOM 3303 O O . PRO C 3 7 ? 2.207 -30.825 12.008 1.00 47.05 6 PRO E O 1
ATOM 3307 N N . ASN C 3 8 ? 4.323 -30.151 12.378 1.00 48.23 7 ASN E N 1
ATOM 3308 C CA . ASN C 3 8 ? 4.941 -31.040 11.403 1.00 53.31 7 ASN E CA 1
ATOM 3309 C C . ASN C 3 8 ? 5.979 -31.922 12.091 1.00 50.60 7 ASN E C 1
ATOM 3310 O O . ASN C 3 8 ? 6.144 -31.893 13.313 1.00 51.40 7 ASN E O 1
ATOM 3315 N N . ALA C 3 9 ? 6.686 -32.707 11.285 1.00 54.26 8 ALA E N 1
ATOM 3316 C CA . ALA C 3 9 ? 7.736 -33.587 11.785 1.00 55.05 8 ALA E CA 1
ATOM 3317 C C . ALA C 3 9 ? 8.864 -32.782 12.422 1.00 50.52 8 ALA E C 1
ATOM 3318 O O . ALA C 3 9 ? 9.584 -33.280 13.286 1.00 50.85 8 ALA E O 1
#

B-factor: mean 53.28, std 13.92, range [30.23, 123.46]

Sequence (440 aa):
SALTQPDSVSGSPGQSITISCTGTSNDVGIYNHVSWYQQHPGKAPKLMIYDVNKRPSGISNRFSGSKSGDTASLTISGLQAEDEADYYCCSYAGSSAWVFGGGTKLTVLGQPKAAPSVTLFPPSSEELQANKATLVCLISDFYPGAVTVAWKADSSPVKAGVETTTPSKQSNNKYAASSYLSLTPEQWKSHRSYSCQVTHEGSTVEKTVAPQVQLVQSGAEVKKPGASVKVSCRASGYTFTNYAMHWVRQAPGQRLEWMGWINAGNGYTKYSQKFQDRVTITRDTSATTAYMELSSLRSEDTAMYYCARDSFYDILSPVYHYYGMDVWGQGTTVTVSSASTKGPSVFPLAPGTAALGCCLVKDYFPEPVTVSWNSGALTSGVHTFPAVLQSSGLYSLSSVVTVPSSSLGTQTYICNVNHKPSNTKVDKKVEPKNPNANPNA

Solvent-accessible surface area: 19978 Å² total; per-residue (Å²): 161,40,7,97,13,47,122,79,27,62,0,45,76,57,80,63,11,75,0,44,0,60,13,76,74,106,12,0,30,114,40,56,2,0,3,0,1,14,9,64,104,71,132,28,6,111,13,7,0,45,4,16,86,84,107,35,120,81,17,44,116,39,8,52,12,64,58,92,56,56,42,0,24,0,40,0,49,28,3,75,53,121,2,51,6,22,0,8,0,2,0,12,34,10,92,16,9,8,34,3,0,38,13,2,109,2,54,4,91,77,42,117,129,19,78,10,63,13,44,17,9,52,10,14,71,84,1,46,144,49,120,76,3,2,0,0,0,3,0,16,54,0,16,52,26,60,25,93,16,45,3,51,10,63,89,66,111,37,152,86,36,29,47,58,17,111,45,34,123,29,128,70,91,63,52,2,1,0,0,8,1,52,20,63,26,120,87,8,148,80,61,204,24,7,12,0,26,0,45,10,86,73,79,65,51,99,98,83,19,62,87,122,71,85,6,52,10,37,54,80,44,65,62,97,69,57,36,48,5,115,0,29,0,118,5,42,58,43,78,10,54,86,61,0,1,0,0,0,17,23,31,103,82,110,75,0,32,8,0,0,0,2,1,0,26,68,18,89,40,69,30,12,145,113,0,100,118,23,5,68,4,58,73,55,61,110,45,46,9,0,56,0,61,0,34,60,4,107,76,115,1,39,4,51,1,3,0,0,22,3,20,47,33,72,169,165,22,152,68,118,21,101,4,10,2,66,26,29,0,102,11,2,60,2,32,8,28,90,17,68,81,84,22,18,42,14,20,11,5,36,56,99,104,20,28,2,0,0,2,0,14,23,0,4,14,73,89,17,81,29,44,1,37,97,39,94,41,104,86,45,46,53,52,7,61,22,7,97,31,115,75,20,32,26,1,8,0,0,12,0,61,4,75,40,102,14,42,80,120,94,59,12,52,0,9,1,34,0,151,54,31,144,44,122,47,79,57,104,6,106,67,127,53,53,66,0,20,8,122,113